Protein AF-A0A3D5EFV9-F1 (afdb_monomer)

Solvent-accessible surface area (backbone atoms only — not comparable to full-atom values): 24378 Å² total; per-residue (Å²): 111,68,68,60,52,52,51,50,54,54,50,52,53,49,51,54,49,51,55,49,52,52,52,32,34,56,52,33,54,60,50,23,57,54,39,30,56,49,26,51,54,36,30,48,72,78,37,49,70,59,33,53,49,61,74,68,59,79,74,62,96,82,67,59,77,42,42,31,85,68,35,43,61,39,42,58,53,94,94,43,100,51,55,78,50,69,54,41,39,59,63,55,30,51,53,49,47,53,54,44,38,61,57,35,47,68,49,67,71,84,75,44,74,54,65,63,87,77,47,90,80,40,84,51,70,69,47,47,51,52,44,52,49,13,47,48,50,48,72,66,51,65,83,77,56,85,71,78,44,47,63,60,63,61,47,62,13,40,39,32,42,37,48,57,48,36,57,46,58,53,54,46,62,75,67,31,47,45,52,29,39,39,40,35,24,61,48,49,67,46,48,57,51,14,38,47,54,42,66,54,44,58,54,52,52,52,32,56,74,71,69,23,46,80,43,82,45,66,50,47,55,74,81,53,43,58,58,55,48,51,53,53,31,70,74,79,34,66,73,64,61,45,49,23,41,51,44,75,67,58,87,44,78,64,54,53,50,43,54,49,51,46,63,75,43,47,66,58,74,74,49,90,74,81,49,71,65,55,41,51,51,27,28,53,19,24,49,41,29,46,71,71,68,55,41,46,71,46,68,72,35,94,83,42,59,74,74,54,71,72,55,47,72,47,73,40,50,76,52,85,70,43,73,80,44,46,65,62,50,63,79,39,55,90,74,41,48,33,33,19,14,48,74,20,43,63,58,36,49,76,73,76,41,84,51,58,25,41,22,48,61,67,39,56,64,65,53,44,54,51,48,68,73,73,45,62,62,79,56,35,47,73,24,30,35,39,35,32,36,38,30,37,59,69,48,54,74,50,32,57,42,41,36,26,23,30,49,58,97,41,62,37,35,53,50,53,28,50,54,43,26,76,75,66,78,42,86,61,61,54,46,66,68,41,58,94,44,38,51,34,31,34,46,33,52,65,75,31,76

Radius of gyration: 31.58 Å; Cα contacts (8 Å, |Δi|>4): 655; chains: 1; bounding box: 66×55×105 Å

pLDDT: mean 89.83, std 8.64, range [56.5, 98.56]

Structure (mmCIF, N/CA/C/O backbone):
data_AF-A0A3D5EFV9-F1
#
_entry.id   AF-A0A3D5EFV9-F1
#
loop_
_atom_site.group_PDB
_atom_site.id
_atom_site.type_symbol
_atom_site.label_atom_id
_atom_site.label_alt_id
_atom_site.label_comp_id
_atom_site.label_asym_id
_atom_site.label_entity_id
_atom_site.label_seq_id
_atom_site.pdbx_PDB_ins_code
_atom_site.Cartn_x
_atom_site.Cartn_y
_atom_site.Cartn_z
_atom_site.occupancy
_atom_site.B_iso_or_equiv
_atom_site.auth_seq_id
_atom_site.auth_comp_id
_atom_site.auth_asym_id
_atom_site.auth_atom_id
_atom_site.pdbx_PDB_model_num
ATOM 1 N N . MET A 1 1 ? 20.934 -11.773 -69.490 1.00 56.50 1 MET A N 1
ATOM 2 C CA . MET A 1 1 ? 22.122 -11.109 -68.908 1.00 56.50 1 MET A CA 1
ATOM 3 C C . MET A 1 1 ? 21.708 -10.204 -67.754 1.00 56.50 1 MET A C 1
ATOM 5 O O . MET A 1 1 ? 22.307 -10.328 -66.696 1.00 56.50 1 MET A O 1
ATOM 9 N N . ASP A 1 2 ? 20.628 -9.431 -67.908 1.00 63.31 2 ASP A N 1
ATOM 10 C CA . ASP A 1 2 ? 20.052 -8.580 -66.848 1.00 63.31 2 ASP A CA 1
ATOM 11 C C . ASP A 1 2 ? 19.659 -9.317 -65.559 1.00 63.31 2 ASP A C 1
ATOM 13 O O . ASP A 1 2 ? 19.926 -8.825 -64.468 1.00 63.31 2 ASP A O 1
ATOM 17 N N . ASP A 1 3 ? 19.101 -10.525 -65.659 1.00 67.50 3 ASP A N 1
ATOM 18 C CA . ASP A 1 3 ? 18.636 -11.285 -64.485 1.00 67.50 3 ASP A CA 1
ATOM 19 C C . ASP A 1 3 ? 19.794 -11.788 -63.595 1.00 67.50 3 ASP A C 1
ATOM 21 O O . ASP A 1 3 ? 19.735 -11.759 -62.366 1.00 67.50 3 ASP A O 1
ATOM 25 N N . ILE A 1 4 ? 20.925 -12.151 -64.211 1.00 74.69 4 ILE A N 1
ATOM 26 C CA . ILE A 1 4 ? 22.138 -12.582 -63.497 1.00 74.69 4 ILE A CA 1
ATOM 27 C C . ILE A 1 4 ? 22.818 -11.383 -62.825 1.00 74.69 4 ILE A C 1
ATOM 29 O O . ILE A 1 4 ? 23.261 -11.495 -61.685 1.00 74.69 4 ILE A O 1
ATOM 33 N N . GLN A 1 5 ? 22.868 -10.225 -63.495 1.00 76.19 5 GLN A N 1
ATOM 34 C CA . GLN A 1 5 ? 23.424 -8.997 -62.915 1.00 76.19 5 GLN A CA 1
ATOM 35 C C . GLN A 1 5 ? 22.573 -8.466 -61.755 1.00 76.19 5 GLN A C 1
ATOM 37 O O . GLN A 1 5 ? 23.125 -8.045 -60.740 1.00 76.19 5 GLN A O 1
ATOM 42 N N . LEU A 1 6 ? 21.243 -8.539 -61.863 1.00 76.81 6 LEU A N 1
ATOM 43 C CA . LEU A 1 6 ? 20.333 -8.196 -60.770 1.00 76.81 6 LEU A CA 1
ATOM 44 C C . LEU A 1 6 ? 20.503 -9.154 -59.581 1.00 76.81 6 LEU A C 1
ATOM 46 O O . LEU A 1 6 ? 20.566 -8.716 -58.434 1.00 76.81 6 LEU A O 1
ATOM 50 N N . THR A 1 7 ? 20.646 -10.453 -59.853 1.00 82.94 7 THR A N 1
ATOM 51 C CA . THR A 1 7 ? 20.886 -11.473 -58.822 1.00 82.94 7 THR A CA 1
ATOM 52 C C . THR A 1 7 ? 22.229 -11.270 -58.111 1.00 82.94 7 THR A C 1
ATOM 54 O O . THR A 1 7 ? 22.279 -11.340 -56.885 1.00 82.94 7 THR A O 1
ATOM 57 N N . LEU A 1 8 ? 23.301 -10.957 -58.849 1.00 81.62 8 LEU A N 1
ATOM 58 C CA . LEU A 1 8 ? 24.624 -10.628 -58.296 1.00 81.62 8 LEU A CA 1
ATOM 59 C C . LEU A 1 8 ? 24.576 -9.387 -57.401 1.00 81.62 8 LEU A C 1
ATOM 61 O O . LEU A 1 8 ? 25.029 -9.448 -56.264 1.00 81.62 8 LEU A O 1
ATOM 65 N N . LYS A 1 9 ? 23.941 -8.305 -57.861 1.00 83.25 9 LYS A N 1
ATOM 66 C CA . LYS A 1 9 ? 23.792 -7.070 -57.077 1.00 83.25 9 LYS A CA 1
ATOM 67 C C . LYS A 1 9 ? 22.986 -7.292 -55.791 1.00 83.25 9 LYS A C 1
ATOM 69 O O . LYS A 1 9 ? 23.319 -6.750 -54.740 1.00 83.25 9 LYS A O 1
ATOM 74 N N . ASN A 1 10 ? 21.947 -8.126 -55.853 1.00 82.69 10 ASN A N 1
ATOM 75 C CA . ASN A 1 10 ? 21.166 -8.515 -54.678 1.00 82.69 10 ASN A CA 1
ATOM 76 C C . ASN A 1 10 ? 21.973 -9.389 -53.701 1.00 82.69 10 ASN A C 1
ATOM 78 O O . ASN A 1 10 ? 21.789 -9.277 -52.491 1.00 82.69 10 ASN A O 1
ATOM 82 N N . LEU A 1 11 ? 22.854 -10.261 -54.202 1.00 85.31 11 LEU A N 1
ATOM 83 C CA . LEU A 1 11 ? 23.755 -11.069 -53.374 1.00 85.31 11 LEU A CA 1
ATOM 84 C C . LEU A 1 11 ? 24.832 -10.209 -52.702 1.00 85.31 11 LEU A C 1
ATOM 86 O O . LEU A 1 11 ? 25.062 -10.373 -51.507 1.00 85.31 11 LEU A O 1
ATOM 90 N N . GLU A 1 12 ? 25.436 -9.268 -53.428 1.00 87.38 12 GLU A N 1
ATOM 91 C CA . GLU A 1 12 ? 26.407 -8.309 -52.886 1.00 87.38 12 GLU A CA 1
ATOM 92 C C . GLU A 1 12 ? 25.789 -7.469 -51.763 1.00 87.38 12 GLU A C 1
ATOM 94 O O . GLU A 1 12 ? 26.324 -7.443 -50.656 1.00 87.38 12 GLU A O 1
ATOM 99 N N . ALA A 1 13 ? 24.601 -6.898 -51.987 1.00 84.38 13 ALA A N 1
ATOM 100 C CA . ALA A 1 13 ? 23.882 -6.137 -50.964 1.00 84.38 13 ALA A CA 1
ATOM 101 C C . ALA A 1 13 ? 23.554 -6.982 -49.714 1.00 84.38 13 ALA A C 1
ATOM 103 O O . ALA A 1 13 ? 23.654 -6.497 -48.585 1.00 84.38 13 ALA A O 1
ATOM 104 N N . LYS A 1 14 ? 23.201 -8.266 -49.890 1.00 85.81 14 LYS A N 1
ATOM 105 C CA . LYS A 1 14 ? 22.973 -9.198 -48.772 1.00 85.81 14 LYS A CA 1
ATOM 106 C C . LYS A 1 14 ? 24.252 -9.490 -47.987 1.00 85.81 14 LYS A C 1
ATOM 108 O O . LYS A 1 14 ? 24.197 -9.556 -46.762 1.00 85.81 14 LYS A O 1
ATOM 113 N N . ILE A 1 15 ? 25.388 -9.658 -48.664 1.00 88.06 15 ILE A N 1
ATOM 114 C CA . ILE A 1 15 ? 26.686 -9.893 -48.016 1.00 88.06 15 ILE A CA 1
ATOM 115 C C . ILE A 1 15 ? 27.130 -8.646 -47.245 1.00 88.06 15 ILE A C 1
ATOM 117 O O . ILE A 1 15 ? 27.533 -8.760 -46.089 1.00 88.06 15 ILE A O 1
ATOM 121 N N . GLU A 1 16 ? 27.014 -7.458 -47.840 1.00 88.19 16 GLU A N 1
ATOM 122 C CA . GLU A 1 16 ? 27.341 -6.193 -47.172 1.00 88.19 16 GLU A CA 1
ATOM 123 C C . GLU A 1 16 ? 26.475 -5.965 -45.927 1.00 88.19 16 GLU A C 1
ATOM 125 O O . GLU A 1 16 ? 26.998 -5.626 -44.862 1.00 88.19 16 GLU A O 1
ATOM 130 N N . SER A 1 17 ? 25.167 -6.217 -46.031 1.00 86.44 17 SER A N 1
ATOM 131 C CA . SER A 1 17 ? 24.236 -6.157 -44.900 1.00 86.44 17 SER A CA 1
ATOM 132 C C . SER A 1 17 ? 24.607 -7.160 -43.799 1.00 86.44 17 SER A C 1
ATOM 134 O O . SER A 1 17 ? 24.704 -6.779 -42.633 1.00 86.44 17 SER A O 1
ATOM 136 N N . ALA A 1 18 ? 24.912 -8.413 -44.152 1.00 86.94 18 ALA A N 1
ATOM 137 C CA . ALA A 1 18 ? 25.321 -9.433 -43.186 1.00 86.94 18 ALA A CA 1
ATOM 138 C C . ALA A 1 18 ? 26.629 -9.066 -42.461 1.00 86.94 18 ALA A C 1
ATOM 140 O O . ALA A 1 18 ? 26.718 -9.202 -41.241 1.00 86.94 18 ALA A O 1
ATOM 141 N N . LEU A 1 19 ? 27.624 -8.544 -43.187 1.00 90.00 19 LEU A N 1
ATOM 142 C CA . LEU A 1 19 ? 28.890 -8.077 -42.611 1.00 90.00 19 LEU A CA 1
ATOM 143 C C . LEU A 1 19 ? 28.689 -6.875 -41.682 1.00 90.00 19 LEU A C 1
ATOM 145 O O . LEU A 1 19 ? 29.327 -6.793 -40.630 1.00 90.00 19 LEU A O 1
ATOM 149 N N . ARG A 1 20 ? 27.808 -5.936 -42.050 1.00 90.88 20 ARG A N 1
ATOM 150 C CA . ARG A 1 20 ? 27.442 -4.803 -41.191 1.00 90.88 20 ARG A CA 1
ATOM 151 C C . ARG A 1 20 ? 26.779 -5.290 -39.903 1.00 90.88 20 ARG A C 1
ATOM 153 O O . ARG A 1 20 ? 27.217 -4.891 -38.826 1.00 90.88 20 ARG A O 1
ATOM 160 N N . ASN A 1 21 ? 25.788 -6.172 -40.006 1.00 89.25 21 ASN A N 1
ATOM 161 C CA . ASN A 1 21 ? 25.067 -6.703 -38.848 1.00 89.25 21 ASN A CA 1
ATOM 162 C C . ASN A 1 21 ? 25.998 -7.491 -37.919 1.00 89.25 21 ASN A C 1
ATOM 164 O O . ASN A 1 21 ? 25.933 -7.325 -36.706 1.00 89.25 21 ASN A O 1
ATOM 168 N N . GLN A 1 22 ? 26.936 -8.268 -38.470 1.00 92.00 22 GLN A N 1
ATOM 169 C CA . GLN A 1 22 ? 27.952 -8.957 -37.675 1.00 92.00 22 GLN A CA 1
ATOM 170 C C . GLN A 1 22 ? 28.845 -7.979 -36.896 1.00 92.00 22 GLN A C 1
ATOM 172 O O . GLN A 1 22 ? 29.134 -8.209 -35.724 1.00 92.00 22 GLN A O 1
ATOM 177 N N . LYS A 1 23 ? 29.276 -6.874 -37.519 1.00 93.62 23 LYS A N 1
ATOM 178 C CA . LYS A 1 23 ? 30.077 -5.842 -36.837 1.00 93.62 23 LYS A CA 1
ATOM 179 C C . LYS A 1 23 ? 29.302 -5.161 -35.710 1.00 93.62 23 LYS A C 1
ATOM 181 O O . LYS A 1 23 ? 29.870 -4.966 -34.640 1.00 93.62 23 LYS A O 1
ATOM 186 N N . LEU A 1 24 ? 28.035 -4.813 -35.948 1.00 93.50 24 LEU A N 1
ATOM 187 C CA . LEU A 1 24 ? 27.163 -4.219 -34.931 1.00 93.50 24 LEU A CA 1
ATOM 188 C C . LEU A 1 24 ? 26.935 -5.183 -33.765 1.00 93.50 24 LEU A C 1
ATOM 190 O O . LEU A 1 24 ? 27.081 -4.782 -32.616 1.00 93.50 24 LEU A O 1
ATOM 194 N N . GLN A 1 25 ? 26.682 -6.460 -34.055 1.00 94.44 25 GLN A N 1
ATOM 195 C CA . GLN A 1 25 ? 26.520 -7.496 -33.038 1.00 94.44 25 GLN A CA 1
ATOM 196 C C . GLN A 1 25 ? 27.774 -7.640 -32.163 1.00 94.44 25 GLN A C 1
ATOM 198 O O . GLN A 1 25 ? 27.663 -7.620 -30.943 1.00 94.44 25 GLN A O 1
ATOM 203 N N . LEU A 1 26 ? 28.967 -7.717 -32.764 1.00 93.88 26 LEU A N 1
ATOM 204 C CA . LEU A 1 26 ? 30.229 -7.816 -32.017 1.00 93.88 26 LEU A CA 1
ATOM 205 C C . LEU A 1 26 ? 30.504 -6.573 -31.157 1.00 93.88 26 LEU A C 1
ATOM 207 O O . LEU A 1 26 ? 31.026 -6.684 -30.047 1.00 93.88 26 LEU A O 1
ATOM 211 N N . ALA A 1 27 ? 30.178 -5.384 -31.672 1.00 94.50 27 ALA A N 1
ATOM 212 C CA . ALA A 1 27 ? 30.302 -4.141 -30.918 1.00 94.50 27 ALA A CA 1
ATOM 213 C C . ALA A 1 27 ? 29.340 -4.119 -29.720 1.00 94.50 27 ALA A C 1
ATOM 215 O O . ALA A 1 27 ? 29.769 -3.829 -28.602 1.00 94.50 27 ALA A O 1
ATOM 216 N N . PHE A 1 28 ? 28.078 -4.494 -29.946 1.00 96.19 28 PHE A N 1
ATOM 217 C CA . PHE A 1 28 ? 27.053 -4.577 -28.911 1.00 96.19 28 PHE A CA 1
ATOM 218 C C . PHE A 1 28 ? 27.419 -5.590 -27.826 1.00 96.19 28 PHE A C 1
ATOM 220 O O . PHE A 1 28 ? 27.368 -5.253 -26.650 1.00 96.19 28 PHE A O 1
ATOM 227 N N . GLU A 1 29 ? 27.841 -6.804 -28.188 1.00 94.75 29 GLU A N 1
ATOM 228 C CA . GLU A 1 29 ? 28.222 -7.846 -27.225 1.00 94.75 29 GLU A CA 1
ATOM 229 C C . GLU A 1 29 ? 29.301 -7.341 -26.260 1.00 94.75 29 GLU A C 1
ATOM 231 O O . GLU 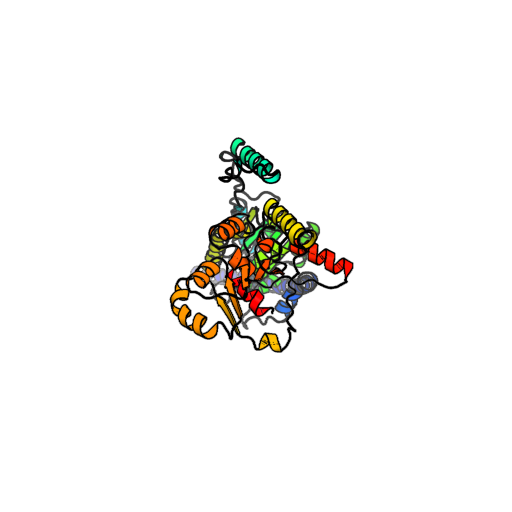A 1 29 ? 29.126 -7.399 -25.043 1.00 94.75 29 GLU A O 1
ATOM 236 N N . LYS A 1 30 ? 30.366 -6.737 -26.796 1.00 94.62 30 LYS A N 1
ATOM 237 C CA . LYS A 1 30 ? 31.458 -6.180 -25.990 1.00 94.62 30 LYS A CA 1
ATOM 238 C C . LYS A 1 30 ? 30.985 -5.090 -25.020 1.00 94.62 30 LYS A C 1
ATOM 240 O O . LYS A 1 30 ? 31.413 -5.052 -23.862 1.00 94.62 30 LYS A O 1
ATOM 245 N N . GLU A 1 31 ? 30.149 -4.171 -25.493 1.00 95.94 31 GLU A N 1
ATOM 246 C CA . GLU A 1 31 ? 29.645 -3.073 -24.666 1.00 95.94 31 GLU A CA 1
ATOM 247 C C . GLU A 1 31 ? 28.636 -3.569 -23.624 1.00 95.94 31 GLU A C 1
ATOM 249 O O . GLU A 1 31 ? 28.728 -3.209 -22.452 1.00 95.94 31 GLU A O 1
ATOM 254 N N . SER A 1 32 ? 27.715 -4.438 -24.034 1.00 96.56 32 SER A N 1
ATOM 255 C CA . SER A 1 32 ? 26.648 -4.994 -23.204 1.00 96.56 32 SER A CA 1
ATOM 256 C C . SER A 1 32 ? 27.185 -5.806 -22.026 1.00 96.56 32 SER A C 1
ATOM 258 O O . SER A 1 32 ? 26.671 -5.664 -20.922 1.00 96.56 32 SER A O 1
ATOM 260 N N . GLU A 1 33 ? 28.266 -6.576 -22.202 1.00 95.62 33 GLU A N 1
ATOM 261 C CA . GLU A 1 33 ? 28.905 -7.317 -21.106 1.00 95.62 33 GLU A CA 1
ATOM 262 C C . GLU A 1 33 ? 29.509 -6.362 -20.064 1.00 95.62 33 GLU A C 1
ATOM 264 O O . GLU A 1 33 ? 29.397 -6.570 -18.853 1.00 95.62 33 GLU A O 1
ATOM 269 N N . THR A 1 34 ? 30.133 -5.281 -20.538 1.00 97.19 34 THR A N 1
ATOM 270 C CA . THR A 1 34 ? 30.689 -4.233 -19.673 1.00 97.19 34 THR A CA 1
ATOM 271 C C . THR A 1 34 ? 29.576 -3.515 -18.910 1.00 97.19 34 THR A C 1
ATOM 273 O O . THR A 1 34 ? 29.664 -3.345 -17.692 1.00 97.19 34 THR A O 1
ATOM 276 N N . ARG A 1 35 ? 28.505 -3.142 -19.618 1.00 97.94 35 ARG A N 1
ATOM 277 C CA . ARG A 1 35 ? 27.318 -2.484 -19.067 1.00 97.94 35 ARG A CA 1
ATOM 278 C C . ARG A 1 35 ? 26.619 -3.358 -18.030 1.00 97.94 35 ARG A C 1
ATOM 280 O O . ARG A 1 35 ? 26.341 -2.879 -16.939 1.00 97.94 35 ARG A O 1
ATOM 287 N N . PHE A 1 36 ? 26.423 -4.641 -18.319 1.00 98.12 36 PHE A N 1
ATOM 288 C CA . PHE A 1 36 ? 25.814 -5.600 -17.401 1.00 98.12 36 PHE A CA 1
ATOM 289 C C . PHE A 1 36 ? 26.582 -5.684 -16.078 1.00 98.12 36 PHE A C 1
ATOM 291 O O . PHE A 1 36 ? 25.990 -5.565 -15.008 1.00 98.12 36 PHE A O 1
ATOM 298 N N . LYS A 1 37 ? 27.917 -5.806 -16.129 1.00 97.94 37 LYS A N 1
ATOM 299 C CA . LYS A 1 37 ? 28.760 -5.837 -14.920 1.00 97.94 37 LYS A CA 1
ATOM 300 C C . LYS A 1 37 ? 28.637 -4.554 -14.098 1.00 97.94 37 LYS A C 1
ATOM 302 O O . LYS A 1 37 ? 28.538 -4.630 -12.876 1.00 97.94 37 LYS A O 1
ATOM 307 N N . ARG A 1 38 ? 28.621 -3.390 -14.752 1.00 98.25 38 ARG A N 1
ATOM 308 C CA . ARG A 1 38 ? 28.435 -2.091 -14.085 1.00 98.25 38 ARG A CA 1
ATOM 309 C C . ARG A 1 38 ? 27.052 -1.979 -13.446 1.00 98.25 38 ARG A C 1
ATOM 311 O O . ARG A 1 38 ? 26.946 -1.623 -12.277 1.00 98.25 38 ARG A O 1
ATOM 318 N N . ASN A 1 39 ? 26.014 -2.382 -14.174 1.00 98.56 39 ASN A N 1
ATOM 319 C CA . ASN A 1 39 ? 24.647 -2.414 -13.672 1.00 98.56 39 ASN A CA 1
ATOM 320 C C . ASN A 1 39 ? 24.528 -3.331 -12.450 1.00 98.56 39 ASN A C 1
ATOM 322 O O . ASN A 1 39 ? 23.948 -2.918 -11.455 1.00 98.56 39 ASN A O 1
ATOM 326 N N . LEU A 1 40 ? 25.136 -4.523 -12.452 1.00 98.19 40 LEU A N 1
ATOM 327 C CA . LEU A 1 40 ? 25.133 -5.407 -11.278 1.00 98.19 40 LEU A CA 1
ATOM 328 C C . LEU A 1 40 ? 25.702 -4.736 -10.021 1.00 98.19 40 LEU A C 1
ATOM 330 O O . LEU A 1 40 ? 25.126 -4.883 -8.943 1.00 98.19 40 LEU A O 1
ATOM 334 N N . VAL A 1 41 ? 26.801 -3.989 -10.157 1.00 98.44 41 VAL A N 1
ATOM 335 C CA . VAL A 1 41 ? 27.395 -3.227 -9.044 1.00 98.44 41 VAL A CA 1
ATOM 336 C C . VAL A 1 41 ? 26.438 -2.133 -8.568 1.00 98.44 41 VAL A C 1
ATOM 338 O O . VAL A 1 41 ? 26.244 -1.958 -7.365 1.00 98.44 41 VAL A O 1
ATOM 341 N N . ALA A 1 42 ? 25.789 -1.430 -9.496 1.00 98.12 42 ALA A N 1
ATOM 342 C CA . ALA A 1 42 ? 24.808 -0.406 -9.165 1.00 98.12 42 ALA A CA 1
ATOM 343 C C . ALA A 1 42 ? 23.589 -1.000 -8.431 1.00 98.12 42 ALA A C 1
ATOM 345 O O . ALA A 1 42 ? 23.217 -0.519 -7.363 1.00 98.12 42 ALA A O 1
ATOM 346 N N . PHE A 1 43 ? 23.017 -2.102 -8.925 1.00 98.44 43 PHE A N 1
ATOM 347 C CA . PHE A 1 43 ? 21.920 -2.802 -8.250 1.00 98.44 43 PHE A CA 1
ATOM 348 C C . PHE A 1 43 ? 22.334 -3.335 -6.875 1.00 98.44 43 PHE A C 1
ATOM 350 O O . PHE A 1 43 ? 21.531 -3.296 -5.951 1.00 98.44 43 PHE A O 1
ATOM 357 N N . GLU A 1 44 ? 23.573 -3.795 -6.692 1.00 98.25 44 GLU A N 1
ATOM 358 C CA . GLU A 1 44 ? 24.065 -4.219 -5.374 1.00 98.25 44 GLU A CA 1
ATOM 359 C C . GLU A 1 44 ? 24.079 -3.069 -4.357 1.00 98.25 44 GLU A C 1
ATOM 361 O O . GLU A 1 44 ? 23.753 -3.282 -3.189 1.00 98.25 44 GLU A O 1
ATOM 366 N N . LYS A 1 45 ? 24.396 -1.847 -4.805 1.00 97.44 45 LYS A N 1
ATOM 367 C CA . LYS A 1 45 ? 24.369 -0.638 -3.973 1.00 97.44 45 LYS A CA 1
ATOM 368 C C . LYS A 1 45 ? 22.942 -0.159 -3.681 1.00 97.44 45 LYS A C 1
ATOM 370 O O . LYS A 1 45 ? 22.622 0.093 -2.523 1.00 97.44 45 LYS A O 1
ATOM 375 N N . TYR A 1 46 ? 22.117 0.011 -4.715 1.00 96.25 46 TYR A N 1
ATOM 376 C CA . TYR A 1 46 ? 20.829 0.714 -4.610 1.00 96.25 46 TYR A CA 1
ATOM 377 C C . TYR A 1 46 ? 19.636 -0.219 -4.339 1.00 96.25 46 TYR A C 1
ATOM 379 O O . TYR A 1 46 ? 18.709 0.161 -3.630 1.00 96.25 46 TYR A O 1
ATOM 387 N N . PHE A 1 47 ? 19.666 -1.457 -4.843 1.00 96.50 47 PHE A N 1
ATOM 388 C CA . PHE A 1 47 ? 18.576 -2.435 -4.725 1.00 96.50 47 PHE A CA 1
ATOM 389 C C . PHE A 1 47 ? 19.114 -3.843 -4.387 1.00 96.50 47 PHE A C 1
ATOM 391 O O . PHE A 1 47 ? 18.980 -4.773 -5.189 1.00 96.50 47 PHE A O 1
ATOM 398 N N . PRO A 1 48 ? 19.715 -4.056 -3.199 1.00 97.56 48 PRO A N 1
ATOM 399 C CA . PRO A 1 48 ? 20.438 -5.292 -2.875 1.00 97.56 48 PRO A CA 1
ATOM 400 C C . PRO A 1 48 ? 19.569 -6.560 -2.921 1.00 97.56 48 PRO A C 1
ATOM 402 O O . PRO A 1 48 ? 20.059 -7.629 -3.287 1.00 97.56 48 PRO A O 1
ATOM 405 N N . ALA A 1 49 ? 18.278 -6.453 -2.582 1.00 96.19 49 ALA A N 1
ATOM 406 C CA . ALA A 1 49 ? 17.333 -7.566 -2.691 1.00 96.19 49 ALA A CA 1
ATOM 407 C C . ALA A 1 49 ? 17.116 -7.982 -4.157 1.00 96.19 49 ALA A C 1
ATOM 409 O O . ALA A 1 49 ? 17.311 -9.147 -4.493 1.00 96.19 49 ALA A O 1
ATOM 410 N N . LEU A 1 50 ? 16.842 -7.017 -5.041 1.00 96.38 50 LEU A N 1
ATOM 411 C CA . LEU A 1 50 ? 16.688 -7.263 -6.476 1.00 96.38 50 LEU A CA 1
ATOM 412 C C . LEU A 1 50 ? 18.003 -7.737 -7.112 1.00 96.38 50 LEU A C 1
ATOM 414 O O . LEU A 1 50 ? 17.994 -8.630 -7.948 1.00 96.38 50 LEU A O 1
ATOM 418 N N . CYS A 1 51 ? 19.159 -7.230 -6.669 1.00 98.12 51 CYS A N 1
ATOM 419 C CA . CYS A 1 51 ? 20.465 -7.729 -7.112 1.00 98.12 51 CYS A CA 1
ATOM 420 C C . CYS A 1 51 ? 20.653 -9.223 -6.805 1.00 98.12 51 CYS A C 1
ATOM 422 O O . CYS A 1 51 ? 21.192 -9.970 -7.623 1.00 98.12 51 CYS A O 1
ATOM 424 N N . LYS A 1 52 ? 20.177 -9.687 -5.644 1.00 97.62 52 LYS A N 1
ATOM 425 C CA . LYS A 1 52 ? 20.191 -11.113 -5.302 1.00 97.62 52 LYS A CA 1
ATOM 426 C C . LYS A 1 52 ? 19.299 -11.925 -6.244 1.00 97.62 52 LYS A C 1
ATOM 428 O O . LYS A 1 52 ? 19.702 -13.012 -6.645 1.00 97.62 52 LYS A O 1
ATOM 433 N N . GLU A 1 53 ? 18.125 -11.414 -6.599 1.00 97.50 53 GLU A N 1
ATOM 434 C CA . GLU A 1 53 ? 17.239 -12.053 -7.581 1.00 97.50 53 GLU A CA 1
ATOM 435 C C . GLU A 1 53 ? 17.894 -12.112 -8.963 1.00 97.50 53 GLU A C 1
ATOM 437 O O . GLU A 1 53 ? 17.965 -13.188 -9.543 1.00 97.50 53 GLU A O 1
ATOM 442 N N . ILE A 1 54 ? 18.495 -11.011 -9.430 1.00 97.94 54 ILE A N 1
ATOM 443 C CA . ILE A 1 54 ? 19.246 -10.956 -10.695 1.00 97.94 54 ILE A CA 1
ATOM 444 C C . ILE A 1 54 ? 20.363 -12.010 -10.719 1.00 97.94 54 ILE A C 1
ATOM 446 O O . ILE A 1 54 ? 20.531 -12.707 -11.716 1.00 97.94 54 ILE A O 1
ATOM 450 N N . LYS A 1 55 ? 21.132 -12.149 -9.629 1.00 97.06 55 LYS A N 1
ATOM 451 C CA . LYS A 1 55 ? 22.232 -13.127 -9.529 1.00 97.06 55 LYS A CA 1
ATOM 452 C C . LYS A 1 55 ? 21.747 -14.585 -9.509 1.00 97.06 55 LYS A C 1
ATOM 454 O O . LYS A 1 55 ? 22.517 -15.464 -9.882 1.00 97.06 55 LYS A O 1
ATOM 459 N N . ASN A 1 56 ? 20.517 -14.835 -9.058 1.00 97.12 56 ASN A N 1
ATOM 460 C CA . ASN A 1 56 ? 19.922 -16.174 -8.971 1.00 97.12 56 ASN A CA 1
ATOM 461 C C . ASN A 1 56 ? 19.024 -16.518 -10.166 1.00 97.12 56 ASN A C 1
ATOM 463 O O . ASN A 1 56 ? 18.535 -17.642 -10.245 1.00 97.12 56 ASN A O 1
ATOM 467 N N . PHE A 1 57 ? 18.752 -15.555 -11.044 1.00 96.94 57 PHE A N 1
ATOM 468 C CA . PHE A 1 57 ? 17.896 -15.759 -12.197 1.00 96.94 57 PHE A CA 1
ATOM 469 C C . PHE A 1 57 ? 18.625 -16.583 -13.258 1.00 96.94 57 PHE A C 1
ATOM 471 O O . PHE A 1 57 ? 19.708 -16.213 -13.716 1.00 96.94 57 PHE A O 1
ATOM 478 N N . GLU A 1 58 ? 18.011 -17.693 -13.651 1.00 95.00 58 GLU A N 1
ATOM 479 C CA . GLU A 1 58 ? 18.466 -18.533 -14.753 1.00 95.00 58 GLU A CA 1
ATOM 480 C C . GLU A 1 58 ? 17.581 -18.233 -15.969 1.00 95.00 58 GLU A C 1
ATOM 482 O O . GLU A 1 58 ? 16.419 -18.650 -15.985 1.00 95.00 58 GLU A O 1
ATOM 487 N N . PRO A 1 59 ? 18.079 -17.472 -16.962 1.00 92.00 59 PRO A N 1
ATOM 488 C CA . PRO A 1 59 ? 17.309 -17.187 -18.162 1.00 92.00 59 PRO A CA 1
ATOM 489 C C . PRO A 1 59 ? 17.115 -18.462 -18.990 1.00 92.00 59 PRO A C 1
ATOM 491 O O . PRO A 1 59 ? 17.862 -19.437 -18.849 1.00 92.00 59 PRO A O 1
ATOM 494 N N . ARG A 1 60 ? 16.133 -18.452 -19.894 1.00 92.94 60 ARG A N 1
ATOM 495 C CA . ARG A 1 60 ? 15.885 -19.587 -20.795 1.00 92.94 60 ARG A CA 1
ATOM 496 C C . ARG A 1 60 ? 17.100 -19.910 -21.676 1.00 92.94 60 ARG A C 1
ATOM 498 O O . ARG A 1 60 ? 17.930 -19.047 -21.958 1.00 92.94 60 ARG A O 1
ATOM 505 N N . GLU A 1 61 ? 17.193 -21.149 -22.163 1.00 90.94 61 GLU A N 1
ATOM 506 C CA . GLU A 1 61 ? 18.356 -21.610 -22.945 1.00 90.94 61 GLU A CA 1
ATOM 507 C C . GLU A 1 61 ? 18.609 -20.783 -24.218 1.00 90.94 61 GLU A C 1
ATOM 509 O O . GLU A 1 61 ? 19.756 -20.605 -24.627 1.00 90.94 61 GLU A O 1
ATOM 514 N N . ASP A 1 62 ? 17.552 -20.263 -24.845 1.00 91.06 62 ASP A N 1
ATOM 515 C CA . ASP A 1 62 ? 17.620 -19.416 -26.037 1.00 91.06 62 ASP A CA 1
ATOM 516 C C . ASP A 1 62 ? 17.633 -17.910 -25.716 1.00 91.06 62 ASP A C 1
ATOM 518 O O . ASP A 1 62 ? 17.496 -17.090 -26.629 1.00 91.06 62 ASP A O 1
ATOM 522 N N . PHE A 1 63 ? 17.811 -17.523 -24.447 1.00 94.56 63 PHE A N 1
ATOM 523 C CA . PHE A 1 63 ? 17.895 -16.121 -24.055 1.00 94.56 63 PHE A CA 1
ATOM 524 C C . PHE A 1 63 ? 19.029 -15.429 -24.805 1.00 94.56 63 PHE A C 1
ATOM 526 O O . PHE A 1 63 ? 20.206 -15.787 -24.700 1.00 94.56 63 PHE A O 1
ATOM 533 N N . ARG A 1 64 ? 18.671 -14.388 -25.556 1.00 92.81 64 ARG A N 1
ATOM 534 C CA . ARG A 1 64 ? 19.641 -13.604 -26.306 1.00 92.81 64 ARG A CA 1
ATOM 535 C C . ARG A 1 64 ? 19.178 -12.171 -26.481 1.00 92.81 64 ARG A C 1
ATOM 537 O O . ARG A 1 64 ? 18.175 -11.907 -27.141 1.00 92.81 64 ARG A O 1
ATOM 544 N N . VAL A 1 65 ? 19.994 -11.247 -25.986 1.00 96.50 65 VAL A N 1
ATOM 545 C CA . VAL A 1 65 ? 19.944 -9.843 -26.397 1.00 96.50 65 VAL A CA 1
ATOM 546 C C . VAL A 1 65 ? 20.855 -9.673 -27.613 1.00 96.50 65 VAL A C 1
ATOM 548 O O . VAL A 1 65 ? 22.001 -10.127 -27.617 1.00 96.50 65 VAL A O 1
ATOM 551 N N . PHE A 1 66 ? 20.344 -9.069 -28.678 1.00 96.06 66 PHE A N 1
ATOM 552 C CA . PHE A 1 66 ? 21.059 -8.912 -29.946 1.00 96.06 66 PHE A CA 1
ATOM 553 C C . PHE A 1 66 ? 20.985 -7.472 -30.445 1.00 96.06 66 PHE A C 1
ATOM 555 O O . PHE A 1 66 ? 20.105 -6.712 -30.052 1.00 96.06 66 PHE A O 1
ATOM 562 N N . ALA A 1 67 ? 21.912 -7.095 -31.319 1.00 97.31 67 ALA A N 1
ATOM 563 C CA . ALA A 1 67 ? 21.924 -5.783 -31.938 1.00 97.31 67 ALA A CA 1
ATOM 564 C C . ALA A 1 67 ? 20.861 -5.700 -33.042 1.00 97.31 67 ALA A C 1
ATOM 566 O O . ALA A 1 67 ? 20.844 -6.512 -33.970 1.00 97.31 67 ALA A O 1
ATOM 567 N N . ALA A 1 68 ? 20.005 -4.685 -32.968 1.00 95.81 68 ALA A N 1
ATOM 568 C CA . ALA A 1 68 ? 19.158 -4.265 -34.073 1.00 95.81 68 ALA A CA 1
ATOM 569 C C . ALA A 1 68 ? 19.999 -3.624 -35.199 1.00 95.81 68 ALA A C 1
ATOM 571 O O . ALA A 1 68 ? 21.209 -3.428 -35.067 1.00 95.81 68 ALA A O 1
ATOM 572 N N . GLU A 1 69 ? 19.370 -3.252 -36.316 1.00 94.06 69 GLU A N 1
ATOM 573 C CA . GLU A 1 69 ? 20.073 -2.629 -37.453 1.00 94.06 69 GLU A CA 1
ATOM 574 C C . GLU A 1 69 ? 20.695 -1.264 -37.107 1.00 94.06 69 GLU A C 1
ATOM 576 O O . GLU A 1 69 ? 21.680 -0.849 -37.735 1.00 94.06 69 GLU A O 1
ATOM 581 N N . SER A 1 70 ? 20.146 -0.580 -36.096 1.00 95.06 70 SER A N 1
ATOM 582 C CA . SER A 1 70 ? 20.730 0.636 -35.521 1.00 95.06 70 SER A CA 1
ATOM 583 C C . SER A 1 70 ? 21.931 0.370 -34.606 1.00 95.06 70 SER A C 1
ATOM 585 O O . SER A 1 70 ? 22.697 1.287 -34.319 1.00 95.06 70 SER A O 1
ATOM 587 N N . GLY A 1 71 ? 22.138 -0.879 -34.178 1.00 94.50 71 GLY A N 1
ATOM 588 C CA . GLY A 1 71 ? 23.158 -1.281 -33.208 1.00 94.50 71 GLY A CA 1
ATOM 589 C C . GLY A 1 71 ? 22.680 -1.290 -31.753 1.00 94.50 71 GLY A C 1
ATOM 590 O O . GLY A 1 71 ? 23.396 -1.805 -30.896 1.00 94.50 71 GLY A O 1
ATOM 591 N N . ALA A 1 72 ? 21.484 -0.766 -31.461 1.00 97.06 72 ALA A N 1
ATOM 592 C CA . ALA A 1 72 ? 20.888 -0.846 -30.129 1.00 97.06 72 ALA A CA 1
ATOM 593 C C . ALA A 1 72 ? 20.460 -2.283 -29.784 1.00 97.06 72 ALA A C 1
ATOM 595 O O . ALA A 1 72 ? 20.172 -3.087 -30.670 1.00 97.06 72 ALA A O 1
ATOM 596 N N . GLY A 1 73 ? 20.410 -2.598 -28.490 1.00 97.50 73 GLY A N 1
ATOM 597 C CA . GLY A 1 73 ? 19.990 -3.907 -28.002 1.00 97.50 73 GLY A CA 1
ATOM 598 C C . GLY A 1 73 ? 18.504 -4.156 -28.240 1.00 97.50 73 GLY A C 1
ATOM 599 O O . GLY A 1 73 ? 17.671 -3.259 -28.126 1.00 97.50 73 GLY A O 1
ATOM 600 N N . ASN A 1 74 ? 18.170 -5.394 -28.573 1.00 97.38 74 ASN A N 1
ATOM 601 C CA . ASN A 1 74 ? 16.808 -5.866 -28.737 1.00 97.38 74 ASN A CA 1
ATOM 602 C C . ASN A 1 74 ? 16.696 -7.306 -28.220 1.00 97.38 74 ASN A C 1
ATOM 604 O O . ASN A 1 74 ? 17.697 -8.004 -28.046 1.00 97.38 74 ASN A O 1
ATOM 608 N N . PHE A 1 75 ? 15.473 -7.737 -27.947 1.00 96.31 75 PHE A N 1
ATOM 609 C CA . PHE A 1 75 ? 15.177 -8.984 -27.257 1.00 96.31 75 PHE A CA 1
ATOM 610 C C . PHE A 1 75 ? 13.884 -9.590 -27.803 1.00 96.31 75 PHE A C 1
ATOM 612 O O . PHE A 1 75 ? 12.987 -8.855 -28.213 1.00 96.31 75 PHE A O 1
ATOM 619 N N . ILE A 1 76 ? 13.788 -10.920 -27.822 1.00 95.12 76 ILE A N 1
ATOM 620 C CA . ILE A 1 76 ? 12.563 -11.645 -28.186 1.00 95.12 76 ILE A CA 1
ATOM 621 C C . ILE A 1 76 ? 11.981 -12.247 -26.899 1.00 95.12 76 ILE A C 1
ATOM 623 O O . ILE A 1 76 ? 12.575 -13.197 -26.379 1.00 95.12 76 ILE A O 1
ATOM 627 N N . PRO A 1 77 ? 10.855 -11.723 -26.378 1.00 91.50 77 PRO A N 1
ATOM 628 C CA . PRO A 1 77 ? 10.162 -12.297 -25.221 1.00 91.50 77 PRO A CA 1
ATOM 629 C C . PRO A 1 77 ? 9.713 -13.744 -25.458 1.00 91.50 77 PRO A C 1
ATOM 631 O O . PRO A 1 77 ? 9.471 -14.127 -26.602 1.00 91.50 77 PRO A O 1
ATOM 634 N N . GLN A 1 78 ? 9.569 -14.529 -24.387 1.00 86.00 78 GLN A N 1
ATOM 635 C CA . GLN A 1 78 ? 9.271 -15.968 -24.453 1.00 86.00 78 GLN A CA 1
ATOM 636 C C . GLN A 1 78 ? 8.023 -16.295 -25.293 1.00 86.00 78 GLN A C 1
ATOM 638 O O . GLN A 1 78 ? 8.050 -17.212 -26.112 1.00 86.00 78 GLN A O 1
ATOM 643 N N . ASP A 1 79 ? 6.953 -15.512 -25.140 1.00 83.50 79 ASP A N 1
ATOM 644 C CA . ASP A 1 79 ? 5.672 -15.735 -25.824 1.00 83.50 79 ASP A CA 1
ATOM 645 C C . ASP A 1 79 ? 5.511 -14.899 -27.108 1.00 83.50 79 ASP A C 1
ATOM 647 O O . ASP A 1 79 ? 4.402 -14.714 -27.615 1.00 83.50 79 ASP A O 1
ATOM 651 N N . SER A 1 80 ? 6.617 -14.382 -27.655 1.00 86.94 80 SER A N 1
ATOM 652 C CA . SER A 1 80 ? 6.613 -13.560 -28.865 1.00 86.94 80 SER A CA 1
ATOM 653 C C . SER A 1 80 ? 7.431 -14.199 -29.991 1.00 86.94 80 SER A C 1
ATOM 655 O O . SER A 1 80 ? 8.598 -14.533 -29.801 1.00 86.94 80 SER A O 1
ATOM 657 N N . PRO A 1 81 ? 6.886 -14.302 -31.218 1.00 89.19 81 PRO A N 1
ATOM 658 C CA . PRO A 1 81 ? 7.658 -14.729 -32.384 1.00 89.19 81 PRO A CA 1
ATOM 659 C C . PRO A 1 81 ? 8.529 -13.604 -32.967 1.00 89.19 81 PRO A C 1
ATOM 661 O O . PRO A 1 81 ? 9.266 -13.833 -33.927 1.00 89.19 81 PRO A O 1
ATOM 664 N N . VAL A 1 82 ? 8.403 -12.379 -32.450 1.00 93.00 82 VAL A N 1
ATOM 665 C CA . VAL A 1 82 ? 9.072 -11.180 -32.965 1.00 93.00 82 VAL A CA 1
ATOM 666 C C . VAL A 1 82 ? 9.817 -10.432 -31.857 1.00 93.00 82 VAL A C 1
ATOM 668 O O . VAL A 1 82 ? 9.452 -10.551 -30.683 1.00 93.00 82 VAL A O 1
ATOM 671 N N . PRO A 1 83 ? 10.847 -9.644 -32.210 1.00 94.06 83 PRO A N 1
ATOM 672 C CA . PRO A 1 83 ? 11.531 -8.790 -31.248 1.00 94.06 83 PRO A CA 1
ATOM 673 C C . PRO A 1 83 ? 10.599 -7.757 -30.612 1.00 94.06 83 PRO A C 1
ATOM 675 O O . PRO A 1 83 ? 9.603 -7.356 -31.216 1.00 94.06 83 PRO A O 1
ATOM 678 N N . LEU A 1 84 ? 10.961 -7.291 -29.416 1.00 93.38 84 LEU A N 1
ATOM 679 C CA . LEU A 1 84 ? 10.209 -6.282 -28.670 1.00 93.38 84 LEU A CA 1
ATOM 680 C C . LEU A 1 84 ? 10.123 -4.945 -29.426 1.00 93.38 84 LEU A C 1
ATOM 682 O O . LEU A 1 84 ? 9.104 -4.257 -29.368 1.00 93.38 84 LEU A O 1
ATOM 686 N N . TYR A 1 85 ? 11.179 -4.600 -30.169 1.00 95.69 85 TYR A N 1
ATOM 687 C CA . TYR A 1 85 ? 11.261 -3.381 -30.977 1.00 95.69 85 TYR A CA 1
ATOM 688 C C . TYR A 1 85 ? 11.593 -3.664 -32.445 1.00 95.69 85 TYR A C 1
ATOM 690 O O . TYR A 1 85 ? 12.011 -4.764 -32.803 1.00 95.69 85 TYR A O 1
ATOM 698 N N . GLY A 1 86 ? 11.443 -2.652 -33.300 1.00 95.12 86 GLY A N 1
ATOM 699 C CA . GLY A 1 86 ? 11.831 -2.695 -34.706 1.00 95.12 86 GLY A CA 1
ATOM 700 C C . GLY A 1 86 ? 13.346 -2.611 -34.941 1.00 95.12 86 GLY A C 1
ATOM 701 O O . GLY A 1 86 ? 14.167 -2.998 -34.109 1.00 95.12 86 GLY A O 1
ATOM 702 N N . SER A 1 87 ? 13.722 -2.097 -36.113 1.00 94.94 87 SER A N 1
ATOM 703 C CA . SER A 1 87 ? 15.121 -1.980 -36.551 1.00 94.94 87 SER A CA 1
ATOM 704 C C . SER A 1 87 ? 15.922 -0.912 -35.798 1.00 94.94 87 SER A C 1
ATOM 706 O O . SER A 1 87 ? 17.148 -1.022 -35.735 1.00 94.94 87 SER A O 1
ATOM 708 N N . ASP A 1 88 ? 15.243 0.077 -35.208 1.00 97.25 88 ASP A N 1
ATOM 709 C CA . ASP A 1 88 ? 15.846 1.100 -34.353 1.00 97.25 88 ASP A CA 1
ATOM 710 C C . ASP A 1 88 ? 15.091 1.260 -33.016 1.00 97.25 88 ASP A C 1
ATOM 712 O O . ASP A 1 88 ? 14.198 2.104 -32.898 1.00 97.25 88 ASP A O 1
ATOM 716 N N . PRO A 1 89 ? 15.426 0.434 -32.004 1.00 97.31 89 PRO A N 1
ATOM 717 C CA . PRO A 1 89 ? 14.784 0.452 -30.692 1.00 97.31 89 PRO A CA 1
ATOM 718 C C . PRO A 1 89 ? 14.752 1.822 -30.010 1.00 97.31 89 PRO A C 1
ATOM 720 O O . PRO A 1 89 ? 13.718 2.207 -29.465 1.00 97.31 89 PRO A O 1
ATOM 723 N N . ILE A 1 90 ? 15.865 2.564 -30.045 1.00 97.75 90 ILE A N 1
ATOM 724 C CA . ILE A 1 90 ? 15.991 3.847 -29.340 1.00 97.75 90 ILE A CA 1
ATOM 725 C C . ILE A 1 90 ? 15.114 4.895 -30.020 1.00 97.75 90 ILE A C 1
ATOM 727 O O . ILE A 1 90 ? 14.288 5.510 -29.352 1.00 97.75 90 ILE A O 1
ATOM 731 N N . ALA A 1 91 ? 15.219 5.038 -31.346 1.00 98.00 91 ALA A N 1
ATOM 732 C CA . ALA A 1 91 ? 14.407 6.002 -32.087 1.00 98.00 91 ALA A CA 1
ATOM 733 C C . ALA A 1 91 ? 12.901 5.714 -31.953 1.00 98.00 91 ALA A C 1
ATOM 735 O O . ALA A 1 91 ? 12.111 6.636 -31.753 1.00 98.00 91 ALA A O 1
ATOM 736 N N . GLN A 1 92 ? 12.504 4.435 -31.995 1.00 97.25 92 GLN A N 1
ATOM 737 C CA . GLN A 1 92 ? 11.116 4.024 -31.771 1.00 97.25 92 GLN A CA 1
ATOM 738 C C . GLN A 1 92 ? 10.621 4.415 -30.366 1.00 97.25 92 GLN A C 1
ATOM 740 O O . GLN A 1 92 ? 9.496 4.898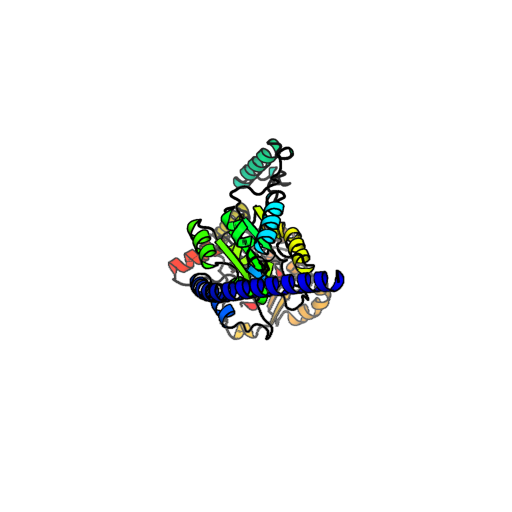 -30.218 1.00 97.25 92 GLN A O 1
ATOM 745 N N . CYS A 1 93 ? 11.439 4.200 -29.330 1.00 97.38 93 CYS A N 1
ATOM 746 C CA . CYS A 1 93 ? 11.087 4.565 -27.957 1.00 97.38 93 CYS A CA 1
ATOM 747 C C . CYS A 1 93 ? 11.031 6.086 -27.771 1.00 97.38 93 CYS A C 1
ATOM 749 O O . CYS A 1 93 ? 10.100 6.577 -27.136 1.00 97.38 93 CYS A O 1
ATOM 751 N N . ASP A 1 94 ? 11.959 6.836 -28.364 1.00 97.69 94 ASP A N 1
ATOM 752 C CA . ASP A 1 94 ? 11.969 8.300 -28.317 1.00 97.69 94 ASP A CA 1
ATOM 753 C C . ASP A 1 94 ? 10.719 8.903 -28.970 1.00 97.69 94 ASP A C 1
ATOM 755 O O . ASP A 1 94 ? 10.116 9.819 -28.411 1.00 97.69 94 ASP A O 1
ATOM 759 N N . GLU A 1 95 ? 10.281 8.363 -30.113 1.00 97.44 95 GLU A N 1
ATOM 760 C CA . GLU A 1 95 ? 9.028 8.765 -30.764 1.00 97.44 95 GLU A CA 1
ATOM 761 C C . GLU A 1 95 ? 7.807 8.451 -29.882 1.00 97.44 95 GLU A C 1
ATOM 763 O O . GLU A 1 95 ? 6.868 9.247 -29.781 1.00 97.44 95 GLU A O 1
ATOM 768 N N . GLN A 1 96 ? 7.808 7.296 -29.205 1.00 96.44 96 GLN A N 1
ATOM 769 C CA . GLN A 1 96 ? 6.749 6.955 -28.258 1.00 96.44 96 GLN A CA 1
ATOM 770 C C . GLN A 1 96 ? 6.725 7.919 -27.069 1.00 96.44 96 GLN A C 1
ATOM 772 O O . GLN A 1 96 ? 5.644 8.389 -26.717 1.00 96.44 96 GLN A O 1
ATOM 777 N N . VAL A 1 97 ? 7.879 8.218 -26.464 1.00 97.31 97 VAL A N 1
ATOM 778 C CA . VAL A 1 97 ? 7.986 9.182 -25.361 1.00 97.31 97 VAL A CA 1
ATOM 779 C C . VAL A 1 97 ? 7.459 10.540 -25.801 1.00 97.31 97 VAL A C 1
ATOM 781 O O . VAL A 1 97 ? 6.574 11.061 -25.135 1.00 97.31 97 VAL A O 1
ATOM 784 N N . GLU A 1 98 ? 7.901 11.059 -26.947 1.00 97.00 98 GLU A N 1
ATOM 785 C CA . GLU A 1 98 ? 7.461 12.362 -27.459 1.00 97.00 98 GLU A CA 1
ATOM 786 C C . GLU A 1 98 ? 5.937 12.439 -27.614 1.00 97.00 98 GLU A C 1
ATOM 788 O O . GLU A 1 98 ? 5.285 13.367 -27.138 1.00 97.00 98 GLU A O 1
ATOM 793 N N . ARG A 1 99 ? 5.334 11.417 -28.225 1.00 95.81 99 ARG A N 1
ATOM 794 C CA . ARG A 1 99 ? 3.879 11.349 -28.395 1.00 95.81 99 ARG A CA 1
ATOM 795 C C . ARG A 1 99 ? 3.138 11.321 -27.055 1.00 95.81 99 ARG A C 1
ATOM 797 O O . ARG A 1 99 ? 2.112 11.984 -26.916 1.00 95.81 99 ARG A O 1
ATOM 804 N N . TYR A 1 100 ? 3.634 10.558 -26.083 1.00 94.69 100 TYR A N 1
ATOM 805 C CA . TYR A 1 100 ? 2.997 10.436 -24.768 1.00 94.69 100 TYR A CA 1
ATOM 806 C C . TYR A 1 100 ? 3.204 11.672 -23.897 1.00 94.69 100 TYR A C 1
ATOM 808 O O . TYR A 1 100 ? 2.351 11.963 -23.070 1.00 94.69 100 TYR A O 1
ATOM 816 N N . THR A 1 101 ? 4.297 12.415 -24.056 1.00 95.81 101 THR A N 1
ATOM 817 C CA . THR A 1 101 ? 4.527 13.642 -23.286 1.00 95.81 101 THR A CA 1
ATOM 818 C C . THR A 1 101 ? 3.836 14.849 -23.908 1.00 95.81 101 THR A C 1
ATOM 820 O O . THR A 1 101 ? 3.424 15.737 -23.170 1.00 95.81 101 THR A O 1
ATOM 823 N N . GLN A 1 102 ? 3.611 14.875 -25.225 1.00 95.06 102 GLN A N 1
ATOM 824 C CA . GLN A 1 102 ? 2.787 15.899 -25.885 1.00 95.06 102 GLN A CA 1
ATOM 825 C C . GLN A 1 102 ? 1.279 15.699 -25.671 1.00 95.06 102 GLN A C 1
ATOM 827 O O . GLN A 1 102 ? 0.518 16.662 -25.727 1.00 95.06 102 GLN A O 1
ATOM 832 N N . SER A 1 103 ? 0.837 14.456 -25.464 1.00 92.31 103 SER A N 1
ATOM 833 C CA . SER A 1 103 ? -0.554 14.085 -25.163 1.00 92.31 103 SER A CA 1
ATOM 834 C C . SER A 1 103 ? -0.603 13.257 -23.880 1.00 92.31 103 SER A C 1
ATOM 836 O O . SER A 1 103 ? -0.927 12.069 -23.887 1.00 92.31 103 SER A O 1
ATOM 838 N N . ALA A 1 104 ? -0.218 13.900 -22.781 1.00 91.62 104 ALA A N 1
ATOM 839 C CA . ALA A 1 104 ? -0.003 13.265 -21.493 1.00 91.62 104 ALA A CA 1
ATOM 840 C C . ALA A 1 104 ? -1.308 12.818 -20.830 1.00 91.62 104 ALA A C 1
ATOM 842 O O . ALA A 1 104 ? -2.296 13.550 -20.764 1.00 91.62 104 ALA A O 1
ATOM 843 N N . ILE A 1 105 ? -1.280 11.600 -20.287 1.00 90.06 105 ILE A N 1
ATOM 844 C CA . ILE A 1 105 ? -2.354 11.050 -19.465 1.00 90.06 105 ILE A CA 1
ATOM 845 C C . ILE A 1 105 ? -1.971 11.251 -18.005 1.00 90.06 105 ILE A C 1
ATOM 847 O O . ILE A 1 105 ? -0.895 10.832 -17.574 1.00 90.06 105 ILE A O 1
ATOM 851 N N . PHE A 1 106 ? -2.867 11.867 -17.239 1.00 89.12 106 PHE A N 1
ATOM 852 C CA . PHE A 1 106 ? -2.649 12.124 -15.822 1.00 89.12 106 PHE A CA 1
ATOM 853 C C . PHE A 1 106 ? -3.669 11.388 -14.953 1.00 89.12 106 PHE A C 1
ATOM 855 O O . PHE A 1 106 ? -4.876 11.514 -15.160 1.00 89.12 106 PHE A O 1
ATOM 862 N N . GLY A 1 107 ? -3.185 10.683 -13.932 1.00 84.00 107 GLY A N 1
ATOM 863 C CA . GLY A 1 107 ? -3.975 10.324 -12.759 1.00 84.00 107 GLY A CA 1
ATOM 864 C C . GLY A 1 107 ? -4.076 11.532 -11.838 1.00 84.00 107 GLY A C 1
ATOM 865 O O . GLY A 1 107 ? -3.057 12.038 -11.369 1.00 84.00 107 GLY A O 1
ATOM 866 N N . ARG A 1 108 ? -5.295 12.031 -11.617 1.00 78.88 108 ARG A N 1
ATOM 867 C CA . ARG A 1 108 ? -5.556 13.169 -10.729 1.00 78.88 108 ARG A CA 1
ATOM 868 C C . ARG A 1 108 ? -6.768 12.901 -9.867 1.00 78.88 108 ARG A C 1
ATOM 870 O O . ARG A 1 108 ? -7.808 12.479 -10.366 1.00 78.88 108 ARG A O 1
ATOM 877 N N . SER A 1 109 ? -6.634 13.209 -8.585 1.00 71.81 109 SER A N 1
ATOM 878 C CA . SER A 1 109 ? -7.784 13.315 -7.695 1.00 71.81 109 SER A CA 1
ATOM 879 C C . SER A 1 109 ? -8.286 14.748 -7.684 1.00 71.81 109 SER A C 1
ATOM 881 O O . SER A 1 109 ? -7.559 15.679 -7.345 1.00 71.81 109 SER A O 1
ATOM 883 N N . GLU A 1 110 ? -9.544 14.923 -8.067 1.00 68.75 110 GLU A N 1
ATOM 884 C CA . GLU A 1 110 ? -10.204 16.222 -8.062 1.00 68.75 110 GLU A CA 1
ATOM 885 C C . GLU A 1 110 ? -10.704 16.529 -6.646 1.00 68.75 110 GLU A C 1
ATOM 887 O O . GLU A 1 110 ? -11.857 16.283 -6.295 1.00 68.75 110 GLU A O 1
ATOM 892 N N . LEU A 1 111 ? -9.803 17.023 -5.798 1.00 69.31 111 LEU A N 1
ATOM 893 C CA . LEU A 1 111 ? -10.145 17.426 -4.439 1.00 69.31 111 LEU A CA 1
ATOM 894 C C . LEU A 1 111 ? -10.880 18.778 -4.448 1.00 69.31 111 LEU A C 1
ATOM 896 O O . LEU A 1 111 ? -10.537 19.675 -5.213 1.00 69.31 111 LEU A O 1
ATOM 900 N N . TYR A 1 112 ? -11.874 18.924 -3.566 1.00 69.88 112 TYR A N 1
ATOM 901 C CA . TYR A 1 112 ? -12.560 20.194 -3.269 1.00 69.88 112 TYR A CA 1
ATOM 902 C C . TYR A 1 112 ? -13.293 20.876 -4.441 1.00 69.88 112 TYR A C 1
ATOM 904 O O . TYR A 1 112 ? -13.517 22.083 -4.402 1.00 69.88 112 TYR A O 1
ATOM 912 N N . LYS A 1 113 ? -13.736 20.110 -5.449 1.00 71.94 113 LYS A N 1
ATOM 913 C CA . LYS A 1 113 ? -14.624 20.610 -6.521 1.00 71.94 113 LYS A CA 1
ATOM 914 C C . LYS A 1 113 ? -15.969 21.134 -6.030 1.00 71.94 113 LYS A C 1
ATOM 916 O O . LYS A 1 113 ? -16.611 21.929 -6.705 1.00 71.94 113 LYS A O 1
ATOM 921 N N . GLU A 1 114 ? -16.409 20.645 -4.883 1.00 76.62 114 GLU A N 1
ATOM 922 C CA . GLU A 1 114 ? -17.602 21.108 -4.200 1.00 76.62 114 GLU A CA 1
ATOM 923 C C . GLU A 1 114 ? -17.343 21.132 -2.696 1.00 76.62 114 GLU A C 1
ATOM 925 O O . GLU A 1 114 ? -16.480 20.415 -2.178 1.00 76.62 114 GLU A O 1
ATOM 930 N N . VAL A 1 115 ? -18.113 21.952 -1.983 1.00 80.12 115 VAL A N 1
ATOM 931 C CA . VAL A 1 115 ? -18.145 21.915 -0.522 1.00 80.12 115 VAL A CA 1
ATOM 932 C C . VAL A 1 115 ? -18.862 20.624 -0.103 1.00 80.12 115 VAL A C 1
ATOM 934 O O . VAL A 1 115 ? -20.041 20.459 -0.438 1.00 80.12 115 VAL A O 1
ATOM 937 N N . PRO A 1 116 ? -18.210 19.699 0.632 1.00 77.75 116 PRO A N 1
ATOM 938 C CA . PRO A 1 116 ? -18.830 18.425 0.975 1.00 77.75 116 PRO A CA 1
ATOM 939 C C . PRO A 1 116 ? -20.114 18.620 1.788 1.00 77.75 116 PRO A C 1
ATOM 941 O O . PRO A 1 116 ? -20.161 19.407 2.740 1.00 77.75 116 PRO A O 1
ATOM 944 N N . LYS A 1 117 ? -21.175 17.888 1.437 1.00 77.00 117 LYS A N 1
ATOM 945 C CA . LYS A 1 117 ? -22.489 18.027 2.085 1.00 77.00 117 LYS A CA 1
ATOM 946 C C . LYS A 1 117 ? -22.394 17.811 3.599 1.00 77.00 117 LYS A C 1
ATOM 948 O O . LYS A 1 117 ? -21.802 16.843 4.061 1.00 77.00 117 LYS A O 1
ATOM 953 N N . GLY A 1 118 ? -23.016 18.706 4.367 1.00 72.75 118 GLY A N 1
ATOM 954 C CA . GLY A 1 118 ? -23.052 18.631 5.832 1.00 72.75 118 GLY A CA 1
ATOM 955 C C . GLY A 1 118 ? -21.834 19.224 6.548 1.00 72.75 118 GLY A C 1
ATOM 956 O O . GLY A 1 118 ? -21.869 19.343 7.765 1.00 72.75 118 GLY A O 1
ATOM 957 N N . THR A 1 119 ? -20.794 19.664 5.835 1.00 77.44 119 THR A N 1
ATOM 958 C CA . THR A 1 119 ? -19.642 20.341 6.467 1.00 77.44 119 THR A CA 1
ATOM 959 C C . THR A 1 119 ? -19.946 21.781 6.879 1.00 77.44 119 THR A C 1
ATOM 961 O O . THR A 1 119 ? -19.381 22.273 7.848 1.00 77.44 119 THR A O 1
ATOM 964 N N . GLY A 1 120 ? -20.899 22.443 6.214 1.00 73.19 120 GLY A N 1
ATOM 965 C CA . GLY A 1 120 ? -21.285 23.826 6.523 1.00 73.19 120 GLY A CA 1
ATOM 966 C C . GLY A 1 120 ? -21.999 24.032 7.867 1.00 73.19 120 GLY A C 1
ATOM 967 O O . GLY A 1 120 ? -22.205 25.174 8.258 1.00 73.19 120 GLY A O 1
ATOM 968 N N . ILE A 1 121 ? -22.385 22.956 8.564 1.00 79.94 121 ILE A N 1
ATOM 969 C CA . ILE A 1 121 ? -22.990 23.005 9.911 1.00 79.94 121 ILE A CA 1
ATOM 970 C C . ILE A 1 121 ? -21.999 22.624 11.021 1.00 79.94 121 ILE A C 1
ATOM 972 O O . ILE A 1 121 ? -22.380 22.534 12.185 1.00 79.94 121 ILE A O 1
ATOM 976 N N . ASP A 1 122 ? -20.745 22.344 10.668 1.00 79.62 122 ASP A N 1
ATOM 977 C CA . ASP A 1 122 ? -19.714 21.924 11.606 1.00 79.62 122 ASP A CA 1
ATOM 978 C C . ASP A 1 122 ? -18.806 23.104 11.970 1.00 79.62 122 ASP A C 1
ATOM 980 O O . ASP A 1 122 ? -17.927 23.510 11.209 1.00 79.62 122 ASP A O 1
ATOM 984 N N . ASP A 1 123 ? -19.006 23.647 13.170 1.00 82.38 123 ASP A N 1
ATOM 985 C CA . ASP A 1 123 ? -18.302 24.842 13.650 1.00 82.38 123 ASP A CA 1
ATOM 986 C C . ASP A 1 123 ? -16.845 24.586 14.074 1.00 82.38 123 ASP A C 1
ATOM 988 O O . ASP A 1 123 ? -16.134 25.506 14.503 1.00 82.38 123 ASP A O 1
ATOM 992 N N . ARG A 1 124 ? -16.364 23.341 13.989 1.00 81.94 124 ARG A N 1
ATOM 993 C CA . ARG A 1 124 ? -15.007 22.995 14.417 1.00 81.94 124 ARG A CA 1
ATOM 994 C C . ARG A 1 124 ? -13.977 23.636 13.476 1.00 81.94 124 ARG A C 1
ATOM 996 O O . ARG A 1 124 ? -14.132 23.635 12.257 1.00 81.94 124 ARG A O 1
ATOM 1003 N N . LEU A 1 125 ? -12.878 24.139 14.052 1.00 83.31 125 LEU A N 1
ATOM 1004 C CA . LEU A 1 125 ? -11.910 25.013 13.370 1.00 83.31 125 LEU A CA 1
ATOM 1005 C C . LEU A 1 125 ? -11.407 24.469 12.025 1.00 83.31 125 LEU A C 1
ATOM 1007 O O . LEU A 1 125 ? -11.417 25.197 11.038 1.00 83.31 125 LEU A O 1
ATOM 1011 N N . HIS A 1 126 ? -10.985 23.202 11.972 1.00 84.00 126 HIS A N 1
ATOM 1012 C CA . HIS A 1 126 ? -10.459 22.638 10.730 1.00 84.00 126 HIS A CA 1
ATOM 1013 C C . HIS A 1 126 ? -11.545 22.535 9.644 1.00 84.00 126 HIS A C 1
ATOM 1015 O O . HIS A 1 126 ? -11.262 22.860 8.499 1.00 84.00 126 HIS A O 1
ATOM 1021 N N . VAL A 1 127 ? -12.789 22.160 9.988 1.00 84.88 127 VAL A N 1
ATOM 1022 C CA . VAL A 1 127 ? -13.871 22.033 8.997 1.00 84.88 127 VAL A CA 1
ATOM 1023 C C . VAL A 1 127 ? -14.197 23.391 8.407 1.00 84.88 127 VAL A C 1
ATOM 1025 O O . VAL A 1 127 ? -14.320 23.504 7.193 1.00 84.88 127 VAL A O 1
ATOM 1028 N N . ARG A 1 128 ? -14.235 24.437 9.239 1.00 87.69 128 ARG A N 1
ATOM 1029 C CA . ARG A 1 128 ? -14.447 25.812 8.775 1.00 87.69 128 ARG A CA 1
ATOM 1030 C C . ARG A 1 128 ? -13.428 26.226 7.713 1.00 87.69 128 ARG A C 1
ATOM 1032 O O . ARG A 1 128 ? -13.830 26.722 6.666 1.00 87.69 128 ARG A O 1
ATOM 1039 N N . TYR A 1 129 ? -12.140 25.967 7.944 1.00 88.56 129 TYR A N 1
ATOM 1040 C CA . TYR A 1 129 ? -11.101 26.277 6.957 1.00 88.56 129 TYR A CA 1
ATOM 1041 C C . TYR A 1 129 ? -11.147 25.363 5.729 1.00 88.56 129 TYR A C 1
ATOM 1043 O O . TYR A 1 129 ? -10.897 25.833 4.626 1.00 88.56 129 TYR A O 1
ATOM 1051 N N . MET A 1 130 ? -11.509 24.084 5.878 1.00 86.31 130 MET A N 1
ATOM 1052 C CA . MET A 1 130 ? -11.698 23.192 4.727 1.00 86.31 130 MET A CA 1
ATOM 1053 C C . MET A 1 130 ? -12.878 23.627 3.848 1.00 86.31 130 MET A C 1
ATOM 1055 O O . MET A 1 130 ? -12.792 23.546 2.625 1.00 86.31 130 MET A O 1
ATOM 1059 N N . VAL A 1 131 ? -13.963 24.113 4.458 1.00 88.00 131 VAL A N 1
ATOM 1060 C CA . VAL A 1 131 ? -15.115 24.689 3.753 1.00 88.00 131 VAL A CA 1
ATOM 1061 C C . VAL A 1 131 ? -14.722 25.981 3.048 1.00 88.00 131 VAL A C 1
ATOM 1063 O O . VAL A 1 131 ? -15.046 26.144 1.877 1.00 88.00 131 VAL A O 1
ATOM 1066 N N . GLU A 1 132 ? -14.000 26.880 3.720 1.00 88.94 132 GLU A N 1
ATOM 1067 C CA . GLU A 1 132 ? -13.505 28.126 3.121 1.00 88.94 132 GLU A CA 1
ATOM 1068 C C . GLU A 1 132 ? -12.564 27.854 1.940 1.00 88.94 132 GLU A C 1
ATOM 1070 O O . GLU A 1 132 ? -12.699 28.473 0.883 1.00 88.94 132 GLU A O 1
ATOM 1075 N N . LEU A 1 133 ? -11.667 26.875 2.085 1.00 87.62 133 LEU A N 1
ATOM 1076 C CA . LEU A 1 133 ? -10.792 26.410 1.016 1.00 87.62 133 LEU A CA 1
ATOM 1077 C C . LEU A 1 133 ? -11.619 25.910 -0.170 1.00 87.62 133 LEU A C 1
ATOM 1079 O O . LEU A 1 133 ? -11.483 26.439 -1.269 1.00 87.62 133 LEU A O 1
ATOM 1083 N N . ALA A 1 134 ? -12.520 24.950 0.051 1.00 87.12 134 ALA A N 1
ATOM 1084 C CA . ALA A 1 134 ? -13.367 24.401 -1.006 1.00 87.12 134 ALA A CA 1
ATOM 1085 C C . ALA A 1 134 ? -14.228 25.478 -1.681 1.00 87.12 134 ALA A C 1
ATOM 1087 O O . ALA A 1 134 ? -14.330 25.509 -2.903 1.00 87.12 134 ALA A O 1
ATOM 1088 N N . GLN A 1 135 ? -14.786 26.417 -0.914 1.00 87.62 135 GLN A N 1
ATOM 1089 C CA . GLN A 1 135 ? -15.548 27.534 -1.466 1.00 87.62 135 GLN A CA 1
ATOM 1090 C C . GLN A 1 135 ? -14.670 28.461 -2.312 1.00 87.62 135 GLN A C 1
ATOM 1092 O O . GLN A 1 135 ? -15.128 28.964 -3.333 1.00 87.62 135 GLN A O 1
ATOM 1097 N N . THR A 1 136 ? -13.412 28.670 -1.921 1.00 87.88 136 THR A N 1
ATOM 1098 C CA . THR A 1 136 ? -12.444 29.439 -2.714 1.00 87.88 136 THR A CA 1
ATOM 1099 C C . THR A 1 136 ? -12.161 28.748 -4.047 1.00 87.88 136 THR A C 1
ATOM 1101 O O . THR A 1 136 ? -12.201 29.412 -5.077 1.00 87.88 136 THR A O 1
ATOM 1104 N N . PHE A 1 137 ? -11.965 27.424 -4.049 1.00 83.56 137 PHE A N 1
ATOM 1105 C CA . PHE A 1 137 ? -11.809 26.628 -5.274 1.00 83.56 137 PHE A CA 1
ATOM 1106 C C . PHE A 1 137 ? -13.046 26.708 -6.182 1.00 83.56 137 PHE A C 1
ATOM 1108 O O . PHE A 1 137 ? -12.909 26.931 -7.382 1.00 83.56 137 PHE A O 1
ATOM 1115 N N . VAL A 1 138 ? -14.250 26.587 -5.612 1.00 83.12 138 VAL A N 1
ATOM 1116 C CA . VAL A 1 138 ? -15.520 26.720 -6.350 1.00 83.12 138 VAL A CA 1
ATOM 1117 C C . VAL A 1 138 ? -15.672 28.121 -6.950 1.00 83.12 138 VAL A C 1
ATOM 1119 O O . VAL A 1 138 ? -16.033 28.258 -8.113 1.00 83.12 138 VAL A O 1
ATOM 1122 N N . ASN A 1 139 ? -15.385 29.168 -6.172 1.00 84.50 139 ASN A N 1
ATOM 1123 C CA . ASN A 1 139 ? -15.532 30.561 -6.605 1.00 84.50 139 ASN A CA 1
ATOM 1124 C C . ASN A 1 139 ? -14.489 30.986 -7.642 1.00 84.50 139 ASN A C 1
ATOM 1126 O O . ASN A 1 139 ? -14.740 31.924 -8.395 1.00 84.50 139 ASN A O 1
ATOM 1130 N N . ALA A 1 140 ? -13.320 30.345 -7.646 1.00 80.00 140 ALA A N 1
ATOM 1131 C CA . ALA A 1 140 ? -12.259 30.620 -8.606 1.00 80.00 140 ALA A CA 1
ATOM 1132 C C . ALA A 1 140 ? -12.603 30.151 -10.034 1.00 80.00 140 ALA A C 1
ATOM 1134 O O . ALA A 1 140 ? -11.857 30.475 -10.949 1.00 80.00 140 ALA A O 1
ATOM 1135 N N . ASP A 1 141 ? -13.711 29.420 -10.216 1.00 68.56 141 ASP A N 1
ATOM 1136 C CA . ASP A 1 141 ? -14.188 28.888 -11.500 1.00 68.56 141 ASP A CA 1
ATOM 1137 C C . ASP A 1 141 ? -13.095 28.164 -12.302 1.00 68.56 141 ASP A C 1
ATOM 1139 O O . ASP A 1 141 ? -12.907 28.352 -13.501 1.00 68.56 141 ASP A O 1
ATOM 1143 N N . LEU A 1 142 ? -12.363 27.278 -11.617 1.00 66.75 142 LEU A N 1
ATOM 1144 C CA . LEU A 1 142 ? -11.301 26.457 -12.216 1.00 66.75 142 LEU A CA 1
ATOM 1145 C C . LEU A 1 142 ? -11.818 25.467 -13.280 1.00 66.75 142 LEU A C 1
ATOM 1147 O O . LEU A 1 142 ? -11.044 24.681 -13.824 1.00 66.75 142 LEU A O 1
ATOM 1151 N N . GLY A 1 143 ? -13.128 25.446 -13.549 1.00 62.03 143 GLY A N 1
ATOM 1152 C CA . GLY A 1 143 ? -13.719 24.664 -14.631 1.00 62.03 143 GLY A CA 1
ATOM 1153 C C . GLY A 1 143 ? -13.284 25.142 -16.018 1.00 62.03 143 GLY A C 1
ATOM 1154 O O . GLY A 1 143 ? -13.203 24.311 -16.923 1.00 62.03 143 GLY A O 1
ATOM 1155 N N . ASP A 1 144 ? -12.954 26.432 -16.144 1.00 60.00 144 ASP A N 1
ATOM 1156 C CA . ASP A 1 144 ? -12.562 27.089 -17.396 1.00 60.00 144 ASP A CA 1
ATOM 1157 C C . ASP A 1 144 ? -11.034 27.152 -17.616 1.00 60.00 144 ASP A C 1
ATOM 1159 O O . ASP A 1 144 ? -10.581 27.670 -18.637 1.00 60.00 144 ASP A O 1
ATOM 1163 N N . GLU A 1 145 ? -10.214 26.619 -16.699 1.00 68.88 145 GLU A N 1
ATOM 1164 C CA . GLU A 1 145 ? -8.763 26.546 -16.912 1.00 68.88 145 GLU A CA 1
ATOM 1165 C C . GLU A 1 145 ? -8.383 25.466 -17.937 1.00 68.88 145 GLU A C 1
ATOM 1167 O O . GLU A 1 145 ? -8.872 24.329 -17.908 1.00 68.88 145 GLU A O 1
ATOM 1172 N N . ASP A 1 146 ? -7.431 25.805 -18.810 1.00 72.88 146 ASP A N 1
ATOM 1173 C CA . ASP A 1 146 ? -6.835 24.850 -19.737 1.00 72.88 146 ASP A CA 1
ATOM 1174 C C . ASP A 1 146 ? -6.163 23.717 -18.954 1.00 72.88 146 ASP A C 1
ATOM 1176 O O . ASP A 1 146 ? -5.153 23.887 -18.264 1.00 72.88 146 ASP A O 1
ATOM 1180 N N . LYS A 1 147 ? -6.719 22.511 -19.077 1.00 77.75 147 LYS A N 1
ATOM 1181 C CA . LYS A 1 147 ? -6.106 21.319 -18.495 1.00 77.75 147 LYS A CA 1
ATOM 1182 C C . LYS A 1 147 ? -4.759 21.074 -19.165 1.00 77.75 147 LYS A C 1
ATOM 1184 O O . LYS A 1 147 ? -4.660 21.079 -20.389 1.00 77.75 147 LYS A O 1
ATOM 1189 N N . LEU A 1 148 ? -3.747 20.770 -18.351 1.00 84.94 148 LEU A N 1
ATOM 1190 C CA . LEU A 1 148 ? -2.457 20.281 -18.839 1.00 84.94 148 LEU A CA 1
ATOM 1191 C C . LEU A 1 148 ? -2.679 19.117 -19.814 1.00 84.94 148 LEU A C 1
ATOM 1193 O O . LEU A 1 148 ? -3.179 18.062 -19.424 1.00 84.94 148 LEU A O 1
ATOM 1197 N N . SER A 1 149 ? -2.304 19.341 -21.068 1.00 84.94 149 SER A N 1
ATOM 1198 C CA . SER A 1 149 ? -2.362 18.366 -22.159 1.00 84.94 149 SER A CA 1
ATOM 1199 C C . SER A 1 149 ? -0.992 17.761 -22.459 1.00 84.94 149 SER A C 1
ATOM 1201 O O . SER A 1 149 ? -0.917 16.638 -22.947 1.00 84.94 149 SER A O 1
ATOM 1203 N N . SER A 1 150 ? 0.082 18.467 -22.101 1.00 93.75 150 SER A N 1
ATOM 1204 C CA . SER A 1 150 ? 1.462 18.006 -22.204 1.00 93.75 150 SER A CA 1
ATOM 1205 C C . SER A 1 150 ? 2.139 17.931 -20.836 1.00 93.75 150 SER A C 1
ATOM 1207 O O . SER A 1 150 ? 1.768 18.633 -19.891 1.00 93.75 150 SER A O 1
ATOM 1209 N N . LEU A 1 151 ? 3.161 17.089 -20.741 1.00 95.69 151 LEU A N 1
ATOM 1210 C CA . LEU A 1 151 ? 4.006 16.950 -19.565 1.00 95.69 151 LEU A CA 1
ATOM 1211 C C . LEU A 1 151 ? 4.911 18.193 -19.419 1.00 95.69 151 LEU A C 1
ATOM 1213 O O . LEU A 1 151 ? 5.679 18.487 -20.337 1.00 95.69 151 LEU A O 1
ATOM 1217 N N . PRO A 1 152 ? 4.833 18.947 -18.308 1.00 94.81 152 PRO A N 1
ATOM 1218 C CA . PRO A 1 152 ? 5.797 20.009 -18.011 1.00 94.81 152 PRO A CA 1
ATOM 1219 C C . PRO A 1 152 ? 7.185 19.439 -17.678 1.00 94.81 152 PRO A C 1
ATOM 1221 O O . PRO A 1 152 ? 7.298 18.279 -17.302 1.00 94.81 152 PRO A O 1
ATOM 1224 N N . ASN A 1 153 ? 8.229 20.278 -17.734 1.00 94.69 153 ASN A N 1
ATOM 1225 C CA . ASN A 1 153 ? 9.619 19.883 -17.431 1.00 94.69 153 ASN A CA 1
ATOM 1226 C C . ASN A 1 153 ? 9.786 19.175 -16.078 1.00 94.69 153 ASN A C 1
ATOM 1228 O O . ASN A 1 153 ? 10.662 18.331 -15.939 1.00 94.69 153 ASN A O 1
ATOM 1232 N N . HIS A 1 154 ? 8.968 19.542 -15.094 1.00 94.44 154 HIS A N 1
ATOM 1233 C CA . HIS A 1 154 ? 8.912 18.882 -13.800 1.00 94.44 154 HIS A CA 1
ATOM 1234 C C . HIS A 1 154 ? 7.468 18.510 -13.474 1.00 94.44 154 HIS A C 1
ATOM 1236 O O . HIS A 1 154 ? 6.567 19.346 -13.612 1.00 94.44 154 HIS A O 1
ATOM 1242 N N . TYR A 1 155 ? 7.252 17.280 -13.013 1.00 94.06 155 TYR A N 1
ATOM 1243 C 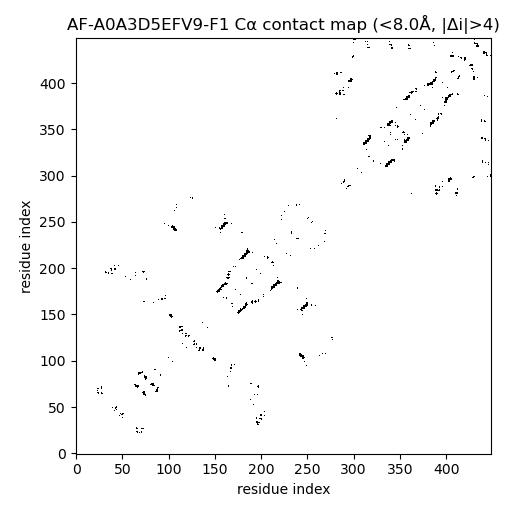CA . TYR A 1 155 ? 5.952 16.810 -12.544 1.00 94.06 155 TYR A CA 1
ATOM 1244 C C . TYR A 1 155 ? 6.126 15.927 -11.301 1.00 94.06 155 TYR A C 1
ATOM 1246 O O . TYR A 1 155 ? 7.107 15.196 -11.239 1.00 94.06 155 TYR A O 1
ATOM 1254 N N . PRO A 1 156 ? 5.197 15.918 -10.325 1.00 92.44 156 PRO A N 1
ATOM 1255 C CA . PRO A 1 156 ? 5.453 15.251 -9.045 1.00 92.44 156 PRO A CA 1
ATOM 1256 C C . PRO A 1 156 ? 5.742 13.755 -9.172 1.00 92.44 156 PRO A C 1
ATOM 1258 O O . PRO A 1 156 ? 6.563 13.196 -8.447 1.00 92.44 156 PRO A O 1
ATOM 1261 N N . THR A 1 157 ? 5.043 13.064 -10.076 1.00 93.62 157 THR A N 1
ATOM 1262 C CA . THR A 1 157 ? 5.133 11.605 -10.144 1.00 93.62 157 THR A CA 1
ATOM 1263 C C . THR A 1 157 ? 5.012 11.060 -11.550 1.00 93.62 157 THR A C 1
ATOM 1265 O O . THR A 1 157 ? 4.117 11.457 -12.294 1.00 93.62 157 THR A O 1
ATOM 1268 N N . CYS A 1 158 ? 5.866 10.095 -11.880 1.00 94.94 158 CYS A N 1
ATOM 1269 C CA . CYS A 1 158 ? 5.757 9.248 -13.059 1.00 94.94 158 CYS A CA 1
ATOM 1270 C C . CYS A 1 158 ? 5.362 7.830 -12.634 1.00 94.94 158 CYS A C 1
ATOM 1272 O O . CYS A 1 158 ? 6.009 7.237 -11.773 1.00 94.94 158 CYS A O 1
ATOM 1274 N N . VAL A 1 159 ? 4.317 7.273 -13.242 1.00 93.00 159 VAL A N 1
ATOM 1275 C CA . VAL A 1 159 ? 3.957 5.855 -13.131 1.00 93.00 159 VAL A CA 1
ATOM 1276 C C . VAL A 1 159 ? 4.109 5.229 -14.512 1.00 93.00 159 VAL A C 1
ATOM 1278 O O . VAL A 1 159 ? 3.337 5.520 -15.426 1.00 93.00 159 VAL A O 1
ATOM 1281 N N . MET A 1 160 ? 5.123 4.385 -14.660 1.00 93.62 160 MET A N 1
ATOM 1282 C CA . MET A 1 160 ? 5.467 3.680 -15.887 1.00 93.62 160 MET A CA 1
ATOM 1283 C C . MET A 1 160 ? 4.971 2.233 -15.829 1.00 93.62 160 MET A C 1
ATOM 1285 O O . MET A 1 160 ? 5.398 1.434 -14.994 1.00 93.62 160 MET A O 1
ATOM 1289 N N . PHE A 1 161 ? 4.081 1.900 -16.759 1.00 91.69 161 PHE A N 1
ATOM 1290 C CA . PHE A 1 161 ? 3.549 0.563 -16.978 1.00 91.69 161 PHE A CA 1
ATOM 1291 C C . PHE A 1 161 ? 4.301 -0.110 -18.129 1.00 91.69 161 PHE A C 1
ATOM 1293 O O . PHE A 1 161 ? 4.121 0.249 -19.297 1.00 91.69 161 PHE A O 1
ATOM 1300 N N . GLY A 1 162 ? 5.130 -1.091 -17.784 1.00 91.31 162 GLY A N 1
ATOM 1301 C CA . GLY A 1 162 ? 6.084 -1.723 -18.685 1.00 91.31 162 GLY A CA 1
ATOM 1302 C C . GLY A 1 162 ? 7.383 -0.927 -18.754 1.00 91.31 162 GLY A C 1
ATOM 1303 O O . GLY A 1 162 ? 7.383 0.255 -19.093 1.00 91.31 162 GLY A O 1
ATOM 1304 N N . LEU A 1 163 ? 8.497 -1.590 -18.463 1.00 94.38 163 LEU A N 1
ATOM 1305 C CA . LEU A 1 163 ? 9.842 -1.048 -18.638 1.00 94.38 163 LEU A CA 1
ATOM 1306 C C . LEU A 1 163 ? 10.374 -1.378 -20.037 1.00 94.38 163 LEU A C 1
ATOM 1308 O O . LEU A 1 163 ? 11.060 -0.559 -20.656 1.00 94.38 163 LEU A O 1
ATOM 1312 N N . GLY A 1 164 ? 10.090 -2.591 -20.525 1.00 94.62 164 GLY A N 1
ATOM 1313 C CA . GLY A 1 164 ? 10.764 -3.138 -21.699 1.00 94.62 164 GLY A CA 1
ATOM 1314 C C . GLY A 1 164 ? 12.274 -3.238 -21.465 1.00 94.62 164 GLY A C 1
ATOM 1315 O O . GLY A 1 164 ? 12.725 -3.622 -20.389 1.00 94.62 164 GLY A O 1
ATOM 1316 N N . LEU A 1 165 ? 13.081 -2.827 -22.447 1.00 97.25 165 LEU A N 1
ATOM 1317 C CA . LEU A 1 165 ? 14.543 -2.758 -22.290 1.00 97.25 165 LEU A CA 1
ATOM 1318 C C . LEU A 1 165 ? 15.025 -1.448 -21.645 1.00 97.25 165 LEU A C 1
ATOM 1320 O O . LEU A 1 165 ? 16.227 -1.193 -21.609 1.00 97.25 165 LEU A O 1
ATOM 1324 N N . GLY A 1 166 ? 14.104 -0.621 -21.137 1.00 97.62 166 GLY A N 1
ATOM 1325 C CA . GLY A 1 166 ? 14.397 0.571 -20.341 1.00 97.62 166 GLY A CA 1
ATOM 1326 C C . GLY A 1 166 ? 14.744 1.837 -21.126 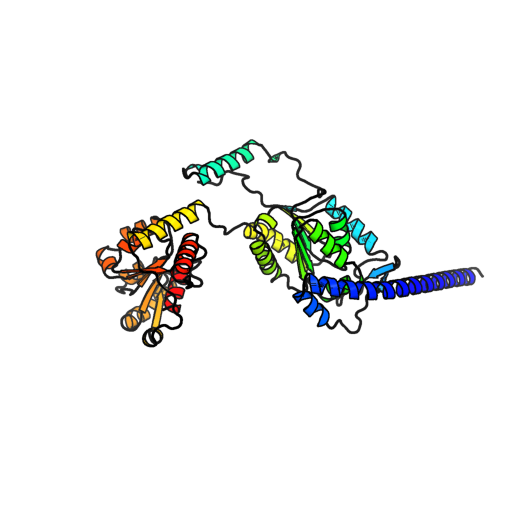1.00 97.62 166 GLY A C 1
ATOM 1327 O O . GLY A 1 166 ? 14.956 2.886 -20.518 1.00 97.62 166 GLY A O 1
ATOM 1328 N N . TYR A 1 167 ? 14.747 1.788 -22.461 1.00 98.19 167 TYR A N 1
ATOM 1329 C CA . TYR A 1 167 ? 14.981 2.972 -23.297 1.00 98.19 167 TYR A CA 1
ATOM 1330 C C . TYR A 1 167 ? 14.027 4.140 -22.994 1.00 98.19 167 TYR A C 1
ATOM 1332 O O . TYR A 1 167 ? 14.522 5.250 -22.808 1.00 98.19 167 TYR A O 1
ATOM 1340 N N . PRO A 1 168 ? 12.699 3.938 -22.850 1.00 97.88 168 PRO A N 1
ATOM 1341 C CA . PRO A 1 168 ? 11.805 5.048 -22.532 1.00 97.88 168 PRO A CA 1
ATOM 1342 C C . PRO A 1 168 ? 12.057 5.651 -21.153 1.00 97.88 168 PRO A C 1
ATOM 1344 O O . PRO A 1 168 ? 11.952 6.864 -21.006 1.00 97.88 168 PRO A O 1
ATOM 1347 N N . LEU A 1 169 ? 12.390 4.826 -20.150 1.00 97.81 169 LEU A N 1
ATOM 1348 C CA . LEU A 1 169 ? 12.704 5.306 -18.801 1.00 97.81 169 LEU A CA 1
ATOM 1349 C C . LEU A 1 169 ? 13.897 6.258 -18.852 1.00 97.81 169 LEU A C 1
ATOM 1351 O O . LEU A 1 169 ? 13.806 7.372 -18.342 1.00 97.81 169 LEU A O 1
ATOM 1355 N N . LYS A 1 170 ? 14.966 5.843 -19.544 1.00 97.00 170 LYS A N 1
ATOM 1356 C CA . LYS A 1 170 ? 16.145 6.681 -19.769 1.00 97.00 170 LYS A CA 1
ATOM 1357 C C . LYS A 1 170 ? 15.761 8.011 -20.423 1.00 97.00 170 LYS A C 1
ATOM 1359 O O . LYS A 1 170 ? 16.096 9.066 -19.897 1.00 97.00 170 LYS A O 1
ATOM 1364 N N . THR A 1 171 ? 15.021 7.977 -21.531 1.00 96.81 171 THR A N 1
ATOM 1365 C CA . THR A 1 171 ? 14.622 9.197 -22.249 1.00 96.81 171 THR A CA 1
ATOM 1366 C C . THR A 1 171 ? 13.746 10.115 -21.393 1.00 96.81 171 THR A C 1
ATOM 1368 O O . THR A 1 171 ? 13.925 11.331 -21.421 1.00 96.81 171 THR A O 1
ATOM 1371 N N . ILE A 1 172 ? 12.801 9.559 -20.630 1.00 96.50 172 ILE A N 1
ATOM 1372 C CA . ILE A 1 172 ? 11.914 10.334 -19.755 1.00 96.50 172 ILE A CA 1
ATOM 1373 C C . ILE A 1 172 ? 12.720 11.030 -18.656 1.00 96.50 172 ILE A C 1
ATOM 1375 O O . ILE A 1 172 ? 12.561 12.235 -18.493 1.00 96.50 172 ILE A O 1
ATOM 1379 N N . MET A 1 173 ? 13.605 10.309 -17.963 1.00 94.25 173 MET A N 1
ATOM 1380 C CA . MET A 1 173 ? 14.409 10.866 -16.867 1.00 94.25 173 MET A CA 1
ATOM 1381 C C . MET A 1 173 ? 15.438 11.901 -17.340 1.00 94.25 173 MET A C 1
ATOM 1383 O O . MET A 1 173 ? 15.740 12.838 -16.618 1.00 94.25 173 MET A O 1
ATOM 1387 N N . GLN A 1 174 ? 15.924 11.796 -18.580 1.00 93.31 174 GLN A N 1
ATOM 1388 C CA . GLN A 1 174 ? 16.829 12.798 -19.156 1.00 93.31 174 GLN A CA 1
ATOM 1389 C C . GLN A 1 174 ? 16.125 14.092 -19.591 1.00 93.31 174 GLN A C 1
ATOM 1391 O O . GLN A 1 174 ? 16.766 15.138 -19.704 1.00 93.31 174 GLN A O 1
ATOM 1396 N N . ARG A 1 175 ? 14.828 14.027 -19.918 1.00 94.25 175 ARG A N 1
ATOM 1397 C CA . ARG A 1 175 ? 14.062 15.169 -20.452 1.00 94.25 175 ARG A CA 1
ATOM 1398 C C . ARG A 1 175 ? 13.184 15.852 -19.405 1.00 94.25 175 ARG A C 1
ATOM 1400 O O . ARG A 1 175 ? 12.867 17.028 -19.573 1.00 94.25 175 ARG A O 1
ATOM 1407 N N . PHE A 1 176 ? 12.777 15.123 -18.372 1.00 95.31 176 PHE A N 1
ATOM 1408 C CA . PHE A 1 176 ? 11.825 15.566 -17.360 1.00 95.31 176 PHE A CA 1
ATOM 1409 C C . PHE A 1 176 ? 12.280 15.110 -15.976 1.00 95.31 176 PHE A C 1
ATOM 1411 O O . PHE A 1 176 ? 12.810 14.011 -15.836 1.00 95.31 176 PHE A O 1
ATOM 1418 N N . SER A 1 177 ? 12.000 15.914 -14.952 1.00 94.81 177 SER A N 1
ATOM 1419 C CA . SER A 1 177 ? 12.286 15.559 -13.561 1.00 94.81 177 SER A CA 1
ATOM 1420 C C . SER A 1 177 ? 11.017 15.206 -12.787 1.00 94.81 177 SER A C 1
ATOM 1422 O O . SER A 1 177 ? 9.935 15.750 -13.038 1.00 94.81 177 SER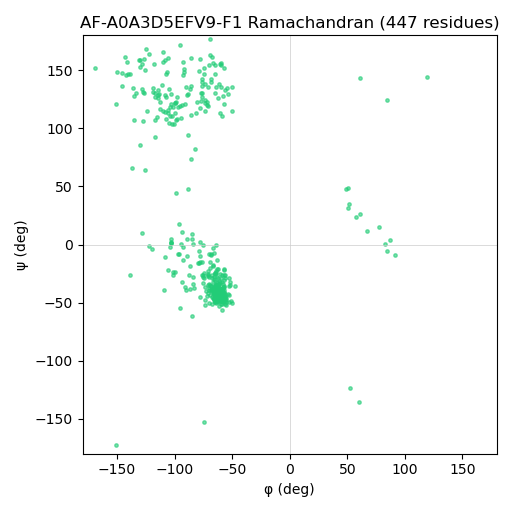 A O 1
ATOM 1424 N N . PHE A 1 178 ? 11.161 14.298 -11.821 1.00 94.44 178 PHE A N 1
ATOM 1425 C CA . PHE A 1 178 ? 10.069 13.827 -10.971 1.00 94.44 178 PHE A CA 1
ATOM 1426 C C . PHE A 1 178 ? 10.536 13.609 -9.534 1.00 94.44 178 PHE A C 1
ATOM 1428 O O . PHE A 1 178 ? 11.649 13.138 -9.313 1.00 94.44 178 PHE A O 1
ATOM 1435 N N . ASP A 1 179 ? 9.654 13.861 -8.564 1.00 92.81 179 ASP A N 1
ATOM 1436 C CA . ASP A 1 179 ? 9.930 13.538 -7.157 1.00 92.81 179 ASP A CA 1
ATOM 1437 C C . ASP A 1 179 ? 9.838 12.022 -6.916 1.00 92.81 179 ASP A C 1
ATOM 1439 O O . ASP A 1 179 ? 10.610 11.446 -6.147 1.00 92.81 179 ASP A O 1
ATOM 1443 N N . TYR A 1 180 ? 8.899 11.359 -7.600 1.00 93.06 180 TYR A N 1
ATOM 1444 C CA . TYR A 1 180 ? 8.649 9.923 -7.481 1.00 93.06 180 TYR A CA 1
ATOM 1445 C C . TYR A 1 180 ? 8.510 9.266 -8.859 1.00 93.06 180 TYR A C 1
ATOM 1447 O O . TYR A 1 180 ? 7.727 9.707 -9.701 1.00 93.06 180 TYR A O 1
ATOM 1455 N N . VAL A 1 181 ? 9.223 8.165 -9.087 1.00 94.56 181 VAL A N 1
ATOM 1456 C CA . VAL A 1 181 ? 9.123 7.359 -10.309 1.00 94.56 181 VAL A CA 1
ATOM 1457 C C . VAL A 1 181 ? 8.796 5.923 -9.925 1.00 94.56 181 VAL A C 1
ATOM 1459 O O . VAL A 1 181 ? 9.598 5.236 -9.299 1.00 94.56 181 VAL A O 1
ATOM 1462 N N . PHE A 1 182 ? 7.615 5.453 -10.309 1.00 91.81 182 PHE A N 1
ATOM 1463 C CA . PHE A 1 182 ? 7.173 4.077 -10.113 1.00 91.81 182 PHE A CA 1
ATOM 1464 C C . PHE A 1 182 ? 7.255 3.333 -11.439 1.00 91.81 182 PHE A C 1
ATOM 1466 O O . PHE A 1 182 ? 6.561 3.688 -12.387 1.00 91.81 182 PHE A O 1
ATOM 1473 N N . VAL A 1 183 ? 8.072 2.286 -11.505 1.00 93.12 183 VAL A N 1
ATOM 1474 C CA . VAL A 1 183 ? 8.221 1.448 -12.697 1.00 93.12 183 VAL A CA 1
ATOM 1475 C C . VAL A 1 183 ? 7.711 0.050 -12.394 1.00 93.12 183 VAL A C 1
ATOM 1477 O O . VAL A 1 183 ? 8.162 -0.590 -11.443 1.00 93.12 183 VAL A O 1
ATOM 1480 N N . CYS A 1 184 ? 6.792 -0.433 -13.224 1.00 89.88 184 CYS A N 1
ATOM 1481 C CA . CYS A 1 184 ? 6.288 -1.796 -13.168 1.00 89.88 184 CYS A CA 1
ATOM 1482 C C . CYS A 1 184 ? 6.719 -2.570 -14.410 1.00 89.88 184 CYS A C 1
ATOM 1484 O O . CYS A 1 184 ? 6.373 -2.180 -15.524 1.00 89.88 184 CYS A O 1
ATOM 1486 N N . GLU A 1 185 ? 7.423 -3.680 -14.209 1.00 91.81 185 GLU A N 1
ATOM 1487 C CA . GLU A 1 185 ? 7.735 -4.645 -15.261 1.00 91.81 185 GLU A CA 1
ATOM 1488 C C . GLU A 1 185 ? 7.311 -6.045 -14.795 1.00 91.81 185 GLU A C 1
ATOM 1490 O O . GLU A 1 185 ? 7.952 -6.602 -13.901 1.00 91.81 185 GLU A O 1
ATOM 1495 N N . PRO A 1 186 ? 6.213 -6.602 -15.332 1.00 88.50 186 PRO A N 1
ATOM 1496 C CA . PRO A 1 186 ? 5.738 -7.939 -14.965 1.00 88.50 186 PRO A CA 1
ATOM 1497 C C . PRO A 1 186 ? 6.726 -9.053 -15.334 1.00 88.50 186 PRO A C 1
ATOM 1499 O O . PRO A 1 186 ? 6.776 -10.067 -14.643 1.00 88.50 186 PRO A O 1
ATOM 1502 N N . ASP A 1 187 ? 7.492 -8.891 -16.416 1.00 90.75 187 ASP A N 1
ATOM 1503 C CA . ASP A 1 187 ? 8.348 -9.936 -16.961 1.00 90.75 187 ASP A CA 1
ATOM 1504 C C . ASP A 1 187 ? 9.790 -9.721 -16.488 1.00 90.75 187 ASP A C 1
ATOM 1506 O O . ASP A 1 187 ? 10.508 -8.813 -16.923 1.00 90.75 187 ASP A O 1
ATOM 1510 N N . PHE A 1 188 ? 10.225 -10.583 -15.568 1.00 94.44 188 PHE A N 1
ATOM 1511 C CA . PHE A 1 188 ? 11.578 -10.519 -15.028 1.00 94.44 188 PHE A CA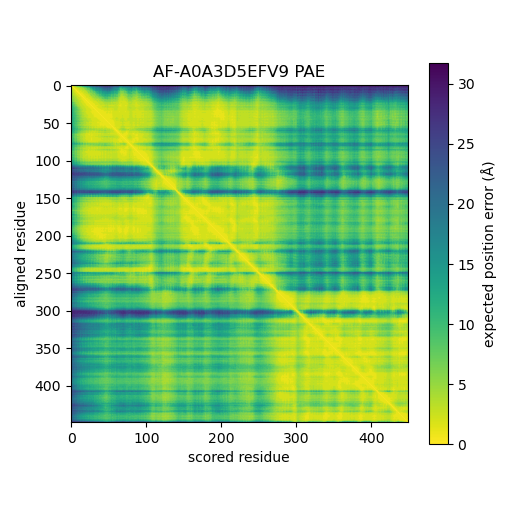 1
ATOM 1512 C C . PHE A 1 188 ? 12.646 -10.736 -16.113 1.00 94.44 188 PHE A C 1
ATOM 1514 O O . PHE A 1 188 ? 13.702 -10.115 -16.035 1.00 94.44 188 PHE A O 1
ATOM 1521 N N . GLU A 1 189 ? 12.396 -11.564 -17.134 1.00 95.38 189 GLU A N 1
ATOM 1522 C CA . GLU A 1 189 ? 13.352 -11.824 -18.217 1.00 95.38 189 GLU A CA 1
ATOM 1523 C C . GLU A 1 189 ? 13.517 -10.592 -19.122 1.00 95.38 189 GLU A C 1
ATOM 1525 O O . GLU A 1 189 ? 14.637 -10.254 -19.517 1.00 95.38 189 GLU A O 1
ATOM 1530 N N . VAL A 1 190 ? 12.428 -9.857 -19.377 1.00 95.06 190 VAL A N 1
ATOM 1531 C CA . VAL A 1 190 ? 12.468 -8.559 -20.077 1.00 95.06 190 VAL A CA 1
ATOM 1532 C C . VAL A 1 190 ? 13.247 -7.521 -19.267 1.00 95.06 190 VAL A C 1
ATOM 1534 O O . VAL A 1 190 ? 14.146 -6.868 -19.807 1.00 95.06 190 VAL A O 1
ATOM 1537 N N . PHE A 1 191 ? 12.979 -7.404 -17.961 1.00 97.00 191 PHE A N 1
ATOM 1538 C CA . PHE A 1 191 ? 13.788 -6.558 -17.078 1.00 97.00 191 PHE A CA 1
ATOM 1539 C C . PHE A 1 191 ? 15.263 -6.979 -17.091 1.00 97.00 191 PHE A C 1
ATOM 1541 O O . PHE A 1 191 ? 16.149 -6.130 -17.201 1.00 97.00 191 PHE A O 1
ATOM 1548 N N . TYR A 1 192 ? 15.547 -8.277 -17.022 1.00 98.12 192 TYR A N 1
ATOM 1549 C CA . TYR A 1 192 ? 16.905 -8.805 -17.042 1.00 98.12 192 TYR A CA 1
ATOM 1550 C C . TYR A 1 192 ? 17.625 -8.439 -18.348 1.00 98.12 192 TYR A C 1
ATOM 1552 O O . TYR A 1 192 ? 18.781 -8.013 -18.323 1.00 98.12 192 TYR A O 1
ATOM 1560 N N . ALA A 1 193 ? 16.932 -8.487 -19.490 1.00 97.81 193 ALA A N 1
ATOM 1561 C CA . ALA A 1 193 ? 17.456 -8.017 -20.770 1.00 97.81 193 ALA A CA 1
ATOM 1562 C C . ALA A 1 193 ? 17.790 -6.508 -20.768 1.00 97.81 193 ALA A C 1
ATOM 1564 O O . ALA A 1 193 ? 18.765 -6.095 -21.407 1.00 97.81 193 ALA A O 1
ATOM 1565 N N . SER A 1 194 ? 17.065 -5.678 -20.005 1.00 98.19 194 SER A N 1
ATOM 1566 C CA . SER A 1 194 ? 17.375 -4.243 -19.860 1.00 98.19 194 SER A CA 1
ATOM 1567 C C . SER A 1 194 ? 18.773 -3.985 -19.276 1.00 98.19 194 SER A C 1
ATOM 1569 O O . SER A 1 194 ? 19.418 -2.998 -19.638 1.00 98.19 194 SER A O 1
ATOM 1571 N N . LEU A 1 195 ? 19.296 -4.903 -18.445 1.00 98.44 195 LEU A N 1
ATOM 1572 C CA . LEU A 1 195 ? 20.632 -4.806 -17.838 1.00 98.44 195 LEU A CA 1
ATOM 1573 C C . LEU A 1 195 ? 21.755 -4.797 -18.886 1.00 98.44 195 LEU A C 1
ATOM 1575 O O . LEU A 1 195 ? 22.855 -4.319 -18.608 1.00 98.44 195 LEU A O 1
ATOM 1579 N N . PHE A 1 196 ? 21.476 -5.297 -20.090 1.00 98.31 196 PHE A N 1
ATOM 1580 C CA . PHE A 1 196 ? 22.387 -5.282 -21.233 1.00 98.31 196 PHE A CA 1
ATOM 1581 C C . PHE A 1 196 ? 22.191 -4.056 -22.129 1.00 98.31 196 PHE A C 1
ATOM 1583 O O . PHE A 1 196 ? 23.039 -3.789 -22.979 1.00 98.31 196 PHE A O 1
ATOM 1590 N N . CYS A 1 197 ? 21.104 -3.302 -21.963 1.00 98.06 197 CYS A N 1
ATOM 1591 C CA . CYS A 1 197 ? 20.627 -2.318 -22.937 1.00 98.06 197 CYS A CA 1
ATOM 1592 C C . CYS A 1 197 ? 20.814 -0.866 -22.491 1.00 98.06 197 CYS A C 1
ATOM 1594 O O . CYS A 1 197 ? 21.190 -0.033 -23.316 1.00 98.06 197 CYS A O 1
ATOM 1596 N N . ILE A 1 198 ? 20.598 -0.574 -21.207 1.00 97.75 198 ILE A N 1
ATOM 1597 C CA . ILE A 1 198 ? 20.673 0.782 -20.644 1.00 97.75 198 ILE A CA 1
ATOM 1598 C C . ILE A 1 198 ? 21.616 0.865 -19.443 1.00 97.75 198 ILE A C 1
ATOM 1600 O O . ILE A 1 198 ? 21.967 -0.144 -18.829 1.00 97.75 198 ILE A O 1
ATOM 1604 N N . ASP A 1 199 ? 22.063 2.079 -19.138 1.00 97.81 199 ASP A N 1
ATOM 1605 C CA . ASP A 1 199 ? 22.951 2.357 -18.015 1.00 97.81 199 ASP A CA 1
ATOM 1606 C C . ASP A 1 199 ? 22.137 2.625 -16.745 1.00 97.81 199 ASP A C 1
ATOM 1608 O O . ASP A 1 199 ? 21.670 3.737 -16.512 1.00 97.81 199 ASP A O 1
ATOM 1612 N N . TRP A 1 200 ? 21.925 1.590 -15.937 1.00 98.19 200 TRP A N 1
ATOM 1613 C CA . TRP A 1 200 ? 21.179 1.721 -14.686 1.00 98.19 200 TRP A CA 1
ATOM 1614 C C . TRP A 1 200 ? 21.957 2.499 -13.627 1.00 98.19 200 TRP A C 1
ATOM 1616 O O . TRP A 1 200 ? 21.348 3.141 -12.778 1.00 98.19 200 TRP A O 1
ATOM 1626 N N . GLU A 1 201 ? 23.292 2.476 -13.684 1.00 96.94 201 GLU A N 1
ATOM 1627 C CA . GLU A 1 201 ? 24.117 3.298 -12.798 1.00 96.94 201 GLU A CA 1
ATOM 1628 C C . GLU A 1 201 ? 23.847 4.792 -13.018 1.00 96.94 201 GLU A C 1
ATOM 1630 O O . GLU A 1 201 ? 23.623 5.508 -12.045 1.00 96.94 201 GLU A O 1
ATOM 1635 N N . GLU A 1 202 ? 23.813 5.230 -14.281 1.00 95.88 202 GLU A N 1
ATOM 1636 C CA . GLU A 1 202 ? 23.479 6.608 -14.676 1.00 95.88 202 GLU A CA 1
ATOM 1637 C C . GLU A 1 202 ? 22.099 7.002 -14.127 1.00 95.88 202 GLU A C 1
ATOM 1639 O O . GLU A 1 202 ? 21.986 7.980 -13.394 1.00 95.88 202 GLU A O 1
ATOM 1644 N N . ILE A 1 203 ? 21.081 6.166 -14.361 1.00 96.38 203 ILE A N 1
ATOM 1645 C CA . ILE A 1 203 ? 19.705 6.390 -13.885 1.00 96.38 203 ILE A CA 1
ATOM 1646 C C . ILE A 1 203 ? 19.637 6.558 -12.359 1.00 96.38 203 ILE A C 1
ATOM 1648 O O . ILE A 1 203 ? 18.948 7.447 -11.855 1.00 96.38 203 ILE A O 1
ATOM 1652 N N . PHE A 1 204 ? 20.335 5.710 -11.597 1.00 96.12 204 PHE A N 1
ATOM 1653 C CA . PHE A 1 204 ? 20.314 5.793 -10.135 1.00 96.12 204 PHE A CA 1
ATOM 1654 C C . PHE A 1 204 ? 21.053 7.024 -9.612 1.00 96.12 204 PHE A C 1
ATOM 1656 O O . PHE A 1 204 ? 20.587 7.650 -8.661 1.00 96.12 204 PHE A O 1
ATOM 1663 N N . GLN A 1 205 ? 22.183 7.380 -10.225 1.00 93.75 205 GLN A N 1
ATOM 1664 C CA . GLN A 1 205 ? 22.953 8.563 -9.844 1.00 93.75 205 GLN A CA 1
ATOM 1665 C C . GLN A 1 205 ? 22.188 9.856 -10.139 1.00 93.75 205 GLN A C 1
ATOM 1667 O O . GLN A 1 205 ? 22.185 10.756 -9.302 1.00 93.75 205 GLN A O 1
ATOM 1672 N N . GLU A 1 206 ? 21.515 9.938 -11.289 1.00 90.06 206 GLU A N 1
ATOM 1673 C CA . GLU A 1 206 ? 20.663 11.074 -11.650 1.00 90.06 206 GLU A CA 1
ATOM 1674 C C . GLU A 1 206 ? 19.487 11.213 -10.675 1.00 90.06 206 GLU A C 1
ATOM 1676 O O . GLU A 1 206 ? 19.301 12.280 -10.092 1.00 90.06 206 GLU A O 1
ATOM 1681 N N . SER A 1 207 ? 18.765 10.118 -10.398 1.00 89.62 207 SER A N 1
ATOM 1682 C CA . SER A 1 207 ? 17.665 10.125 -9.420 1.00 89.62 207 SER A CA 1
ATOM 1683 C C . SER A 1 207 ? 18.130 10.577 -8.032 1.00 89.62 207 SER A C 1
ATOM 1685 O O . SER A 1 207 ? 17.454 11.369 -7.382 1.00 89.62 207 SER A O 1
ATOM 1687 N N . GLU A 1 208 ? 19.286 10.096 -7.564 1.00 88.31 208 GLU A N 1
ATOM 1688 C CA . GLU A 1 208 ? 19.856 10.484 -6.267 1.00 88.31 208 GLU A CA 1
ATOM 1689 C C . GLU A 1 208 ? 20.257 11.969 -6.243 1.00 88.31 208 GLU A C 1
ATOM 1691 O O . GLU A 1 208 ? 19.974 12.667 -5.268 1.00 88.31 208 GLU A O 1
ATOM 1696 N N . ALA A 1 209 ? 20.870 12.473 -7.319 1.00 86.06 209 ALA A N 1
ATOM 1697 C CA . ALA A 1 209 ? 21.283 13.871 -7.436 1.00 86.06 209 ALA A CA 1
ATOM 1698 C C . ALA A 1 209 ? 20.092 14.845 -7.419 1.00 86.06 209 ALA A C 1
ATOM 1700 O O . ALA A 1 209 ? 20.195 15.934 -6.849 1.00 86.06 209 ALA A O 1
ATOM 1701 N N . GLU A 1 210 ? 18.957 14.443 -7.992 1.00 84.62 210 GLU A N 1
ATOM 1702 C CA . GLU A 1 210 ? 17.714 15.222 -7.997 1.00 84.62 210 GLU A CA 1
ATOM 1703 C C . GLU A 1 210 ? 16.868 15.037 -6.727 1.00 84.62 210 GLU A C 1
ATOM 1705 O O . GLU A 1 210 ? 15.817 15.656 -6.593 1.00 84.62 210 GLU A O 1
ATOM 1710 N N . SER A 1 211 ? 17.324 14.225 -5.762 1.00 82.44 211 SER A N 1
ATOM 1711 C CA . SER A 1 211 ? 16.526 13.803 -4.596 1.00 82.44 211 SER A CA 1
ATOM 1712 C C . SER A 1 211 ? 15.214 13.091 -4.969 1.00 82.44 211 SER A C 1
ATOM 1714 O O . SER A 1 211 ? 14.279 13.050 -4.169 1.00 82.44 211 SER A O 1
ATOM 1716 N N . GLY A 1 212 ? 15.154 12.513 -6.170 1.00 85.06 212 GLY A N 1
ATOM 1717 C CA . GLY A 1 212 ? 14.034 11.721 -6.658 1.00 85.06 212 GLY A CA 1
ATOM 1718 C C . GLY A 1 212 ? 14.043 10.303 -6.084 1.00 85.06 212 GLY A C 1
ATOM 1719 O O . GLY A 1 212 ? 15.093 9.716 -5.808 1.00 85.06 212 GLY A O 1
ATOM 1720 N N . CYS A 1 213 ? 12.855 9.728 -5.920 1.00 90.56 213 CYS A N 1
ATOM 1721 C CA . CYS A 1 213 ? 12.660 8.367 -5.431 1.00 90.56 213 CYS A CA 1
ATOM 1722 C C . CYS A 1 213 ? 12.256 7.432 -6.576 1.00 90.56 213 CYS A C 1
ATOM 1724 O O . CYS A 1 213 ? 11.158 7.553 -7.120 1.00 90.56 213 CYS A O 1
ATOM 1726 N N . LEU A 1 214 ? 13.105 6.453 -6.894 1.00 93.62 214 LEU A N 1
ATOM 1727 C CA . LEU A 1 214 ? 12.814 5.423 -7.891 1.00 93.62 214 LEU A CA 1
ATOM 1728 C C . LEU A 1 214 ? 12.343 4.123 -7.224 1.00 93.62 214 LEU A C 1
ATOM 1730 O O . LEU A 1 214 ? 13.061 3.513 -6.432 1.00 93.62 214 LEU A O 1
ATOM 1734 N N . PHE A 1 215 ? 11.151 3.662 -7.594 1.00 92.75 215 PHE A N 1
ATOM 1735 C CA . PHE A 1 215 ? 10.565 2.404 -7.143 1.00 92.75 215 PHE A CA 1
ATOM 1736 C C . PHE A 1 215 ? 10.475 1.425 -8.308 1.00 92.75 215 PHE A C 1
ATOM 1738 O O . PHE A 1 215 ? 9.732 1.647 -9.262 1.00 92.75 215 PHE A O 1
ATOM 1745 N N . LEU A 1 216 ? 11.200 0.311 -8.204 1.00 93.56 216 LEU A N 1
ATOM 1746 C CA . LEU A 1 216 ? 11.181 -0.761 -9.194 1.00 93.56 216 LEU A CA 1
ATOM 1747 C C . LEU A 1 216 ? 10.337 -1.928 -8.684 1.00 93.56 216 LEU A C 1
ATOM 1749 O O . LEU A 1 216 ? 10.627 -2.503 -7.635 1.00 93.56 216 LEU A O 1
ATOM 1753 N N . LYS A 1 217 ? 9.290 -2.270 -9.433 1.00 91.50 217 LYS A N 1
ATOM 1754 C CA . LYS A 1 217 ? 8.394 -3.396 -9.165 1.00 91.50 217 LYS A CA 1
ATOM 1755 C C . LYS A 1 217 ? 8.508 -4.392 -10.316 1.00 91.50 217 LYS A C 1
ATOM 1757 O O . LYS A 1 217 ? 7.849 -4.238 -11.343 1.00 91.50 217 LYS A O 1
ATOM 1762 N N . ILE A 1 218 ? 9.404 -5.360 -10.144 1.00 92.94 218 ILE A N 1
ATOM 1763 C CA . ILE A 1 218 ? 9.865 -6.281 -11.188 1.00 92.94 218 ILE A CA 1
ATOM 1764 C C . ILE A 1 218 ? 9.365 -7.695 -10.905 1.00 92.94 218 ILE A C 1
ATOM 1766 O O . ILE A 1 218 ? 9.439 -8.142 -9.764 1.00 92.94 218 ILE A O 1
ATOM 1770 N N . GLY A 1 219 ? 8.887 -8.408 -11.927 1.00 88.12 219 GLY A N 1
ATOM 1771 C CA . GLY A 1 219 ? 8.507 -9.820 -11.806 1.00 88.12 219 GLY A CA 1
ATOM 1772 C C . GLY A 1 219 ? 7.284 -10.062 -10.918 1.00 88.12 219 GLY A C 1
ATOM 1773 O O . GLY A 1 219 ? 7.013 -11.199 -10.533 1.00 88.12 219 GLY A O 1
ATOM 1774 N N . ILE A 1 220 ? 6.564 -9.001 -10.544 1.00 82.38 220 ILE A N 1
ATOM 1775 C CA . ILE A 1 220 ? 5.389 -9.105 -9.685 1.00 82.38 220 ILE A CA 1
ATOM 1776 C C . ILE A 1 220 ? 4.124 -9.241 -10.520 1.00 82.38 220 ILE A C 1
ATOM 1778 O O . ILE A 1 220 ? 3.974 -8.628 -11.578 1.00 82.38 220 ILE A O 1
ATOM 1782 N N . SER A 1 221 ? 3.171 -10.011 -9.998 1.00 74.31 221 SER A N 1
ATOM 1783 C CA . SER A 1 221 ? 1.846 -10.083 -10.598 1.00 74.31 221 SER A CA 1
ATOM 1784 C C . SER A 1 221 ? 1.137 -8.730 -10.512 1.00 74.31 221 SER A C 1
ATOM 1786 O O . SER A 1 221 ? 1.345 -7.931 -9.589 1.00 74.31 221 SER A O 1
ATOM 1788 N N . TYR A 1 222 ? 0.213 -8.507 -11.436 1.00 67.50 222 TYR A N 1
ATOM 1789 C CA . TYR A 1 222 ? -0.626 -7.316 -11.426 1.00 67.50 222 TYR A CA 1
ATOM 1790 C C . TYR A 1 222 ? -1.566 -7.234 -10.218 1.00 67.50 222 TYR A C 1
ATOM 1792 O O . TYR A 1 222 ? -1.940 -6.133 -9.819 1.00 67.50 222 TYR A O 1
ATOM 1800 N N . ASP A 1 223 ? -1.921 -8.368 -9.605 1.00 68.06 223 ASP A N 1
ATOM 1801 C CA . ASP A 1 223 ? -2.715 -8.389 -8.373 1.00 68.06 223 ASP A CA 1
ATOM 1802 C C . ASP A 1 223 ? -1.935 -7.831 -7.183 1.00 68.06 223 ASP A C 1
ATOM 1804 O O . ASP A 1 223 ? -2.477 -7.059 -6.397 1.00 68.06 223 ASP A O 1
ATOM 1808 N N . THR A 1 224 ? -0.643 -8.146 -7.107 1.00 80.94 224 THR A N 1
ATOM 1809 C CA . THR A 1 224 ? 0.259 -7.669 -6.049 1.00 80.94 224 THR A CA 1
ATOM 1810 C C . THR A 1 224 ? 0.746 -6.235 -6.263 1.00 80.94 224 THR A C 1
ATOM 1812 O O . THR A 1 224 ? 1.231 -5.606 -5.326 1.00 80.94 224 THR A O 1
ATOM 1815 N N . PHE A 1 225 ? 0.603 -5.681 -7.473 1.00 78.62 225 PHE A N 1
ATOM 1816 C CA . PHE A 1 225 ? 1.079 -4.331 -7.792 1.00 78.62 225 PHE A CA 1
ATOM 1817 C C . PHE A 1 225 ? 0.462 -3.252 -6.896 1.00 78.62 225 PHE A C 1
ATOM 1819 O O . PHE A 1 225 ? 1.177 -2.365 -6.440 1.00 78.62 225 PHE A O 1
ATOM 1826 N N . PHE A 1 226 ? -0.843 -3.324 -6.615 1.00 77.25 226 PHE A N 1
ATOM 1827 C CA . PHE A 1 226 ? -1.503 -2.326 -5.768 1.00 77.25 226 PHE A CA 1
ATOM 1828 C C . PHE A 1 226 ? -1.001 -2.351 -4.336 1.00 77.25 226 PHE A C 1
ATOM 1830 O O . PHE A 1 226 ? -0.811 -1.291 -3.747 1.00 77.25 226 PHE A O 1
ATOM 1837 N N . ASP A 1 227 ? -0.765 -3.536 -3.786 1.00 80.81 227 ASP A N 1
ATOM 1838 C CA . ASP A 1 227 ? -0.251 -3.681 -2.427 1.00 80.81 227 ASP A CA 1
ATOM 1839 C C . ASP A 1 227 ? 1.174 -3.126 -2.332 1.00 80.81 227 ASP A C 1
ATOM 1841 O O . ASP A 1 227 ? 1.503 -2.383 -1.408 1.00 80.81 227 ASP A O 1
ATOM 1845 N N . GLU A 1 228 ? 1.996 -3.404 -3.343 1.00 83.06 228 GLU A N 1
ATOM 1846 C CA . GLU A 1 228 ? 3.363 -2.900 -3.457 1.00 83.06 228 GLU A CA 1
ATOM 1847 C C . GLU A 1 228 ? 3.429 -1.382 -3.665 1.00 83.06 228 GLU A C 1
ATOM 1849 O O . GLU A 1 228 ? 4.290 -0.705 -3.091 1.00 83.06 228 GLU A O 1
ATOM 1854 N N . LEU A 1 229 ? 2.513 -0.838 -4.467 1.00 81.69 229 LEU A N 1
ATOM 1855 C CA . LEU A 1 229 ? 2.350 0.596 -4.663 1.00 81.69 229 LEU A CA 1
ATOM 1856 C C . LEU A 1 229 ? 1.895 1.260 -3.357 1.00 81.69 229 LEU A C 1
ATOM 1858 O O . LEU A 1 229 ? 2.535 2.203 -2.905 1.00 81.69 229 LEU A O 1
ATOM 1862 N N . ASN A 1 230 ? 0.861 0.727 -2.702 1.00 80.38 230 ASN A N 1
ATOM 1863 C CA . ASN A 1 230 ? 0.383 1.197 -1.400 1.00 80.38 230 ASN A CA 1
ATOM 1864 C C . ASN A 1 230 ? 1.486 1.160 -0.340 1.00 80.38 230 ASN A C 1
ATOM 1866 O O . ASN A 1 230 ? 1.608 2.083 0.460 1.00 80.38 230 ASN A O 1
ATOM 1870 N N . SER A 1 231 ? 2.307 0.110 -0.319 1.00 83.12 231 SER A N 1
ATOM 1871 C CA . SER A 1 231 ? 3.435 0.001 0.607 1.00 83.12 231 SER A CA 1
ATOM 1872 C C . SER A 1 231 ? 4.458 1.119 0.388 1.00 83.12 231 SER A C 1
ATOM 1874 O O . SER A 1 231 ? 4.868 1.777 1.346 1.00 83.12 231 SER A O 1
ATOM 1876 N N . ALA A 1 232 ? 4.823 1.382 -0.870 1.00 82.56 232 ALA A N 1
ATOM 1877 C CA . ALA A 1 232 ? 5.739 2.465 -1.215 1.00 82.56 232 ALA A CA 1
ATOM 1878 C C . ALA A 1 232 ? 5.149 3.842 -0.872 1.00 82.56 232 ALA A C 1
ATOM 1880 O O . ALA A 1 232 ? 5.816 4.673 -0.269 1.00 82.56 232 ALA A O 1
ATOM 1881 N N . VAL A 1 233 ? 3.872 4.057 -1.168 1.00 83.19 233 VAL A N 1
ATOM 1882 C CA . VAL A 1 233 ? 3.158 5.302 -0.862 1.00 83.19 233 VAL A CA 1
ATOM 1883 C C . VAL A 1 233 ? 3.063 5.539 0.643 1.00 83.19 233 VAL A C 1
ATOM 1885 O O . VAL A 1 233 ? 3.306 6.650 1.103 1.00 83.19 233 VAL A O 1
ATOM 1888 N N . ASN A 1 234 ? 2.801 4.498 1.435 1.00 80.12 234 ASN A N 1
ATOM 1889 C CA . ASN A 1 234 ? 2.773 4.593 2.894 1.00 80.12 234 ASN A CA 1
ATOM 1890 C C . ASN A 1 234 ? 4.145 4.928 3.502 1.00 80.12 234 ASN A C 1
ATOM 1892 O O . ASN A 1 234 ? 4.194 5.459 4.612 1.00 80.12 234 ASN A O 1
ATOM 1896 N N . SER A 1 235 ? 5.252 4.619 2.816 1.00 81.19 235 SER A N 1
ATOM 1897 C CA . SER A 1 235 ? 6.599 4.904 3.324 1.00 81.19 235 SER A CA 1
ATOM 1898 C C . SER A 1 235 ? 7.058 6.335 3.037 1.00 81.19 235 SER A C 1
ATOM 1900 O O . SER A 1 235 ? 7.740 6.920 3.878 1.00 81.19 235 SER A O 1
ATOM 1902 N N . VAL A 1 236 ? 6.660 6.919 1.900 1.00 82.69 236 VAL A N 1
ATOM 1903 C CA . VAL A 1 236 ? 7.032 8.299 1.524 1.00 82.69 236 VAL A CA 1
ATOM 1904 C C . VAL A 1 236 ? 5.946 9.340 1.794 1.00 82.69 236 VAL A C 1
ATOM 1906 O O . VAL A 1 236 ? 6.253 10.516 1.968 1.00 82.69 236 VAL A O 1
ATOM 1909 N N . GLY A 1 237 ? 4.685 8.920 1.859 1.00 81.00 237 GLY A N 1
ATOM 1910 C CA . GLY A 1 237 ? 3.517 9.767 2.074 1.00 81.00 237 GLY A CA 1
ATOM 1911 C C . GLY A 1 237 ? 2.517 9.712 0.917 1.00 81.00 237 GLY A C 1
ATOM 1912 O O . GLY A 1 237 ? 2.876 9.677 -0.260 1.00 81.00 237 GLY A O 1
ATOM 1913 N N . ASN A 1 238 ? 1.230 9.779 1.258 1.00 75.00 238 ASN A N 1
ATOM 1914 C CA . ASN A 1 238 ? 0.115 9.585 0.317 1.00 75.00 238 ASN A CA 1
ATOM 1915 C C . ASN A 1 238 ? -0.014 10.674 -0.754 1.00 75.00 238 ASN A C 1
ATOM 1917 O O . ASN A 1 238 ? -0.623 10.465 -1.806 1.00 75.00 238 ASN A O 1
ATOM 1921 N N . SER A 1 239 ? 0.613 11.827 -0.519 1.00 78.25 239 SER A N 1
ATOM 1922 C CA . SER A 1 239 ? 0.718 12.899 -1.505 1.00 78.25 239 SER A CA 1
ATOM 1923 C C . SER A 1 239 ? 1.512 12.503 -2.752 1.00 78.25 239 SER A C 1
ATOM 1925 O O . SER A 1 239 ? 1.298 13.105 -3.801 1.00 78.25 239 SER A O 1
ATOM 1927 N N . SER A 1 240 ? 2.353 11.465 -2.667 1.00 84.56 240 SER A N 1
ATOM 1928 C CA . SER A 1 240 ? 3.192 10.958 -3.766 1.00 84.56 240 SER A CA 1
ATOM 1929 C C . SER A 1 240 ? 2.427 10.361 -4.952 1.00 84.56 240 SER A C 1
ATOM 1931 O O . SER A 1 240 ? 3.042 10.034 -5.953 1.00 84.56 240 SER A O 1
ATOM 1933 N N . LEU A 1 241 ? 1.102 10.199 -4.877 1.00 84.06 241 LEU A N 1
ATOM 1934 C CA . LEU A 1 241 ? 0.283 9.729 -6.004 1.00 84.06 241 LEU A CA 1
ATOM 1935 C C . LEU A 1 241 ? -0.915 10.629 -6.311 1.00 84.06 241 LEU A C 1
ATOM 1937 O O . LEU A 1 241 ? -1.774 10.246 -7.093 1.00 84.06 241 LEU A O 1
ATOM 1941 N N . ILE A 1 242 ? -1.029 11.819 -5.712 1.00 80.94 242 ILE A N 1
ATOM 1942 C CA . ILE A 1 242 ? -2.200 12.688 -5.956 1.00 80.94 242 ILE A CA 1
ATOM 1943 C C . ILE A 1 242 ? -2.250 13.158 -7.417 1.00 80.94 242 ILE A C 1
ATOM 1945 O O . ILE A 1 242 ? -3.333 13.332 -7.984 1.00 80.94 242 ILE A O 1
ATOM 1949 N N . SER A 1 243 ? -1.077 13.388 -8.009 1.00 87.12 243 SER A N 1
ATOM 1950 C CA . SER A 1 243 ? -0.897 13.847 -9.385 1.00 87.12 243 SER A CA 1
ATOM 1951 C C . SER A 1 243 ? 0.207 13.040 -10.051 1.00 87.12 243 SER A C 1
ATOM 1953 O O . SER A 1 243 ? 1.384 13.234 -9.757 1.00 87.12 243 SER A O 1
ATOM 1955 N N . SER A 1 244 ? -0.174 12.143 -10.955 1.00 90.50 244 SER A N 1
ATOM 1956 C CA . SER A 1 244 ? 0.755 11.217 -11.605 1.00 90.50 244 SER A CA 1
ATOM 1957 C C . SER A 1 244 ? 0.645 11.299 -13.119 1.00 90.50 244 SER A C 1
ATOM 1959 O O . SER A 1 244 ? -0.450 11.232 -13.665 1.00 90.50 244 SER A O 1
ATOM 1961 N N . PHE A 1 245 ? 1.776 11.431 -13.805 1.00 94.25 245 PHE A N 1
ATOM 1962 C CA . PHE A 1 245 ? 1.891 11.171 -15.233 1.00 94.25 245 PHE A CA 1
ATOM 1963 C C . PHE A 1 245 ? 1.934 9.658 -15.441 1.00 94.25 245 PHE A C 1
ATOM 1965 O O . PHE A 1 245 ? 2.768 8.975 -14.851 1.00 94.25 245 PHE A O 1
ATOM 1972 N N . CYS A 1 246 ? 1.021 9.131 -16.250 1.00 92.75 246 CYS A N 1
ATOM 1973 C CA . CYS A 1 246 ? 0.906 7.702 -16.507 1.00 92.75 246 CYS A CA 1
ATOM 1974 C C . CYS A 1 246 ? 1.448 7.385 -17.901 1.00 92.75 246 CYS A C 1
ATOM 1976 O O . CYS A 1 246 ? 0.852 7.764 -18.911 1.00 92.75 246 CYS A O 1
ATOM 1978 N N . TYR A 1 247 ? 2.560 6.658 -17.951 1.00 94.56 247 TYR A N 1
ATOM 1979 C CA . TYR A 1 247 ? 3.196 6.228 -19.189 1.00 94.56 247 TYR A CA 1
ATOM 1980 C C . TYR A 1 247 ? 2.982 4.733 -19.400 1.00 94.56 247 TYR A C 1
ATOM 1982 O O . TYR A 1 247 ? 3.300 3.929 -18.529 1.00 94.56 247 TYR A O 1
ATOM 1990 N N . GLN A 1 248 ? 2.472 4.347 -20.566 1.00 93.12 248 GLN A N 1
ATOM 1991 C CA . GLN A 1 248 ? 2.351 2.944 -20.952 1.00 93.12 248 GLN A CA 1
ATOM 1992 C C . GLN A 1 248 ? 3.366 2.639 -22.048 1.00 93.12 248 GLN A C 1
ATOM 1994 O O . GLN A 1 248 ? 3.229 3.138 -23.166 1.00 93.12 248 GLN A O 1
ATOM 1999 N N . HIS A 1 249 ? 4.352 1.797 -21.745 1.00 92.00 249 HIS A N 1
ATOM 2000 C CA . HIS A 1 249 ? 5.350 1.404 -22.729 1.00 92.00 249 HIS A CA 1
ATOM 2001 C C . HIS A 1 249 ? 4.871 0.237 -23.590 1.00 92.00 249 HIS A C 1
ATOM 2003 O O . HIS A 1 249 ? 4.744 0.364 -24.810 1.00 92.00 249 HIS A O 1
ATOM 2009 N N . THR A 1 250 ? 4.598 -0.902 -22.954 1.00 79.62 250 THR A N 1
ATOM 2010 C CA . THR A 1 250 ? 4.238 -2.143 -23.633 1.00 79.62 250 THR A CA 1
ATOM 2011 C C . THR A 1 250 ? 2.713 -2.296 -23.641 1.00 79.62 250 THR A C 1
ATOM 2013 O O . THR A 1 250 ? 2.066 -2.328 -22.591 1.00 79.62 250 THR A O 1
ATOM 2016 N N . PRO A 1 251 ? 2.069 -2.332 -24.820 1.00 74.25 251 PRO A N 1
ATOM 2017 C CA . PRO A 1 251 ? 0.648 -2.627 -24.903 1.00 74.25 251 PRO A CA 1
ATOM 2018 C C . PRO A 1 251 ? 0.416 -4.128 -24.710 1.00 74.25 251 PRO A C 1
ATOM 2020 O O . PRO A 1 251 ? 1.104 -4.957 -25.297 1.00 74.25 251 PRO A O 1
ATOM 2023 N N . GLY A 1 252 ? -0.592 -4.484 -23.920 1.00 77.06 252 GLY A N 1
ATOM 2024 C CA . GLY A 1 252 ? -0.974 -5.874 -23.682 1.00 77.06 252 GLY A CA 1
ATOM 2025 C C . GLY A 1 252 ? -2.310 -5.941 -22.958 1.00 77.06 252 GLY A C 1
ATOM 2026 O O . GLY A 1 252 ? -2.665 -5.011 -22.235 1.00 77.06 252 GLY A O 1
ATOM 2027 N N . SER A 1 253 ? -3.078 -7.015 -23.151 1.00 76.94 253 SER A N 1
ATOM 2028 C CA . SER A 1 253 ? -4.377 -7.184 -22.478 1.00 76.94 253 SER A CA 1
ATOM 2029 C C . SER A 1 253 ? -4.250 -7.127 -20.956 1.00 76.94 253 SER A C 1
ATOM 2031 O O . SER A 1 253 ? -5.116 -6.567 -20.282 1.00 76.94 253 SER A O 1
ATOM 2033 N N . GLU A 1 254 ? -3.155 -7.660 -20.423 1.00 74.56 254 GLU A N 1
ATOM 2034 C CA . GLU A 1 254 ? -2.881 -7.683 -18.989 1.00 74.56 254 GLU A CA 1
ATOM 2035 C C . GLU A 1 254 ? -2.478 -6.301 -18.461 1.00 74.56 254 GLU A C 1
ATOM 2037 O O . GLU A 1 254 ? -3.107 -5.807 -17.526 1.00 74.56 254 GLU A O 1
ATOM 2042 N N . ILE A 1 255 ? -1.545 -5.610 -19.132 1.00 80.00 255 ILE A N 1
ATOM 2043 C CA . ILE A 1 255 ? -1.160 -4.222 -18.809 1.00 80.00 255 ILE A CA 1
ATOM 2044 C C . ILE A 1 255 ? -2.365 -3.283 -18.897 1.00 80.00 255 ILE A C 1
ATOM 2046 O O . ILE A 1 255 ? -2.588 -2.476 -18.001 1.00 80.00 255 ILE A O 1
ATOM 2050 N N . ASN A 1 256 ? -3.196 -3.412 -19.932 1.00 85.31 256 ASN A N 1
ATOM 2051 C CA . ASN A 1 256 ? -4.409 -2.605 -20.075 1.00 85.31 256 ASN A CA 1
ATOM 2052 C C . ASN A 1 256 ? -5.394 -2.859 -18.925 1.00 85.31 256 ASN A C 1
ATOM 2054 O O . ASN A 1 256 ? -6.022 -1.926 -18.426 1.00 85.31 256 ASN A O 1
ATOM 2058 N N . SER A 1 257 ? -5.521 -4.116 -18.489 1.00 82.38 257 SER A N 1
ATOM 2059 C CA . SER A 1 257 ? -6.366 -4.485 -17.350 1.00 82.38 257 SER A CA 1
ATOM 2060 C C . SER A 1 257 ? -5.819 -3.925 -16.036 1.00 82.38 257 SER A C 1
ATOM 2062 O O . SER A 1 257 ? -6.602 -3.438 -15.218 1.00 82.38 257 SER A O 1
ATOM 2064 N N . LEU A 1 258 ? -4.495 -3.930 -15.850 1.00 78.62 258 LEU A N 1
ATOM 2065 C CA . LEU A 1 258 ? -3.836 -3.277 -14.720 1.00 78.62 258 LEU A CA 1
ATOM 2066 C C . LEU A 1 258 ? -4.100 -1.770 -14.728 1.00 78.62 258 LEU A C 1
ATOM 2068 O O . LEU A 1 258 ? -4.564 -1.239 -13.725 1.00 78.62 258 LEU A O 1
ATOM 2072 N N . ILE A 1 259 ? -3.833 -1.090 -15.846 1.00 84.00 259 ILE A N 1
ATOM 2073 C CA . ILE A 1 259 ? -4.035 0.357 -15.989 1.00 84.00 259 ILE A CA 1
ATOM 2074 C C . ILE A 1 259 ? -5.489 0.712 -15.680 1.00 84.00 259 ILE A C 1
ATOM 2076 O O . ILE A 1 259 ? -5.757 1.641 -14.920 1.00 84.00 259 ILE A O 1
ATOM 2080 N N . LYS A 1 260 ? -6.443 -0.066 -16.205 1.00 86.00 260 LYS A N 1
ATOM 2081 C CA . LYS A 1 260 ? -7.860 0.128 -15.904 1.00 86.00 260 LYS A CA 1
ATOM 2082 C C . LYS A 1 260 ? -8.136 -0.006 -14.405 1.00 86.00 260 LYS A C 1
ATOM 2084 O O . LYS A 1 260 ? -8.708 0.904 -13.819 1.00 86.00 260 LYS A O 1
ATOM 2089 N N . ARG A 1 261 ? -7.684 -1.094 -13.768 1.00 80.69 261 ARG A N 1
ATOM 2090 C CA . ARG A 1 261 ? -7.816 -1.272 -12.311 1.00 80.69 261 ARG A CA 1
ATOM 2091 C C . ARG A 1 261 ? -7.150 -0.140 -11.539 1.00 80.69 261 ARG A C 1
ATOM 2093 O O . ARG A 1 261 ? -7.647 0.227 -10.481 1.00 80.69 261 ARG A O 1
ATOM 2100 N N . PHE A 1 262 ? -6.048 0.403 -12.047 1.00 81.25 262 PHE A N 1
ATOM 2101 C CA . PHE A 1 262 ? -5.329 1.492 -11.402 1.00 81.25 262 PHE A CA 1
ATOM 2102 C C . PHE A 1 262 ? -6.182 2.740 -11.355 1.00 81.25 262 PHE A C 1
ATOM 2104 O O . PHE A 1 262 ? -6.381 3.281 -10.274 1.00 81.25 262 PHE A O 1
ATOM 2111 N N . PHE A 1 263 ? -6.777 3.124 -12.482 1.00 83.00 263 PHE A N 1
ATOM 2112 C CA . PHE A 1 263 ? -7.704 4.247 -12.521 1.00 83.00 263 PHE A CA 1
ATOM 2113 C C . PHE A 1 263 ? -9.010 3.972 -11.758 1.00 83.00 263 PHE A C 1
ATOM 2115 O O . PHE A 1 263 ? -9.472 4.857 -11.042 1.00 83.00 263 PHE A O 1
ATOM 2122 N N . ASP A 1 264 ? -9.558 2.750 -11.822 1.00 83.62 264 ASP A N 1
ATOM 2123 C CA . ASP A 1 264 ? -10.775 2.359 -11.089 1.00 83.62 264 ASP A CA 1
ATOM 2124 C C . ASP A 1 264 ? -10.584 2.459 -9.559 1.00 83.62 264 ASP A C 1
ATOM 2126 O O . ASP A 1 264 ? -11.511 2.823 -8.836 1.00 83.62 264 ASP A O 1
ATOM 2130 N N . ASN A 1 265 ? -9.377 2.165 -9.057 1.00 77.69 265 ASN A N 1
ATOM 2131 C CA . ASN A 1 265 ? -9.046 2.196 -7.627 1.00 77.69 265 ASN A CA 1
ATOM 2132 C C . ASN A 1 265 ? -8.242 3.439 -7.208 1.00 77.69 265 ASN A C 1
ATOM 2134 O O . ASN A 1 265 ? -7.901 3.570 -6.034 1.00 77.69 265 ASN A O 1
ATOM 2138 N N . PHE A 1 266 ? -7.949 4.368 -8.122 1.00 77.75 266 PHE A N 1
ATOM 2139 C CA . PHE A 1 266 ? -7.080 5.518 -7.843 1.00 77.75 266 PHE A CA 1
ATOM 2140 C C . PHE A 1 266 ? -7.614 6.379 -6.691 1.00 77.75 266 PHE A C 1
ATOM 2142 O O . PHE A 1 266 ? -6.859 6.814 -5.826 1.00 77.75 266 PHE A O 1
ATOM 2149 N N . ALA A 1 267 ? -8.937 6.556 -6.626 1.00 73.94 267 ALA A N 1
ATOM 2150 C CA . ALA A 1 267 ? -9.595 7.274 -5.537 1.00 73.94 267 ALA A CA 1
ATOM 2151 C C . ALA A 1 267 ? -9.468 6.556 -4.179 1.00 73.94 267 ALA A C 1
ATOM 2153 O O . ALA A 1 267 ? -9.434 7.215 -3.140 1.00 73.94 267 ALA A O 1
ATOM 2154 N N . LEU A 1 268 ? -9.367 5.220 -4.164 1.00 72.75 268 LEU A N 1
ATOM 2155 C CA . LEU A 1 268 ? -9.208 4.453 -2.925 1.00 72.75 268 LEU A CA 1
ATOM 2156 C C . LEU A 1 268 ? -7.826 4.655 -2.302 1.00 72.75 268 LEU A C 1
ATOM 2158 O O . LEU A 1 268 ? -7.750 4.737 -1.077 1.00 72.75 268 LEU A O 1
ATOM 2162 N N . LEU A 1 269 ? -6.778 4.830 -3.121 1.00 69.31 269 LEU A N 1
ATOM 2163 C CA . LEU A 1 269 ? -5.427 5.204 -2.660 1.00 69.31 269 LEU A CA 1
ATOM 2164 C C . LEU A 1 269 ? -5.438 6.522 -1.863 1.00 69.31 269 LEU A C 1
ATOM 2166 O O . LEU A 1 269 ? -4.541 6.796 -1.072 1.00 69.31 269 LEU A O 1
ATOM 2170 N N . GLN A 1 270 ? -6.467 7.345 -2.067 1.00 67.75 270 GLN A N 1
ATOM 2171 C CA . GLN A 1 270 ? -6.645 8.645 -1.426 1.00 67.75 270 GLN A CA 1
ATOM 2172 C C . GLN A 1 270 ? -7.685 8.620 -0.288 1.00 67.75 270 GLN A C 1
ATOM 2174 O O . GLN A 1 270 ? -8.005 9.660 0.288 1.00 67.75 270 GLN A O 1
ATOM 2179 N N . SER A 1 271 ? -8.223 7.445 0.051 1.00 66.12 271 SER A N 1
ATOM 2180 C CA . SER A 1 271 ? -9.281 7.264 1.049 1.00 66.12 271 SER A CA 1
ATOM 2181 C C . SER A 1 271 ? -8.773 6.563 2.315 1.00 66.12 271 SER A C 1
ATOM 2183 O O . SER A 1 271 ? -7.690 5.988 2.334 1.00 66.12 271 SER A O 1
ATOM 2185 N N . GLY A 1 272 ? -9.560 6.598 3.396 1.00 65.94 272 GLY A N 1
ATOM 2186 C CA . GLY A 1 272 ? -9.241 5.873 4.635 1.00 65.94 272 GLY A CA 1
ATOM 2187 C C . GLY A 1 272 ? -8.343 6.623 5.623 1.00 65.94 272 GLY A C 1
ATOM 2188 O O . GLY A 1 272 ? -8.013 6.080 6.676 1.00 65.94 272 GLY A O 1
ATOM 2189 N N . TYR A 1 273 ? -7.990 7.878 5.338 1.00 68.69 273 TYR A N 1
ATOM 2190 C CA . TYR A 1 273 ? -7.278 8.726 6.291 1.00 68.69 273 TYR A CA 1
ATOM 2191 C C . TYR A 1 273 ? -8.228 9.248 7.368 1.00 68.69 273 TYR A C 1
ATOM 2193 O O . TYR A 1 273 ? -9.303 9.772 7.074 1.00 68.69 273 TYR A O 1
ATOM 2201 N N . GLY A 1 274 ? -7.822 9.107 8.630 1.00 68.50 274 GLY A N 1
ATOM 2202 C CA . GLY A 1 274 ? -8.548 9.691 9.751 1.00 68.50 274 GLY A CA 1
ATOM 2203 C C . GLY A 1 274 ? -8.589 11.215 9.635 1.00 68.50 274 GLY A C 1
ATOM 2204 O O . GLY A 1 274 ? -7.592 11.855 9.298 1.00 68.50 274 GLY A O 1
ATOM 2205 N N . PHE A 1 275 ? -9.740 11.816 9.926 1.00 77.19 275 PHE A N 1
ATOM 2206 C CA . PHE A 1 275 ? -9.863 13.271 9.953 1.00 77.19 275 PHE A CA 1
ATOM 2207 C C . PHE A 1 275 ? -9.202 13.842 11.206 1.00 77.19 275 PHE A C 1
ATOM 2209 O O . PHE A 1 275 ? -9.288 13.252 12.283 1.00 77.19 275 PHE A O 1
ATOM 2216 N N . TYR A 1 276 ? -8.621 15.040 11.098 1.00 82.50 276 TYR A N 1
ATOM 2217 C CA . TYR A 1 276 ? -7.998 15.728 12.234 1.00 82.50 276 TYR A CA 1
ATOM 2218 C C . TYR A 1 276 ? -8.924 15.781 13.457 1.00 82.50 276 TYR A C 1
ATOM 2220 O O . TYR A 1 276 ? -8.541 15.366 14.547 1.00 82.50 276 TYR A O 1
ATOM 2228 N N . ASN A 1 277 ? -10.172 16.224 13.279 1.00 82.44 277 ASN A N 1
ATOM 2229 C CA . ASN A 1 277 ? -11.114 16.270 14.397 1.00 82.44 277 ASN A CA 1
ATOM 2230 C C . ASN A 1 277 ? -11.450 14.902 14.960 1.00 82.44 277 ASN A C 1
ATOM 2232 O O . ASN A 1 277 ? -11.689 14.799 16.156 1.00 82.44 277 ASN A O 1
ATOM 2236 N N . ASP A 1 278 ? -11.521 13.888 14.106 1.00 84.19 278 ASP A N 1
ATOM 2237 C CA . ASP A 1 278 ? -11.807 12.539 14.556 1.00 84.19 278 ASP A CA 1
ATOM 2238 C C . ASP A 1 278 ? -10.677 12.071 15.488 1.00 84.19 278 ASP A C 1
ATOM 2240 O O . ASP A 1 278 ? -10.936 11.691 16.630 1.00 84.19 278 ASP A O 1
ATOM 2244 N N . ALA A 1 279 ? -9.419 12.280 15.085 1.00 88.19 279 ALA A N 1
ATOM 2245 C CA . ALA A 1 279 ? -8.249 12.021 15.921 1.00 88.19 279 ALA A CA 1
ATOM 2246 C C . ALA A 1 279 ? -8.253 12.826 17.238 1.00 88.19 279 ALA A C 1
ATOM 2248 O O . ALA A 1 279 ? -7.969 12.262 18.295 1.00 88.19 279 ALA A O 1
ATOM 2249 N N . ILE A 1 280 ? -8.616 14.116 17.209 1.00 89.69 280 ILE A N 1
ATOM 2250 C CA . ILE A 1 280 ? -8.718 14.952 18.420 1.00 89.69 280 ILE A CA 1
ATOM 2251 C C . ILE A 1 280 ? -9.839 14.470 19.348 1.00 89.69 280 ILE A C 1
ATOM 2253 O O . ILE A 1 280 ? -9.636 14.395 20.559 1.00 89.69 280 ILE A O 1
ATOM 2257 N N . THR A 1 281 ? -11.007 14.110 18.813 1.00 91.12 281 THR A N 1
ATOM 2258 C CA . THR A 1 281 ? -12.114 13.560 19.607 1.00 91.12 281 THR A CA 1
ATOM 2259 C C . THR A 1 281 ? -11.723 12.223 20.234 1.00 91.12 281 THR A C 1
ATOM 2261 O O . THR A 1 281 ? -11.917 12.042 21.433 1.00 91.12 281 THR A O 1
ATOM 2264 N N . GLY A 1 282 ? -11.119 11.311 19.464 1.00 93.44 282 GLY A N 1
ATOM 2265 C CA . GLY A 1 282 ? -10.614 10.039 19.985 1.00 93.44 282 GLY A CA 1
ATOM 2266 C C . GLY A 1 282 ? -9.569 10.227 21.087 1.00 93.44 282 GLY A C 1
ATOM 2267 O O . GLY A 1 282 ? -9.625 9.544 22.109 1.00 93.44 282 GLY A O 1
ATOM 2268 N N . LEU A 1 283 ? -8.669 11.201 20.923 1.00 94.56 283 LEU A N 1
ATOM 2269 C CA . LEU A 1 283 ? -7.684 11.570 21.936 1.00 94.56 283 LEU A CA 1
ATOM 2270 C C . LEU A 1 283 ? -8.332 12.106 23.217 1.00 94.56 283 LEU A C 1
ATOM 2272 O O . LEU A 1 283 ? -7.991 11.641 24.303 1.00 94.56 283 LEU A O 1
ATOM 2276 N N . ALA A 1 284 ? -9.269 13.050 23.103 1.00 95.19 284 ALA A N 1
ATOM 2277 C CA . ALA A 1 284 ? -9.980 13.608 24.251 1.00 95.19 284 ALA A CA 1
ATOM 2278 C C . ALA A 1 284 ? -10.729 12.519 25.031 1.00 95.19 284 ALA A C 1
ATOM 2280 O O . ALA A 1 284 ? -10.609 12.442 26.252 1.00 95.19 284 ALA A O 1
ATOM 2281 N N . HIS A 1 285 ? -11.424 11.627 24.318 1.00 97.12 285 HIS A N 1
ATOM 2282 C CA . HIS A 1 285 ? -12.115 10.498 24.929 1.00 97.12 285 HIS A CA 1
ATOM 2283 C C . HIS A 1 285 ? -11.159 9.576 25.691 1.00 97.12 285 HIS A C 1
ATOM 2285 O O . HIS A 1 285 ? -11.423 9.231 26.839 1.00 97.12 285 HIS A O 1
ATOM 2291 N N . ALA A 1 286 ? -10.034 9.201 25.077 1.00 96.31 286 ALA A N 1
ATOM 2292 C CA . ALA A 1 286 ? -9.053 8.325 25.708 1.00 96.31 286 ALA A CA 1
ATOM 2293 C C . ALA A 1 286 ? -8.437 8.954 26.965 1.00 96.31 286 ALA A C 1
ATOM 2295 O O . ALA A 1 286 ? -8.290 8.272 27.979 1.00 96.31 286 ALA A O 1
ATOM 2296 N N . LEU A 1 287 ? -8.124 10.255 26.916 1.00 95.88 287 LEU A N 1
ATOM 2297 C CA . LEU A 1 287 ? -7.632 11.002 28.074 1.00 95.88 287 LEU A CA 1
ATOM 2298 C C . LEU A 1 287 ? -8.638 10.966 29.225 1.00 95.88 287 LEU A C 1
ATOM 2300 O O . LEU A 1 287 ? -8.252 10.651 30.345 1.00 95.88 287 LEU A O 1
ATOM 2304 N N . GLU A 1 288 ? -9.917 11.227 28.962 1.00 97.56 288 GLU A N 1
ATOM 2305 C CA . GLU A 1 288 ? -10.957 11.184 29.993 1.00 97.56 288 GLU A CA 1
ATOM 2306 C C . GLU A 1 288 ? -11.157 9.760 30.539 1.00 97.56 288 GLU A C 1
ATOM 2308 O O . GLU A 1 288 ? -11.114 9.539 31.750 1.00 97.56 288 GLU A O 1
ATOM 2313 N N . ASN A 1 289 ? -11.258 8.766 29.655 1.00 97.69 289 ASN A N 1
ATOM 2314 C CA . ASN A 1 289 ? -11.423 7.360 30.019 1.00 97.69 289 ASN A CA 1
ATOM 2315 C C . ASN A 1 289 ? -10.299 6.839 30.928 1.00 97.69 289 ASN A C 1
ATOM 2317 O O . ASN A 1 289 ? -10.555 6.205 31.955 1.00 97.69 289 ASN A O 1
ATOM 2321 N N . PHE A 1 290 ? -9.039 7.089 30.574 1.00 95.38 290 PHE A N 1
ATOM 2322 C CA . PHE A 1 290 ? -7.906 6.560 31.333 1.00 95.38 290 PHE A CA 1
ATOM 2323 C C . PHE A 1 290 ? -7.490 7.458 32.497 1.00 95.38 290 PHE A C 1
ATOM 2325 O O . PHE A 1 290 ? -7.138 6.950 33.566 1.00 95.38 290 PHE A O 1
ATOM 2332 N N . ASN A 1 291 ? -7.519 8.781 32.329 1.00 94.31 291 ASN A N 1
ATOM 2333 C CA . ASN A 1 291 ? -6.992 9.695 33.339 1.00 94.31 291 ASN A CA 1
ATOM 2334 C C . ASN A 1 291 ? -8.056 10.125 34.346 1.00 94.31 291 ASN A C 1
ATOM 2336 O O . ASN A 1 291 ? -7.713 10.227 35.521 1.00 94.31 291 ASN A O 1
ATOM 2340 N N . GLU A 1 292 ? -9.309 10.324 33.942 1.00 95.44 292 GLU A N 1
ATOM 2341 C CA . GLU A 1 292 ? -10.376 10.745 34.859 1.00 95.44 292 GLU A CA 1
ATOM 2342 C C . GLU A 1 292 ? -11.164 9.538 35.371 1.00 95.44 292 GLU A C 1
ATOM 2344 O O . GLU A 1 292 ? -11.217 9.292 36.577 1.00 95.44 292 GLU A O 1
ATOM 2349 N N . HIS A 1 293 ? -11.689 8.707 34.467 1.00 95.81 293 HIS A N 1
ATOM 2350 C CA . HIS A 1 293 ? -12.490 7.530 34.831 1.00 95.81 293 HIS A CA 1
ATOM 2351 C C . HIS A 1 293 ? -11.656 6.336 35.307 1.00 95.81 293 HIS A C 1
ATOM 2353 O O . HIS A 1 293 ? -12.211 5.371 35.835 1.00 95.81 293 HIS A O 1
ATOM 2359 N N . LYS A 1 294 ? -10.326 6.396 35.150 1.00 96.00 294 LYS A N 1
ATOM 2360 C CA . LYS A 1 294 ? -9.382 5.338 35.551 1.00 96.00 294 LYS A CA 1
ATOM 2361 C C . LYS A 1 294 ? -9.766 3.961 35.001 1.00 96.00 294 LYS A C 1
ATOM 2363 O O . LYS A 1 294 ? -9.566 2.950 35.676 1.00 96.00 294 LYS A O 1
ATOM 2368 N N . CYS A 1 295 ? -10.324 3.910 33.789 1.00 96.38 295 CYS A N 1
ATOM 2369 C CA . CYS A 1 295 ? -10.679 2.649 33.153 1.00 96.38 295 CYS A CA 1
ATOM 2370 C C . CYS A 1 295 ? -9.430 1.755 33.020 1.00 96.38 295 CYS A C 1
ATOM 2372 O O . CYS A 1 295 ? -8.408 2.210 32.500 1.00 96.38 295 CYS A O 1
ATOM 2374 N N . PRO A 1 296 ? -9.479 0.492 33.477 1.00 94.31 296 PRO A N 1
ATOM 2375 C CA . PRO A 1 296 ? -8.401 -0.463 33.267 1.00 94.31 296 PRO A CA 1
ATOM 2376 C C . PRO A 1 296 ? -8.027 -0.612 31.792 1.00 94.31 296 PRO A C 1
ATOM 2378 O O . PRO A 1 296 ? -8.893 -0.792 30.933 1.00 94.31 296 PRO A O 1
ATOM 2381 N N . VAL A 1 297 ? -6.722 -0.600 31.518 1.00 91.38 297 VAL A N 1
ATOM 2382 C CA . VAL A 1 297 ? -6.185 -0.906 30.191 1.00 91.38 297 VAL A CA 1
ATOM 2383 C C . VAL A 1 297 ? -6.146 -2.421 30.014 1.00 91.38 297 VAL A C 1
ATOM 2385 O O . VAL A 1 297 ? -5.499 -3.127 30.791 1.00 91.38 297 VAL A O 1
ATOM 2388 N N . PHE A 1 298 ? -6.816 -2.924 28.983 1.00 89.38 298 PHE A N 1
ATOM 2389 C CA . PHE A 1 298 ? -6.691 -4.309 28.558 1.00 89.38 298 PHE A CA 1
ATOM 2390 C C . PHE A 1 298 ? -5.342 -4.505 27.864 1.00 89.38 298 PHE A C 1
ATOM 2392 O O . PHE A 1 298 ? -5.039 -3.845 26.869 1.00 89.38 298 PHE A O 1
ATOM 2399 N N . LEU A 1 299 ? -4.538 -5.424 28.394 1.00 84.75 299 LEU A N 1
ATOM 2400 C CA . LEU A 1 299 ? -3.252 -5.810 27.830 1.00 84.75 299 LEU A CA 1
ATOM 2401 C C . LEU A 1 299 ? -3.418 -7.162 27.132 1.00 84.75 299 LEU A C 1
ATOM 2403 O O . LEU A 1 299 ? -3.590 -8.159 27.835 1.00 84.75 299 LEU A O 1
ATOM 2407 N N . PRO A 1 300 ? -3.343 -7.225 25.790 1.00 75.81 300 PRO A N 1
ATOM 2408 C CA . PRO A 1 300 ? -3.358 -8.496 25.077 1.00 75.81 300 PRO A CA 1
ATOM 2409 C C . PRO A 1 300 ? -2.175 -9.345 25.553 1.00 75.81 300 PRO A C 1
ATOM 2411 O O . PRO A 1 300 ? -1.019 -9.000 25.295 1.00 75.81 300 PRO A O 1
ATOM 2414 N N . ASN A 1 301 ? -2.436 -10.435 26.274 1.00 70.81 301 ASN A N 1
ATOM 2415 C CA . ASN A 1 301 ? -1.383 -11.304 26.786 1.00 70.81 301 ASN A CA 1
ATOM 2416 C C . ASN A 1 301 ? -1.511 -12.691 26.165 1.00 70.81 301 ASN A C 1
ATOM 2418 O O . ASN A 1 301 ? -2.360 -13.485 26.548 1.00 70.81 301 ASN A O 1
ATOM 2422 N N . ARG A 1 302 ? -0.594 -13.023 25.251 1.00 59.84 302 ARG A N 1
ATOM 2423 C CA . ARG A 1 302 ? -0.534 -14.366 24.653 1.00 59.84 302 ARG A CA 1
ATOM 2424 C C . ARG A 1 302 ? -0.157 -15.453 25.661 1.00 59.84 302 ARG A C 1
ATOM 2426 O O . ARG A 1 302 ? -0.415 -16.619 25.393 1.00 59.84 302 ARG A O 1
ATOM 2433 N N . ASN A 1 303 ? 0.422 -15.097 26.808 1.00 62.56 303 ASN A N 1
ATOM 2434 C CA . ASN A 1 303 ? 0.709 -16.001 27.924 1.00 62.56 303 ASN A CA 1
ATOM 2435 C C . ASN A 1 303 ? -0.375 -15.880 29.007 1.00 62.56 303 ASN A C 1
ATOM 2437 O O . ASN A 1 303 ? -0.053 -15.749 30.190 1.00 62.56 303 ASN A O 1
ATOM 2441 N N . SER A 1 304 ? -1.646 -15.844 28.597 1.00 62.25 304 SER A N 1
ATOM 2442 C CA . SER A 1 304 ? -2.780 -15.913 29.513 1.00 62.25 304 SER A CA 1
ATOM 2443 C C . SER A 1 304 ? -2.733 -17.186 30.363 1.00 62.25 304 SER A C 1
ATOM 2445 O O . SER A 1 304 ? -2.140 -18.195 29.968 1.00 62.25 304 SER A O 1
ATOM 2447 N N . ASP A 1 305 ? -3.308 -17.100 31.566 1.00 68.88 305 ASP A N 1
ATOM 2448 C CA . ASP A 1 305 ? -3.416 -18.216 32.510 1.00 68.88 305 ASP A CA 1
ATOM 2449 C C . ASP A 1 305 ? -3.999 -19.441 31.785 1.00 68.88 305 ASP A C 1
ATOM 2451 O O . ASP A 1 305 ? -4.966 -19.324 31.030 1.00 68.88 305 ASP A O 1
ATOM 2455 N N . GLU A 1 306 ? -3.421 -20.622 32.005 1.00 74.25 306 GLU A N 1
ATOM 2456 C CA . GLU A 1 306 ? -3.857 -21.878 31.385 1.00 74.25 306 GLU A CA 1
ATOM 2457 C C . GLU A 1 306 ? -5.360 -22.128 31.604 1.00 74.25 306 GLU A C 1
ATOM 2459 O O . GLU A 1 306 ? -6.036 -22.689 30.743 1.00 74.25 306 GLU A O 1
ATOM 2464 N N . LYS A 1 307 ? -5.912 -21.616 32.713 1.00 75.12 307 LYS A N 1
ATOM 2465 C CA . LYS A 1 307 ? -7.347 -21.658 33.023 1.00 75.12 307 LYS A CA 1
ATOM 2466 C C . LYS A 1 307 ? -8.225 -20.854 32.068 1.00 75.12 307 LYS A C 1
ATOM 2468 O O . LYS A 1 307 ? -9.373 -21.229 31.877 1.00 75.12 307 LYS A O 1
ATOM 2473 N N . LEU A 1 308 ? -7.732 -19.751 31.506 1.00 78.12 308 LEU A N 1
ATOM 2474 C CA . LEU A 1 308 ? -8.498 -18.938 30.554 1.00 78.12 308 LEU A CA 1
ATOM 2475 C C . LEU A 1 308 ? -8.556 -19.620 29.184 1.00 78.12 308 LEU A C 1
ATOM 2477 O O . LEU A 1 308 ? -9.586 -19.577 28.520 1.00 78.12 308 LEU A O 1
ATOM 2481 N N . ARG A 1 309 ? -7.496 -20.346 28.811 1.00 76.31 309 ARG A N 1
ATOM 2482 C CA . ARG A 1 309 ? -7.400 -21.066 27.530 1.00 76.31 309 ARG A CA 1
ATOM 2483 C C . ARG A 1 309 ? -8.339 -22.265 27.406 1.00 76.31 309 ARG A C 1
ATOM 2485 O O . ARG A 1 309 ? -8.581 -22.726 26.295 1.00 76.31 309 ARG A O 1
ATOM 2492 N N . THR A 1 310 ? -8.834 -22.798 28.521 1.00 83.25 310 THR A N 1
ATOM 2493 C CA . THR A 1 310 ? -9.796 -23.912 28.522 1.00 83.25 310 THR A CA 1
ATOM 2494 C C . THR A 1 310 ? -11.247 -23.440 28.478 1.00 83.25 310 THR A C 1
ATOM 2496 O O . THR A 1 310 ? -12.143 -24.262 28.276 1.00 83.25 310 THR A O 1
ATOM 2499 N N . LEU A 1 311 ? -11.498 -22.136 28.639 1.00 88.12 311 LEU A N 1
ATOM 2500 C CA . LEU A 1 311 ? -12.835 -21.572 28.516 1.00 88.12 311 LEU A CA 1
ATOM 2501 C C . LEU A 1 311 ? -13.234 -21.476 27.046 1.00 88.12 311 LEU A C 1
ATOM 2503 O O . LEU A 1 311 ? -12.453 -21.091 26.179 1.00 88.12 311 LEU A O 1
ATOM 2507 N N . THR A 1 312 ? -14.494 -21.798 26.771 1.00 93.31 312 THR A N 1
ATOM 2508 C CA . THR A 1 312 ? -15.082 -21.591 25.448 1.00 93.31 312 THR A CA 1
ATOM 2509 C C . THR A 1 312 ? -15.687 -20.193 25.386 1.00 93.31 312 THR A C 1
ATOM 2511 O O . THR A 1 312 ? -16.469 -19.825 26.260 1.00 93.31 312 THR A O 1
ATOM 2514 N N . ALA A 1 313 ? -15.344 -19.419 24.356 1.00 94.88 313 ALA A N 1
ATOM 2515 C CA . ALA A 1 313 ? -15.898 -18.088 24.123 1.00 94.88 313 ALA A CA 1
ATOM 2516 C C . ALA A 1 313 ? -16.956 -18.119 23.012 1.00 94.88 313 ALA A C 1
ATOM 2518 O O . ALA A 1 313 ? -16.699 -18.618 21.916 1.00 94.88 313 ALA A O 1
ATOM 2519 N N . TYR A 1 314 ? -18.133 -17.552 23.274 1.00 97.25 314 TYR A N 1
ATOM 2520 C CA . TYR A 1 314 ? -19.169 -17.310 22.271 1.00 97.25 314 TYR A CA 1
ATOM 2521 C C . TYR A 1 314 ? -19.150 -15.837 21.877 1.00 97.25 314 TYR A C 1
ATOM 2523 O O . TYR A 1 314 ? -19.516 -14.966 22.664 1.00 97.25 314 TYR A O 1
ATOM 2531 N N . VAL A 1 315 ? -18.730 -15.560 20.643 1.00 97.44 315 VAL A N 1
ATOM 2532 C CA . VAL A 1 315 ? -18.760 -14.215 20.059 1.00 97.44 315 VAL A CA 1
ATOM 2533 C C . VAL A 1 315 ? -20.054 -14.066 19.272 1.00 97.44 315 VAL A C 1
ATOM 2535 O O . VAL A 1 315 ? -20.228 -14.687 18.226 1.00 97.44 315 VAL A O 1
ATOM 2538 N N . VAL A 1 316 ? -20.974 -13.257 19.790 1.00 97.75 316 VAL A N 1
ATOM 2539 C CA . VAL A 1 316 ? -22.336 -13.147 19.263 1.00 97.75 316 VAL A CA 1
ATOM 2540 C C . VAL A 1 316 ? -22.533 -11.789 18.600 1.00 97.75 316 VAL A C 1
ATOM 2542 O O . VAL A 1 316 ? -22.522 -10.757 19.267 1.00 97.75 316 VAL A O 1
ATOM 2545 N N . ALA A 1 317 ? -22.751 -11.790 17.286 1.00 96.12 317 ALA A N 1
ATOM 2546 C CA . ALA A 1 317 ? -23.133 -10.612 16.510 1.00 96.12 317 ALA A CA 1
ATOM 2547 C C . ALA A 1 317 ? -24.619 -10.669 16.115 1.00 96.12 317 ALA A C 1
ATOM 2549 O O . ALA A 1 317 ? -25.230 -11.734 16.101 1.00 96.12 317 ALA A O 1
ATOM 2550 N N . ASN A 1 318 ? -25.204 -9.521 15.764 1.00 93.25 318 ASN A N 1
ATOM 2551 C CA . ASN A 1 318 ? -26.639 -9.403 15.479 1.00 93.25 318 ASN A CA 1
ATOM 2552 C C . ASN A 1 318 ? -26.993 -9.681 14.002 1.00 93.25 318 ASN A C 1
ATOM 2554 O O . ASN A 1 318 ? -27.671 -8.880 13.359 1.00 93.25 318 ASN A O 1
ATOM 2558 N N . GLY A 1 319 ? -26.469 -10.776 13.447 1.00 92.88 319 GLY A N 1
ATOM 2559 C CA . GLY A 1 319 ? -26.811 -11.242 12.099 1.00 92.88 319 GLY A CA 1
ATOM 2560 C C . GLY A 1 319 ? -28.074 -12.119 12.091 1.00 92.88 319 GLY A C 1
ATOM 2561 O O . GLY A 1 319 ? -28.411 -12.679 13.132 1.00 92.88 319 GLY A O 1
ATOM 2562 N N . PRO A 1 320 ? -28.752 -12.304 10.938 1.00 90.38 320 PRO A N 1
ATOM 2563 C CA . PRO A 1 320 ? -29.965 -13.130 10.844 1.00 90.38 320 PRO A CA 1
ATOM 2564 C C . PRO A 1 320 ? -29.783 -14.579 11.317 1.00 90.38 320 PRO A C 1
ATOM 2566 O O . PRO A 1 320 ? -30.703 -15.172 11.863 1.00 90.38 320 PRO A O 1
ATOM 2569 N N . SER A 1 321 ? -28.579 -15.137 11.166 1.00 92.88 321 SER A N 1
ATOM 2570 C CA . SER A 1 321 ? -28.244 -16.494 11.616 1.00 92.88 321 SER A CA 1
ATOM 2571 C C . SER A 1 321 ? -28.224 -16.655 13.139 1.00 92.88 321 SER A C 1
ATOM 2573 O O . SER A 1 321 ? -28.069 -17.770 13.629 1.00 92.88 321 SER A O 1
ATOM 2575 N N . LEU A 1 322 ? -28.343 -15.564 13.908 1.00 93.19 322 LEU A N 1
ATOM 2576 C CA . LEU A 1 322 ? -28.425 -15.642 15.363 1.00 93.19 322 LEU A CA 1
ATOM 2577 C C . LEU A 1 322 ? -29.618 -16.495 15.796 1.00 93.19 322 LEU A C 1
ATOM 2579 O O . LEU A 1 322 ? -29.460 -17.282 16.724 1.00 93.19 322 LEU A O 1
ATOM 2583 N N . ASP A 1 323 ? -30.755 -16.396 15.100 1.00 90.69 323 ASP A N 1
ATOM 2584 C CA . ASP A 1 323 ? -31.986 -17.118 15.442 1.00 90.69 323 ASP A CA 1
ATOM 2585 C C . ASP A 1 323 ? -31.780 -18.640 15.503 1.00 90.69 323 ASP A C 1
ATOM 2587 O O . ASP A 1 323 ? -32.297 -19.307 16.399 1.00 90.69 323 ASP A O 1
ATOM 2591 N N . GLU A 1 324 ? -30.945 -19.174 14.611 1.00 93.31 324 GLU A N 1
ATOM 2592 C CA . GLU A 1 324 ? -30.600 -20.599 14.539 1.00 93.31 324 GLU A CA 1
ATOM 2593 C C . GLU A 1 324 ? -29.705 -21.052 15.706 1.00 93.31 324 GLU A C 1
ATOM 2595 O O . GLU A 1 324 ? -29.706 -22.224 16.079 1.00 93.31 324 GLU A O 1
ATOM 2600 N N . ALA A 1 325 ? -28.949 -20.130 16.308 1.00 93.31 325 ALA A N 1
ATOM 2601 C CA . ALA A 1 325 ? -27.997 -20.418 17.378 1.00 93.31 325 ALA A CA 1
ATOM 2602 C C . ALA A 1 325 ? -28.566 -20.187 18.790 1.00 93.31 325 ALA A C 1
ATOM 2604 O O . ALA A 1 325 ? -27.915 -20.547 19.772 1.00 93.31 325 ALA A O 1
ATOM 2605 N N . ILE A 1 326 ? -29.764 -19.600 18.923 1.00 92.88 326 ILE A N 1
ATOM 2606 C CA . ILE A 1 326 ? -30.326 -19.175 20.218 1.00 92.88 326 ILE A CA 1
ATOM 2607 C C . ILE A 1 326 ? -30.405 -20.329 21.223 1.00 92.88 326 ILE A C 1
ATOM 2609 O O . ILE A 1 326 ? -30.046 -20.142 22.387 1.00 92.88 326 ILE A O 1
ATOM 2613 N N . GLU A 1 327 ? -30.898 -21.500 20.807 1.00 93.38 327 GLU A N 1
ATOM 2614 C CA . GLU A 1 327 ? -31.052 -22.655 21.704 1.00 93.38 327 GLU A CA 1
ATOM 2615 C C . GLU A 1 327 ? -29.696 -23.111 22.245 1.00 93.38 327 GLU A C 1
ATOM 2617 O O . GLU A 1 327 ? -29.521 -23.219 23.456 1.00 93.38 327 GLU A O 1
ATOM 2622 N N . VAL A 1 328 ? -28.697 -23.225 21.366 1.00 94.75 328 VAL A N 1
ATOM 2623 C CA . VAL A 1 328 ? -27.326 -23.588 21.746 1.00 94.75 328 VAL A CA 1
ATOM 2624 C C . VAL A 1 328 ? -26.735 -22.571 22.720 1.00 94.75 328 VAL A C 1
ATOM 2626 O O . VAL A 1 328 ? -26.138 -22.962 23.723 1.00 94.75 328 VAL A O 1
ATOM 2629 N N . ILE A 1 329 ? -26.910 -21.269 22.474 1.00 95.75 329 ILE A N 1
ATOM 2630 C CA . ILE A 1 329 ? -26.402 -20.232 23.384 1.00 95.75 329 ILE A CA 1
ATOM 2631 C C . ILE A 1 329 ? -27.081 -20.354 24.752 1.00 95.75 329 ILE A C 1
ATOM 2633 O O . ILE A 1 329 ? -26.400 -20.323 25.775 1.00 95.75 329 ILE A O 1
ATOM 2637 N N . ARG A 1 330 ? -28.407 -20.532 24.787 1.00 94.44 330 ARG A N 1
ATOM 2638 C CA . ARG A 1 330 ? -29.174 -20.631 26.034 1.00 94.44 330 ARG A CA 1
ATOM 2639 C C . ARG A 1 330 ? -28.773 -21.847 26.867 1.00 94.44 330 ARG A C 1
ATOM 2641 O O . ARG A 1 330 ? -28.600 -21.703 28.077 1.00 94.44 330 ARG A O 1
ATOM 2648 N N . ASP A 1 331 ? -28.607 -23.001 26.231 1.00 94.38 331 ASP A N 1
ATOM 2649 C CA . ASP A 1 331 ? -28.288 -24.263 26.907 1.00 94.38 331 ASP A CA 1
ATOM 2650 C C . ASP A 1 331 ? -26.863 -24.271 27.477 1.00 94.38 331 ASP A C 1
ATOM 2652 O O . ASP A 1 331 ? -26.589 -24.913 28.493 1.00 94.38 331 ASP A O 1
ATOM 2656 N N . ASN A 1 332 ? -25.954 -23.516 26.855 1.00 94.38 332 ASN A N 1
ATOM 2657 C CA . ASN A 1 332 ? -24.540 -23.488 27.222 1.00 94.38 332 ASN A CA 1
ATOM 2658 C C . ASN A 1 332 ? -24.120 -22.239 28.011 1.00 94.38 332 ASN A C 1
ATOM 2660 O O . ASN A 1 332 ? -22.973 -22.172 28.444 1.00 94.38 332 ASN A O 1
ATOM 2664 N N . GLN A 1 333 ? -25.018 -21.276 28.260 1.00 91.88 333 GLN A N 1
ATOM 2665 C CA . GLN A 1 333 ? -24.674 -19.954 28.814 1.00 91.88 333 GLN A CA 1
ATOM 2666 C C . GLN A 1 333 ? -23.938 -19.968 30.166 1.00 91.88 333 GLN A C 1
ATOM 2668 O O . GLN A 1 333 ? -23.290 -18.994 30.521 1.00 91.88 333 GLN A O 1
ATOM 2673 N N . HIS A 1 334 ? -24.036 -21.054 30.937 1.00 92.06 334 HIS A N 1
ATOM 2674 C CA . HIS A 1 334 ? -23.349 -21.201 32.227 1.00 92.06 334 HIS A CA 1
ATOM 2675 C C . HIS A 1 334 ? -21.975 -21.887 32.126 1.00 92.06 334 HIS A C 1
ATOM 2677 O O . HIS A 1 334 ? -21.303 -22.056 33.141 1.00 92.06 334 HIS A O 1
ATOM 2683 N N . GLN A 1 335 ? -21.573 -22.316 30.926 1.00 92.38 335 GLN A N 1
ATOM 2684 C CA . GLN A 1 335 ? -20.336 -23.063 30.654 1.00 92.38 335 GLN A CA 1
ATOM 2685 C C . GLN A 1 335 ? -19.396 -22.333 29.681 1.00 92.38 335 GLN A C 1
ATOM 2687 O O . GLN A 1 335 ? -18.299 -22.816 29.403 1.00 92.38 335 GLN A O 1
ATOM 2692 N N . VAL A 1 336 ? -19.818 -21.184 29.154 1.00 95.00 336 VAL A N 1
ATOM 2693 C CA . VAL A 1 336 ? -19.093 -20.407 28.144 1.00 95.00 336 VAL A CA 1
ATOM 2694 C C . VAL A 1 336 ? -19.002 -18.948 28.573 1.00 95.00 336 VAL A C 1
ATOM 2696 O O . VAL A 1 336 ? -19.809 -18.493 29.377 1.00 95.00 336 VAL A O 1
ATOM 2699 N N . VAL A 1 337 ? -18.041 -18.217 28.012 1.00 95.38 337 VAL A N 1
ATOM 2700 C CA . VAL A 1 337 ? -17.943 -16.761 28.157 1.00 95.38 337 VAL A CA 1
ATOM 2701 C C . VAL A 1 337 ? -18.606 -16.105 26.952 1.00 95.38 337 VAL A C 1
ATOM 2703 O O . VAL A 1 337 ? -18.178 -16.318 25.816 1.00 95.38 337 VAL A O 1
ATOM 2706 N N . ILE A 1 338 ? -19.645 -15.308 27.175 1.00 97.69 338 ILE A N 1
ATOM 2707 C CA . ILE A 1 338 ? -20.433 -14.694 26.103 1.00 97.69 338 ILE A CA 1
ATOM 2708 C C . ILE A 1 338 ? -20.000 -13.241 25.878 1.00 97.69 338 ILE A C 1
ATOM 2710 O O . ILE A 1 338 ? -20.128 -12.389 26.760 1.00 97.69 338 ILE A O 1
ATOM 2714 N N . PHE A 1 339 ? -19.570 -12.949 24.650 1.00 98.19 339 PHE A N 1
ATOM 2715 C CA . PHE A 1 339 ? -19.256 -11.612 24.151 1.00 98.19 339 PHE A CA 1
ATOM 2716 C C . PHE A 1 339 ? -20.375 -11.151 23.216 1.00 98.19 339 PHE A C 1
ATOM 2718 O O . PHE A 1 339 ? -20.464 -11.588 22.068 1.00 98.19 339 PHE A O 1
ATOM 2725 N N . ALA A 1 340 ? -21.229 -10.251 23.694 1.00 98.19 340 ALA A N 1
ATOM 2726 C CA . ALA A 1 340 ? -22.250 -9.612 22.876 1.00 98.19 340 ALA A CA 1
ATOM 2727 C C . ALA A 1 340 ? -21.629 -8.452 22.087 1.00 98.19 340 ALA A C 1
ATOM 2729 O O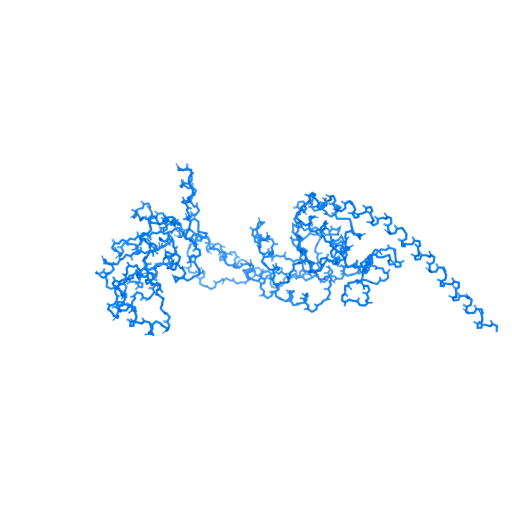 . ALA A 1 340 ? -21.225 -7.451 22.673 1.00 98.19 340 ALA A O 1
ATOM 2730 N N . ALA A 1 341 ? -21.551 -8.566 20.763 1.00 97.81 341 ALA A N 1
ATOM 2731 C CA . ALA A 1 341 ? -20.987 -7.535 19.901 1.00 97.81 341 ALA A CA 1
ATOM 2732 C C . ALA A 1 341 ? -22.054 -6.490 19.526 1.00 97.81 341 ALA A C 1
ATOM 2734 O O . ALA A 1 341 ? -22.994 -6.775 18.776 1.00 97.81 341 ALA A O 1
ATOM 2735 N N . GLY A 1 342 ? -21.907 -5.268 20.045 1.00 96.19 342 GLY A N 1
ATOM 2736 C CA . GLY A 1 342 ? -22.796 -4.140 19.776 1.00 96.19 342 GLY A CA 1
ATOM 2737 C C . GLY A 1 342 ? -24.273 -4.455 20.025 1.00 96.19 342 GLY A C 1
ATOM 2738 O O . GLY A 1 342 ? -24.680 -4.883 21.103 1.00 96.19 342 GLY A O 1
ATOM 2739 N N . THR A 1 343 ? -25.108 -4.269 19.002 1.00 95.25 343 THR A N 1
ATOM 2740 C CA . THR A 1 343 ? -26.571 -4.405 19.119 1.00 95.25 343 THR A CA 1
ATOM 2741 C C . THR A 1 343 ? -27.054 -5.814 19.482 1.00 95.25 343 THR A C 1
ATOM 2743 O O . THR A 1 343 ? -28.200 -5.955 19.913 1.00 95.25 343 THR A O 1
ATOM 2746 N N . ALA A 1 344 ? -26.192 -6.838 19.406 1.00 96.56 344 ALA A N 1
ATOM 2747 C CA . ALA A 1 344 ? -26.510 -8.197 19.849 1.00 96.56 344 ALA A CA 1
ATOM 2748 C C . ALA A 1 344 ? -26.902 -8.264 21.336 1.00 96.56 344 ALA A C 1
ATOM 2750 O O . ALA A 1 344 ? -27.681 -9.137 21.720 1.00 96.56 344 ALA A O 1
ATOM 2751 N N . LEU A 1 345 ? -26.428 -7.317 22.160 1.00 97.12 345 LEU A N 1
ATOM 2752 C CA . LEU A 1 345 ? -26.804 -7.219 23.571 1.00 97.12 345 LEU A CA 1
ATOM 2753 C C . LEU A 1 345 ? -28.329 -7.193 23.751 1.00 97.12 345 LEU A C 1
ATOM 2755 O O . LEU A 1 345 ? -28.874 -7.965 24.535 1.00 97.12 345 LEU A O 1
ATOM 2759 N N . ASN A 1 346 ? -29.028 -6.338 22.999 1.00 94.69 346 ASN A N 1
ATOM 2760 C CA . ASN A 1 346 ? -30.480 -6.187 23.112 1.00 94.69 346 ASN A CA 1
ATOM 2761 C C . ASN A 1 346 ? -31.224 -7.478 22.753 1.00 94.69 346 ASN A C 1
ATOM 2763 O O . ASN A 1 346 ? -32.208 -7.828 23.406 1.00 94.69 346 ASN A O 1
ATOM 2767 N N . THR A 1 347 ? -30.763 -8.183 21.721 1.00 95.00 347 THR A N 1
ATOM 2768 C CA . THR A 1 347 ? -31.364 -9.446 21.280 1.00 95.00 347 THR A CA 1
ATOM 2769 C C . THR A 1 347 ? -31.188 -10.530 22.341 1.00 95.00 347 THR A C 1
ATOM 2771 O O . THR A 1 347 ? -32.170 -11.152 22.742 1.00 95.00 347 THR A O 1
ATOM 2774 N N . LEU A 1 348 ? -29.973 -10.693 22.874 1.00 95.69 348 LEU A N 1
ATOM 2775 C CA . LEU A 1 348 ? -29.689 -11.671 23.929 1.00 95.69 348 LEU A CA 1
ATOM 2776 C C . LEU A 1 348 ? -30.520 -11.413 25.192 1.00 95.69 348 LEU A C 1
ATOM 2778 O O . LEU A 1 348 ? -31.165 -12.332 25.700 1.00 95.69 348 LEU A O 1
ATOM 2782 N N . LEU A 1 349 ? -30.597 -10.157 25.642 1.00 95.25 349 LEU A N 1
ATOM 2783 C CA . LEU A 1 349 ? -31.377 -9.789 26.827 1.00 95.25 349 LEU A CA 1
ATOM 2784 C C . LEU A 1 349 ? -32.874 -10.079 26.659 1.00 95.25 349 LEU A C 1
ATOM 2786 O O . LEU A 1 349 ? -33.500 -10.608 27.578 1.00 95.25 349 LEU A O 1
ATOM 2790 N N . LYS A 1 350 ? -33.455 -9.795 25.483 1.00 93.12 350 LYS A N 1
ATOM 2791 C CA . LYS A 1 350 ? -34.863 -10.122 25.179 1.00 93.12 350 LYS A CA 1
ATOM 2792 C C . LYS A 1 350 ? -35.144 -11.624 25.216 1.00 93.12 350 LYS A C 1
ATOM 2794 O O . LYS A 1 350 ? -36.262 -12.026 25.522 1.00 93.12 350 LYS A O 1
ATOM 2799 N N . LEU A 1 351 ? -34.137 -12.442 24.923 1.00 92.12 351 LEU A N 1
ATOM 2800 C CA . LEU A 1 351 ? -34.211 -13.903 24.933 1.00 92.12 351 LEU A CA 1
ATOM 2801 C C . LEU A 1 351 ? -33.870 -14.518 26.300 1.00 92.12 351 LEU A C 1
ATOM 2803 O O . LEU A 1 351 ? -33.821 -15.746 26.417 1.00 92.12 351 LEU A O 1
ATOM 2807 N N . GLY A 1 352 ? -33.643 -13.681 27.319 1.00 92.19 352 GLY A N 1
ATOM 2808 C CA . GLY A 1 352 ? -33.305 -14.102 28.677 1.00 92.19 352 GLY A CA 1
ATOM 2809 C C . GLY A 1 352 ? -31.853 -14.548 28.857 1.00 92.19 352 GLY A C 1
ATOM 2810 O O . GLY A 1 352 ? -31.546 -15.186 29.859 1.00 92.19 352 GLY A O 1
ATOM 2811 N N . ILE A 1 353 ? -30.966 -14.232 27.910 1.00 94.50 353 ILE A N 1
ATOM 2812 C CA . ILE A 1 353 ? -29.542 -14.579 27.956 1.00 94.50 353 ILE A CA 1
ATOM 2813 C C . ILE A 1 353 ? -28.767 -13.346 28.426 1.00 94.50 353 ILE A C 1
ATOM 2815 O O . ILE A 1 353 ? -28.831 -12.286 27.803 1.00 94.50 353 ILE A O 1
ATOM 2819 N N . THR A 1 354 ? -28.029 -13.475 29.531 1.00 94.19 354 THR A N 1
ATOM 2820 C CA . THR A 1 354 ? -27.190 -12.385 30.056 1.00 94.19 354 THR A CA 1
ATOM 2821 C C . THR A 1 354 ? -25.741 -12.612 29.631 1.00 94.19 354 THR A C 1
ATOM 2823 O O . THR A 1 354 ? -25.152 -13.590 30.084 1.00 94.19 354 THR A O 1
ATOM 2826 N N . PRO A 1 355 ? -25.156 -11.755 28.774 1.00 96.88 355 PRO A N 1
ATOM 2827 C CA . PRO A 1 355 ? -23.765 -11.912 28.368 1.00 96.88 355 PRO A CA 1
ATOM 2828 C C . PRO A 1 355 ? -22.793 -11.496 29.479 1.00 96.88 355 PRO A C 1
ATOM 2830 O O . PRO A 1 355 ? -23.096 -10.603 30.275 1.00 96.88 355 PRO A O 1
ATOM 2833 N N . ASP A 1 356 ? -21.598 -12.089 29.488 1.00 96.69 356 ASP A N 1
ATOM 2834 C CA . ASP A 1 356 ? -20.513 -11.713 30.403 1.00 96.69 356 ASP A CA 1
ATOM 2835 C C . ASP A 1 356 ? -19.912 -10.356 30.038 1.00 96.69 356 ASP A C 1
ATOM 2837 O O . ASP A 1 356 ? -19.648 -9.523 30.914 1.00 96.69 356 ASP A O 1
ATOM 2841 N N . PHE A 1 357 ? -19.729 -10.134 28.734 1.00 98.00 357 PHE A N 1
ATOM 2842 C CA . PHE A 1 357 ? -19.201 -8.901 28.174 1.00 98.00 357 PHE A CA 1
ATOM 2843 C C . PHE A 1 357 ? -20.123 -8.355 27.091 1.00 98.00 357 PHE A C 1
ATOM 2845 O O . PHE A 1 357 ? -20.496 -9.051 26.148 1.00 98.00 357 PHE A O 1
ATOM 2852 N N . HIS A 1 358 ? -20.430 -7.067 27.185 1.00 98.50 358 HIS A N 1
ATOM 2853 C CA . HIS A 1 358 ? -20.846 -6.282 26.035 1.00 98.50 358 HIS A CA 1
ATOM 2854 C C . HIS A 1 358 ? -19.604 -5.662 25.395 1.00 98.50 358 HIS A C 1
ATOM 2856 O O . HIS A 1 358 ? -18.735 -5.153 26.104 1.00 98.50 358 HIS A O 1
ATOM 2862 N N . VAL A 1 359 ? -19.515 -5.714 24.067 1.00 98.38 359 VAL A N 1
ATOM 2863 C CA . VAL A 1 359 ? -18.390 -5.173 23.306 1.00 98.38 359 VAL A CA 1
ATOM 2864 C C . VAL A 1 359 ? -18.845 -4.009 22.443 1.00 98.38 359 VAL A C 1
ATOM 2866 O O . VAL A 1 359 ? -19.806 -4.136 21.684 1.00 98.38 359 VAL A O 1
ATOM 2869 N N . LEU A 1 360 ? -18.134 -2.885 22.542 1.00 97.62 360 LEU A N 1
ATOM 2870 C CA . LEU A 1 360 ? -18.383 -1.669 21.768 1.00 97.62 360 LEU A CA 1
ATOM 2871 C C . LEU A 1 360 ? -17.093 -1.162 21.123 1.00 97.62 360 LEU A C 1
ATOM 2873 O O . LEU A 1 360 ? -15.997 -1.392 21.624 1.00 97.62 360 LEU A O 1
ATOM 2877 N N . VAL A 1 361 ? -17.236 -0.461 19.999 1.00 94.94 361 VAL A N 1
ATOM 2878 C CA . VAL A 1 361 ? -16.104 0.133 19.264 1.00 94.94 361 VAL A CA 1
ATOM 2879 C C . VAL A 1 361 ? -16.405 1.544 18.748 1.00 94.94 361 VAL A C 1
ATOM 2881 O O . VAL A 1 361 ? -15.494 2.355 18.590 1.00 94.94 361 VAL A O 1
ATOM 2884 N N . GLU A 1 362 ? -17.683 1.862 18.524 1.00 92.31 362 GLU A N 1
ATOM 2885 C CA . GLU A 1 362 ? -18.117 3.116 17.909 1.00 92.31 362 GLU A CA 1
ATOM 2886 C C . GLU A 1 362 ? -17.973 4.315 18.854 1.00 92.31 362 GLU A C 1
ATOM 2888 O O . GLU A 1 362 ? -18.680 4.432 19.857 1.00 92.31 362 GLU A O 1
ATOM 2893 N N . ARG A 1 363 ? -17.081 5.237 18.480 1.00 91.38 363 ARG A N 1
ATOM 2894 C CA . ARG A 1 363 ? -16.715 6.465 19.206 1.00 91.38 363 ARG A CA 1
ATOM 2895 C C . ARG A 1 363 ? -17.861 7.439 19.525 1.00 91.38 363 ARG A C 1
ATOM 2897 O O . ARG A 1 363 ? -17.800 8.032 20.602 1.00 91.38 363 ARG A O 1
ATOM 2904 N N . PRO A 1 364 ? -18.832 7.716 18.631 1.00 92.81 364 PRO A N 1
ATOM 2905 C CA . PRO A 1 364 ? -19.725 8.860 18.813 1.00 92.81 364 PRO A CA 1
ATOM 2906 C C . PRO A 1 364 ? -20.662 8.739 20.023 1.00 92.81 364 PRO A C 1
ATOM 2908 O O . PRO A 1 364 ? -21.049 7.643 20.429 1.00 92.81 364 PRO A O 1
ATOM 2911 N N . LYS A 1 365 ? -21.131 9.886 20.536 1.00 95.31 365 LYS A N 1
ATOM 2912 C CA . LYS A 1 365 ? -22.138 9.956 21.613 1.00 95.31 365 LYS A CA 1
ATOM 2913 C C . LYS A 1 365 ? -23.433 9.203 21.279 1.00 95.31 365 LYS A C 1
ATOM 2915 O O . LYS A 1 365 ? -24.097 8.699 22.179 1.00 95.31 365 LYS A O 1
ATOM 2920 N N . THR A 1 366 ? -23.771 9.043 20.000 1.00 95.25 366 THR A N 1
ATOM 2921 C CA . THR A 1 366 ? -24.935 8.249 19.576 1.00 95.25 366 THR A CA 1
ATOM 2922 C C . THR A 1 366 ? -24.887 6.808 20.089 1.00 95.25 366 THR A C 1
ATOM 2924 O O . THR A 1 366 ? -25.939 6.230 20.344 1.00 95.25 366 THR A O 1
ATOM 2927 N N . THR A 1 367 ? -23.693 6.241 20.304 1.00 95.12 367 THR A N 1
ATOM 2928 C 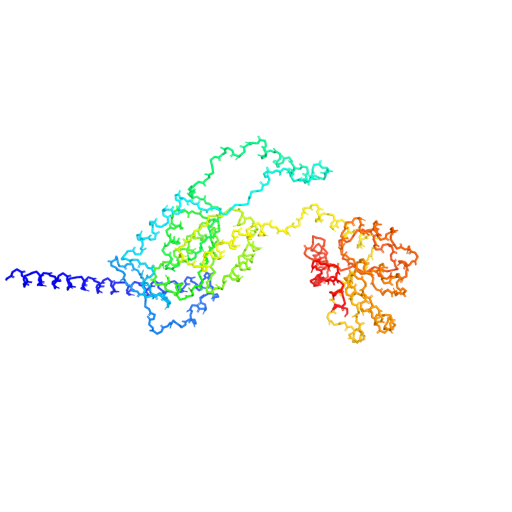CA . THR A 1 367 ? -23.519 4.935 20.958 1.00 95.12 367 THR A CA 1
ATOM 2929 C C . THR A 1 367 ? -24.068 4.957 22.386 1.00 95.12 367 THR A C 1
ATOM 2931 O O . THR A 1 367 ? -24.839 4.077 22.765 1.00 95.12 367 THR A O 1
ATOM 2934 N N . TYR A 1 368 ? -23.720 5.984 23.168 1.00 97.19 368 TYR A N 1
ATOM 2935 C CA . TYR A 1 368 ? -24.250 6.187 24.517 1.00 97.19 368 TYR A CA 1
ATOM 2936 C C . TYR A 1 368 ? -25.765 6.386 24.505 1.00 97.19 368 TYR A C 1
ATOM 2938 O O . TYR A 1 368 ? -26.476 5.730 25.266 1.00 97.19 368 TYR A O 1
ATOM 2946 N N . ASP A 1 369 ? -26.260 7.253 23.619 1.00 96.56 369 ASP A N 1
ATOM 2947 C CA . ASP A 1 369 ? -27.686 7.577 23.536 1.00 96.56 369 ASP A CA 1
ATOM 2948 C C . ASP A 1 369 ? -28.517 6.335 23.199 1.00 96.56 369 ASP A C 1
ATOM 2950 O O . ASP A 1 369 ? -29.519 6.061 23.859 1.00 96.56 369 ASP A O 1
ATOM 2954 N N . TYR A 1 370 ? -28.065 5.535 22.230 1.00 95.12 370 TYR A N 1
ATOM 2955 C CA . TYR A 1 370 ? -28.725 4.289 21.854 1.00 95.12 370 TYR A CA 1
ATOM 2956 C C . TYR A 1 370 ? -28.786 3.297 23.022 1.00 95.12 370 TYR A C 1
ATOM 2958 O O . TYR A 1 370 ? -29.844 2.733 23.301 1.00 95.12 370 TYR A O 1
ATOM 2966 N N . ILE A 1 371 ? -27.673 3.082 23.728 1.00 95.56 371 ILE A N 1
ATOM 2967 C CA . ILE A 1 371 ? -27.621 2.129 24.846 1.00 95.56 371 ILE A CA 1
ATOM 2968 C C . ILE A 1 371 ? -28.538 2.588 25.979 1.00 95.56 371 ILE A C 1
ATOM 2970 O O . ILE A 1 371 ? -29.362 1.806 26.449 1.00 95.56 371 ILE A O 1
ATOM 2974 N N . SER A 1 372 ? -28.442 3.861 26.365 1.00 94.44 372 SER A N 1
ATOM 2975 C CA . SER A 1 372 ? -29.237 4.448 27.447 1.00 94.44 372 SER A CA 1
ATOM 2976 C C . SER A 1 372 ? -30.742 4.442 27.158 1.00 94.44 372 SER A C 1
ATOM 2978 O O . SER A 1 372 ? -31.544 4.388 28.086 1.00 94.44 372 SER A O 1
ATOM 2980 N N . GLN A 1 373 ? -31.143 4.483 25.883 1.00 94.62 373 GLN A N 1
ATOM 2981 C CA . GLN A 1 373 ? -32.551 4.434 25.473 1.00 94.62 373 GLN A CA 1
ATOM 2982 C C . GLN A 1 373 ? -33.093 3.013 25.293 1.00 94.62 373 GLN A C 1
ATOM 2984 O O . GLN A 1 373 ? -34.302 2.807 25.396 1.00 94.62 373 GLN A O 1
ATOM 2989 N N . THR A 1 374 ? -32.236 2.037 24.984 1.00 93.88 374 THR A N 1
ATOM 2990 C CA . THR A 1 374 ? -32.682 0.686 24.601 1.00 93.88 374 THR A CA 1
ATOM 2991 C C . THR A 1 374 ? -32.480 -0.368 25.681 1.00 93.88 374 THR A C 1
ATOM 2993 O O . THR A 1 374 ? -33.194 -1.371 25.672 1.00 93.88 374 THR A O 1
ATOM 2996 N N . VAL A 1 375 ? -31.569 -0.141 26.631 1.00 94.62 375 VAL A N 1
ATOM 2997 C CA . VAL A 1 375 ? -31.253 -1.091 27.702 1.00 94.62 375 VAL A CA 1
ATOM 2998 C C . VAL A 1 375 ? -31.553 -0.469 29.061 1.00 94.62 375 VAL A C 1
ATOM 3000 O O . VAL A 1 375 ? -31.171 0.664 29.341 1.00 94.62 375 VAL A O 1
ATOM 3003 N N . ASN A 1 376 ? -32.203 -1.231 29.943 1.00 93.50 376 ASN A N 1
ATOM 3004 C CA . ASN A 1 376 ? -32.428 -0.799 31.320 1.00 93.50 376 ASN A CA 1
ATOM 3005 C C . ASN A 1 376 ? -31.071 -0.607 32.051 1.00 93.50 376 ASN A C 1
ATOM 3007 O O . ASN A 1 376 ? -30.286 -1.562 32.108 1.00 93.50 376 ASN A O 1
ATOM 3011 N N . PRO A 1 377 ? -30.803 0.568 32.657 1.00 93.69 377 PRO A N 1
ATOM 3012 C CA . PRO A 1 377 ? -29.574 0.831 33.411 1.00 93.69 377 PRO A CA 1
ATOM 3013 C C . PRO A 1 377 ? -29.256 -0.202 34.503 1.00 93.69 377 PRO A C 1
ATOM 3015 O O . PRO A 1 377 ? -28.092 -0.560 34.688 1.00 93.69 377 PRO A O 1
ATOM 3018 N N . ASP A 1 378 ? -30.269 -0.751 35.180 1.00 95.25 378 ASP A N 1
ATOM 3019 C CA . ASP A 1 378 ? -30.088 -1.768 36.226 1.00 95.25 378 ASP A CA 1
ATOM 3020 C C . ASP A 1 378 ? -29.519 -3.085 35.677 1.00 95.25 378 ASP A C 1
ATOM 3022 O O . ASP A 1 378 ? -28.888 -3.854 36.408 1.00 95.25 378 ASP A O 1
ATOM 3026 N N . ILE A 1 379 ? -29.748 -3.366 34.389 1.00 94.94 379 ILE A N 1
ATOM 3027 C CA . ILE A 1 379 ? -29.167 -4.517 33.691 1.00 94.94 379 ILE A CA 1
ATOM 3028 C C . ILE A 1 379 ? -27.711 -4.219 33.332 1.00 94.94 379 ILE A C 1
ATOM 3030 O O . ILE A 1 379 ? -26.843 -5.050 33.593 1.00 94.94 379 ILE A O 1
ATOM 3034 N N . LEU A 1 380 ? -27.419 -3.027 32.801 1.00 95.44 380 LEU A N 1
ATOM 3035 C CA . LEU A 1 380 ? -26.049 -2.622 32.453 1.00 95.44 380 LEU A CA 1
ATOM 3036 C C . LEU A 1 380 ? -25.120 -2.672 33.672 1.00 95.44 380 LEU A C 1
ATOM 3038 O O . LEU A 1 380 ? -23.992 -3.151 33.573 1.00 95.44 380 LEU A O 1
ATOM 3042 N N . LYS A 1 381 ? -25.625 -2.317 34.859 1.00 96.38 381 LYS A N 1
ATOM 3043 C CA . LYS A 1 381 ? -24.895 -2.423 36.136 1.00 96.38 381 LYS A CA 1
ATOM 3044 C C . LYS A 1 381 ? -24.581 -3.851 36.591 1.00 96.38 381 LYS A C 1
ATOM 3046 O O . LYS A 1 381 ? -23.892 -4.029 37.596 1.00 96.38 381 LYS A O 1
ATOM 3051 N N . LYS A 1 382 ? -25.038 -4.867 35.859 1.00 95.69 382 LYS A N 1
ATOM 3052 C CA . LYS A 1 382 ? -24.713 -6.283 36.083 1.00 95.69 382 LYS A CA 1
ATOM 3053 C C . LYS A 1 382 ? -23.787 -6.861 35.010 1.00 95.69 382 LYS A C 1
ATOM 3055 O O . LYS A 1 382 ? -23.266 -7.951 35.220 1.00 95.69 382 LYS A O 1
ATOM 3060 N N . ILE A 1 383 ? -23.560 -6.135 33.916 1.00 97.06 383 ILE A N 1
ATOM 3061 C CA . ILE A 1 383 ? -22.787 -6.574 32.748 1.00 97.06 383 ILE A CA 1
ATOM 3062 C C . ILE A 1 383 ? -21.439 -5.847 32.724 1.00 97.06 383 ILE A C 1
ATOM 3064 O O . ILE A 1 383 ? -21.335 -4.691 33.146 1.00 97.06 383 ILE A O 1
ATOM 3068 N N . ASN A 1 384 ? -20.398 -6.523 32.240 1.00 97.88 384 ASN A N 1
ATOM 3069 C CA . ASN A 1 384 ? -19.087 -5.915 32.033 1.00 97.88 384 ASN A CA 1
ATOM 3070 C C . ASN A 1 384 ? -18.967 -5.366 30.604 1.00 97.88 384 ASN A C 1
ATOM 3072 O O . ASN A 1 384 ? -19.528 -5.922 29.662 1.00 97.88 384 ASN A O 1
ATOM 3076 N N . LEU A 1 385 ? -18.205 -4.293 30.431 1.00 98.38 385 LEU A N 1
ATOM 3077 C CA . LEU A 1 385 ? -17.879 -3.710 29.136 1.00 98.38 385 LEU A CA 1
ATOM 3078 C C . LEU A 1 385 ? -16.443 -4.058 28.750 1.00 98.38 385 LEU A C 1
ATOM 3080 O O . LEU A 1 385 ? -15.518 -3.870 29.540 1.00 98.38 385 LEU A O 1
ATOM 3084 N N . LEU A 1 386 ? -16.259 -4.481 27.504 1.00 98.06 386 LEU A N 1
ATOM 3085 C CA . LEU A 1 386 ? -14.982 -4.385 26.808 1.00 98.06 386 LEU A CA 1
ATOM 3086 C C . LEU A 1 386 ? -15.140 -3.406 25.653 1.00 98.06 386 LEU A C 1
ATOM 3088 O O . LEU A 1 386 ? -16.091 -3.475 24.879 1.00 98.06 386 LEU A O 1
ATOM 3092 N N . SER A 1 387 ? -14.237 -2.446 25.555 1.00 97.31 387 SER A N 1
ATOM 3093 C CA . SER A 1 387 ? -14.286 -1.443 24.498 1.00 97.31 387 SER A CA 1
ATOM 3094 C C . SER A 1 387 ? -12.881 -0.959 24.178 1.00 97.31 387 SER A C 1
ATOM 3096 O O . SER A 1 387 ? -11.889 -1.512 24.646 1.00 97.31 387 SER A O 1
ATOM 3098 N N . VAL A 1 388 ? -12.780 0.063 23.352 1.00 96.44 388 VAL A N 1
ATOM 3099 C CA . VAL A 1 388 ? -11.515 0.669 22.957 1.00 96.44 388 VAL A CA 1
ATOM 3100 C C . VAL A 1 388 ? -11.336 2.046 23.583 1.00 96.44 388 VAL A C 1
ATOM 3102 O O . VAL A 1 388 ? -12.306 2.694 23.970 1.00 96.44 388 VAL A O 1
ATOM 3105 N N . ASP A 1 389 ? -10.089 2.498 23.656 1.00 95.25 389 ASP A N 1
ATOM 3106 C CA . ASP A 1 389 ? -9.657 3.784 24.212 1.00 95.25 389 ASP A CA 1
ATOM 3107 C C . ASP A 1 389 ? -10.477 4.984 23.718 1.00 95.25 389 ASP A C 1
ATOM 3109 O O . ASP A 1 389 ? -10.771 5.900 24.484 1.00 95.25 389 ASP A O 1
ATOM 3113 N N . VAL A 1 390 ? -10.905 4.949 22.458 1.00 95.44 390 VAL A N 1
ATOM 3114 C CA . VAL A 1 390 ? -11.606 6.056 21.796 1.00 95.44 390 VAL A CA 1
ATOM 3115 C C . VAL A 1 390 ? -13.126 6.104 22.028 1.00 95.44 390 VAL A C 1
ATOM 3117 O O . VAL A 1 390 ? -13.803 6.936 21.420 1.00 95.44 390 VAL A O 1
ATOM 3120 N N . ILE A 1 391 ? -13.691 5.223 22.862 1.00 96.81 391 ILE A N 1
ATOM 3121 C CA . ILE A 1 391 ? -15.135 5.190 23.162 1.00 96.81 391 ILE A CA 1
ATOM 3122 C C . ILE A 1 391 ? -15.604 6.460 23.885 1.00 96.81 391 ILE A C 1
ATOM 3124 O O . ILE A 1 391 ? -14.863 7.015 24.693 1.00 96.81 391 ILE A O 1
ATOM 3128 N N . TYR A 1 392 ? -16.840 6.909 23.634 1.00 98.06 392 TYR A N 1
ATOM 3129 C CA . TYR A 1 392 ? -17.414 8.065 24.333 1.00 98.06 392 TYR A CA 1
ATOM 3130 C C . TYR A 1 392 ? -17.331 7.908 25.872 1.00 98.06 392 TYR A C 1
ATOM 3132 O O . TYR A 1 392 ? -17.766 6.865 26.375 1.00 98.06 392 TYR A O 1
ATOM 3140 N N . PRO A 1 393 ? -16.825 8.905 26.631 1.00 98.19 393 PRO A N 1
ATOM 3141 C CA . PRO A 1 393 ? -16.408 8.707 28.025 1.00 98.19 393 PRO A CA 1
ATOM 3142 C C . PRO A 1 393 ? -17.498 8.333 29.026 1.00 98.19 393 PRO A C 1
ATOM 3144 O O . PRO A 1 393 ? -17.216 7.707 30.045 1.00 98.19 393 PRO A O 1
ATOM 3147 N N . GLU A 1 394 ? -18.756 8.655 28.736 1.00 98.12 394 GLU A N 1
ATOM 3148 C CA . GLU A 1 394 ? -19.871 8.282 29.611 1.00 98.12 394 GLU A CA 1
ATOM 3149 C C . GLU A 1 394 ? -20.304 6.816 29.430 1.00 98.12 394 GLU A C 1
ATOM 3151 O O . GLU A 1 394 ? -20.995 6.265 30.287 1.00 98.12 394 GLU A O 1
ATOM 3156 N N . VAL A 1 395 ? -19.894 6.145 28.343 1.00 98.19 395 VAL A N 1
ATOM 3157 C CA . VAL A 1 395 ? -20.273 4.747 28.070 1.00 98.19 395 VAL A CA 1
ATOM 3158 C C . VAL A 1 395 ? -19.719 3.786 29.127 1.00 98.19 395 VAL A C 1
ATOM 3160 O O . VAL A 1 395 ? -20.519 3.023 29.673 1.00 98.19 395 VAL A O 1
ATOM 3163 N N . PRO A 1 396 ? -18.414 3.799 29.480 1.00 97.88 396 PRO A N 1
ATOM 3164 C CA . PRO A 1 396 ? -17.880 2.966 30.561 1.00 97.88 396 PRO A CA 1
ATOM 3165 C C . PRO A 1 396 ? -18.645 3.087 31.882 1.00 97.88 396 PRO A C 1
ATOM 3167 O O . PRO A 1 396 ? -18.829 2.091 32.584 1.00 97.88 396 PRO A O 1
ATOM 3170 N N . LEU A 1 397 ? -19.151 4.284 32.195 1.00 97.38 397 LEU A N 1
ATOM 3171 C CA . LEU A 1 397 ? -19.850 4.573 33.447 1.00 97.38 397 LEU A CA 1
ATOM 3172 C C . LEU A 1 397 ? -21.220 3.891 33.552 1.00 97.38 397 LEU A C 1
ATOM 3174 O O . LEU A 1 397 ? -21.766 3.804 34.653 1.00 97.38 397 LEU A O 1
ATOM 3178 N N . LEU A 1 398 ? -21.781 3.380 32.453 1.00 97.44 398 LEU A N 1
ATOM 3179 C CA . LEU A 1 398 ? -23.058 2.659 32.460 1.00 97.44 398 LEU A CA 1
ATOM 3180 C C . LEU A 1 398 ? -22.937 1.239 33.036 1.00 97.44 398 LEU A C 1
ATOM 3182 O O . LEU A 1 398 ? -23.914 0.705 33.562 1.00 97.44 398 LEU A O 1
ATOM 3186 N N . TYR A 1 399 ? -21.748 0.638 32.985 1.00 98.00 399 TYR A N 1
ATOM 3187 C CA . TYR A 1 399 ? -21.547 -0.789 33.254 1.00 98.00 399 TYR A CA 1
ATOM 3188 C C . TYR A 1 399 ? -21.130 -1.076 34.699 1.00 98.00 399 TYR A C 1
ATOM 3190 O O . TYR A 1 399 ? -20.872 -0.162 35.491 1.00 98.00 399 TYR A O 1
ATOM 3198 N N . LYS A 1 400 ? -21.091 -2.368 35.054 1.00 97.31 400 LYS A N 1
ATOM 3199 C CA . LYS A 1 400 ? -20.522 -2.864 36.320 1.00 97.31 400 LYS A CA 1
ATOM 3200 C C . LYS A 1 400 ? -19.016 -2.608 36.392 1.00 97.31 400 LYS A C 1
ATOM 3202 O O . LYS A 1 400 ? -18.493 -2.185 37.419 1.00 97.31 400 LYS A O 1
ATOM 3207 N N . TRP A 1 401 ? -18.337 -2.927 35.299 1.00 97.31 401 TRP A N 1
ATOM 3208 C CA . TRP A 1 401 ? -16.901 -2.797 35.098 1.00 97.31 401 TRP A CA 1
ATOM 3209 C C . TRP A 1 401 ? -16.655 -2.548 33.614 1.00 97.31 401 TRP A C 1
ATOM 3211 O O . TRP A 1 401 ? -17.408 -3.057 32.786 1.00 97.31 401 TRP A O 1
ATOM 3221 N N . ALA A 1 402 ? -15.612 -1.795 33.279 1.00 97.25 402 ALA A N 1
ATOM 3222 C CA . ALA A 1 402 ? -15.234 -1.514 31.902 1.00 97.25 402 ALA A CA 1
ATOM 3223 C C . ALA A 1 402 ? -13.723 -1.670 31.720 1.00 97.25 402 ALA A C 1
ATOM 3225 O O . ALA A 1 402 ? -12.962 -1.056 32.460 1.00 97.25 402 ALA A O 1
ATOM 3226 N N . GLY A 1 403 ? -13.302 -2.459 30.735 1.00 96.31 403 GLY A N 1
ATOM 3227 C CA . GLY A 1 403 ? -11.909 -2.584 30.312 1.00 96.31 403 GLY A CA 1
ATOM 3228 C C . GLY A 1 403 ? -11.730 -2.047 28.902 1.00 96.31 403 GLY A C 1
ATOM 3229 O O . GLY A 1 403 ? -12.522 -2.369 28.014 1.00 96.31 403 GLY A O 1
ATOM 3230 N N . LEU A 1 404 ? -10.700 -1.230 28.693 1.00 96.81 404 LEU A N 1
ATOM 3231 C CA . LEU A 1 404 ? -10.449 -0.585 27.408 1.00 96.81 404 LEU A CA 1
ATOM 3232 C C . LEU A 1 404 ? -9.119 -1.042 26.817 1.00 96.81 404 LEU A C 1
ATOM 3234 O O . LEU A 1 404 ? -8.087 -0.946 27.475 1.00 96.81 404 LEU A O 1
ATOM 3238 N N . ALA A 1 405 ? -9.121 -1.512 25.574 1.00 95.62 405 ALA A N 1
ATOM 3239 C CA . ALA A 1 405 ? -7.889 -1.763 24.828 1.00 95.62 405 ALA A CA 1
ATOM 3240 C C . ALA A 1 405 ? -7.502 -0.547 23.981 1.00 95.62 405 ALA A C 1
ATOM 3242 O O . ALA A 1 405 ? -8.355 0.246 23.588 1.00 95.62 405 ALA A O 1
ATOM 3243 N N . LEU A 1 406 ? -6.223 -0.425 23.634 1.00 95.00 406 LEU A N 1
ATOM 3244 C CA . LEU A 1 406 ? -5.817 0.521 22.597 1.00 95.00 406 LEU A CA 1
ATOM 3245 C C . LEU A 1 406 ? -6.274 -0.008 21.234 1.00 95.00 406 LEU A C 1
ATOM 3247 O O . LEU A 1 406 ? -5.902 -1.125 20.871 1.00 95.00 406 LEU A O 1
ATOM 3251 N N . LYS A 1 407 ? -7.068 0.764 20.486 1.00 92.56 407 LYS A N 1
ATOM 3252 C CA . LYS A 1 407 ? -7.584 0.340 19.175 1.00 92.56 407 LYS A CA 1
ATOM 3253 C C . LYS A 1 407 ? -6.469 0.219 18.139 1.00 92.56 407 LYS A C 1
ATOM 3255 O O . LYS A 1 407 ? -6.356 -0.820 17.507 1.00 92.56 407 LYS A O 1
ATOM 3260 N N . GLY A 1 408 ? -5.641 1.257 17.997 1.00 83.50 408 GLY A N 1
ATOM 3261 C CA . GLY A 1 408 ? -4.624 1.360 16.946 1.00 83.50 408 GLY A CA 1
ATOM 3262 C C . GLY A 1 408 ? -5.195 1.355 15.506 1.00 83.50 408 GLY A C 1
ATOM 3263 O O . GLY A 1 408 ? -6.150 0.637 15.217 1.00 83.50 408 GLY A O 1
ATOM 3264 N N . PRO A 1 409 ? -4.629 2.122 14.558 1.00 83.75 409 PRO A N 1
ATOM 3265 C CA . PRO A 1 409 ? -3.622 3.175 14.706 1.00 83.75 409 PRO A CA 1
ATOM 3266 C C . PRO A 1 409 ? -4.275 4.538 15.034 1.00 83.75 409 PRO A C 1
ATOM 3268 O O . PRO A 1 409 ? -4.356 5.424 14.191 1.00 83.75 409 PRO A O 1
ATOM 3271 N N . GLU A 1 410 ? -4.760 4.719 16.265 1.00 89.19 410 GLU A N 1
ATOM 3272 C CA . GLU A 1 410 ? -5.354 5.985 16.727 1.00 89.19 410 GLU A CA 1
ATOM 3273 C C . GLU A 1 410 ? -4.291 6.888 17.379 1.00 89.19 410 GLU A C 1
ATOM 3275 O O . GLU A 1 410 ? -3.341 6.400 18.000 1.00 89.19 410 GLU A O 1
ATOM 3280 N N . ALA A 1 411 ? -4.479 8.212 17.313 1.00 90.19 411 ALA A N 1
ATOM 3281 C CA . ALA A 1 411 ? -3.573 9.178 17.948 1.00 90.19 411 ALA A CA 1
ATOM 3282 C C . ALA A 1 411 ? -3.445 8.955 19.469 1.00 90.19 411 ALA A C 1
ATOM 3284 O O . ALA A 1 411 ? -2.351 9.055 20.027 1.00 90.19 411 ALA A O 1
ATOM 3285 N N . SER A 1 412 ? -4.548 8.592 20.132 1.00 90.81 412 SER A N 1
ATOM 3286 C CA . SER A 1 412 ? -4.569 8.195 21.545 1.00 90.81 412 SER A CA 1
ATOM 3287 C C . SER A 1 412 ? -3.699 6.972 21.809 1.00 90.81 412 SER A C 1
ATOM 3289 O O . SER A 1 412 ? -2.873 6.988 22.719 1.00 90.81 412 SER A O 1
ATOM 3291 N N . SER A 1 413 ? -3.852 5.926 20.995 1.00 91.69 413 SER A N 1
ATOM 3292 C CA . SER A 1 413 ? -3.109 4.679 21.147 1.00 91.69 413 SER A CA 1
ATOM 3293 C C . SER A 1 413 ? -1.601 4.933 21.068 1.00 91.69 413 SER A C 1
ATOM 3295 O O . SER A 1 413 ? -0.872 4.507 21.961 1.00 91.69 413 SER A O 1
ATOM 3297 N N . LEU A 1 414 ? -1.146 5.712 20.079 1.00 91.69 414 LEU A N 1
ATOM 3298 C CA . LEU A 1 414 ? 0.264 6.093 19.945 1.00 91.69 414 LEU A CA 1
ATOM 3299 C C . LEU A 1 414 ? 0.769 6.920 21.136 1.00 91.69 414 LEU A C 1
ATOM 3301 O O . LEU A 1 414 ? 1.857 6.648 21.647 1.00 91.69 414 LEU A O 1
ATOM 3305 N N . LEU A 1 415 ? -0.013 7.897 21.610 1.00 92.69 415 LEU A N 1
ATOM 3306 C CA . LEU A 1 415 ? 0.368 8.721 22.760 1.00 92.69 415 LEU A CA 1
ATOM 3307 C C . LEU A 1 415 ? 0.573 7.870 24.020 1.00 92.69 415 LEU A C 1
ATOM 3309 O O . LEU A 1 415 ? 1.594 8.006 24.693 1.00 92.69 415 LEU A O 1
ATOM 3313 N N . TYR A 1 416 ? -0.366 6.971 24.323 1.00 92.00 416 TYR A N 1
ATOM 3314 C CA . TYR A 1 416 ? -0.264 6.092 25.489 1.00 92.00 416 TYR A CA 1
ATOM 3315 C C . TYR A 1 416 ? 0.860 5.067 25.353 1.00 92.00 416 TYR A C 1
ATOM 3317 O O . TYR A 1 416 ? 1.539 4.772 26.335 1.00 92.00 416 TYR A O 1
ATOM 3325 N N . GLN A 1 417 ? 1.108 4.553 24.147 1.00 93.12 417 GLN A N 1
ATOM 3326 C CA . GLN A 1 417 ? 2.259 3.689 23.882 1.00 93.12 417 GLN A CA 1
ATOM 3327 C C . GLN A 1 417 ? 3.581 4.409 24.145 1.00 93.12 417 GLN A C 1
ATOM 3329 O O . GLN A 1 417 ? 4.459 3.851 24.805 1.00 93.12 417 GLN A O 1
ATOM 3334 N N . TYR A 1 418 ? 3.707 5.651 23.677 1.00 93.50 418 TYR A N 1
ATOM 3335 C CA . TYR A 1 418 ? 4.889 6.476 23.898 1.00 93.50 418 TYR A CA 1
ATOM 3336 C C . TYR A 1 418 ? 5.077 6.843 25.379 1.00 93.50 418 TYR A C 1
ATOM 3338 O O . TYR A 1 418 ? 6.172 6.684 25.923 1.00 93.50 418 TYR A O 1
ATOM 3346 N N . ASP A 1 419 ? 4.018 7.277 26.066 1.00 91.88 419 ASP A N 1
ATOM 3347 C CA . ASP A 1 419 ? 4.064 7.590 27.501 1.00 91.88 419 ASP A CA 1
ATOM 3348 C C . ASP A 1 419 ? 4.451 6.357 28.336 1.00 91.88 419 ASP A C 1
ATOM 3350 O O . ASP A 1 419 ? 5.321 6.425 29.207 1.00 91.88 419 ASP A O 1
ATOM 3354 N N . TYR A 1 420 ? 3.879 5.191 28.021 1.00 91.31 420 TYR A N 1
ATOM 3355 C CA . TYR A 1 420 ? 4.207 3.941 28.702 1.00 91.31 420 TYR A CA 1
ATOM 3356 C C . TYR A 1 420 ? 5.658 3.511 28.444 1.00 91.31 420 TYR A C 1
ATOM 3358 O O . TYR A 1 420 ? 6.372 3.125 29.373 1.00 91.31 420 TYR A O 1
ATOM 3366 N N . PHE A 1 421 ? 6.129 3.632 27.201 1.00 94.19 421 PHE A N 1
ATOM 3367 C CA . PHE A 1 421 ? 7.507 3.311 26.842 1.00 94.19 421 PHE A CA 1
ATOM 3368 C C . PHE A 1 421 ? 8.517 4.224 27.541 1.00 94.19 421 PHE A C 1
ATOM 3370 O O . PHE A 1 421 ? 9.491 3.736 28.110 1.00 94.19 421 PHE A O 1
ATOM 3377 N N . THR A 1 422 ? 8.279 5.535 27.558 1.00 95.81 422 THR A N 1
ATOM 3378 C CA . THR A 1 422 ? 9.200 6.496 28.189 1.00 95.81 422 THR A CA 1
ATOM 3379 C C . THR A 1 422 ? 9.272 6.337 29.708 1.00 95.81 422 THR A C 1
ATOM 3381 O O . THR A 1 422 ? 10.337 6.536 30.289 1.00 95.81 422 THR A O 1
ATOM 3384 N N . LYS A 1 423 ? 8.177 5.925 30.359 1.00 94.31 423 LYS A N 1
ATOM 3385 C CA . LYS A 1 423 ? 8.136 5.698 31.814 1.00 94.31 423 LYS A CA 1
ATOM 3386 C C . LYS A 1 423 ? 8.656 4.331 32.247 1.00 94.31 423 LYS A C 1
ATOM 3388 O O . LYS A 1 423 ? 9.277 4.230 33.303 1.00 94.31 423 LYS A O 1
ATOM 3393 N N . TYR A 1 424 ? 8.379 3.282 31.475 1.00 92.88 424 TYR A N 1
ATOM 3394 C CA . TYR A 1 424 ? 8.585 1.896 31.915 1.00 92.88 424 TYR A CA 1
ATOM 3395 C C . TYR A 1 424 ? 9.521 1.078 31.029 1.00 92.88 424 TYR A C 1
ATOM 3397 O O . TYR A 1 424 ? 9.714 -0.099 31.329 1.00 92.88 424 TYR A O 1
ATOM 3405 N N . THR A 1 425 ? 10.038 1.657 29.939 1.00 93.31 425 THR A N 1
ATOM 3406 C CA . THR A 1 425 ? 10.873 0.987 28.921 1.00 93.31 425 THR A CA 1
ATOM 3407 C C . THR A 1 425 ? 10.263 -0.312 28.387 1.00 93.31 425 THR A C 1
ATOM 3409 O O . THR A 1 425 ? 10.958 -1.253 28.006 1.00 93.31 425 THR A O 1
ATOM 3412 N N . LYS A 1 426 ? 8.927 -0.357 28.343 1.00 88.94 426 LYS A N 1
ATOM 3413 C CA . LYS A 1 426 ? 8.124 -1.479 27.855 1.00 88.94 426 LYS A CA 1
ATOM 3414 C C . LYS A 1 426 ? 7.169 -1.007 26.774 1.00 88.94 426 LYS A C 1
ATOM 3416 O O . LYS A 1 426 ? 6.708 0.129 26.796 1.00 88.94 426 LYS A O 1
ATOM 3421 N N . THR A 1 427 ? 6.849 -1.892 25.842 1.00 86.25 427 THR A N 1
ATOM 3422 C CA . THR A 1 427 ? 5.862 -1.618 24.800 1.00 86.25 427 THR A CA 1
ATOM 3423 C C . THR A 1 427 ? 4.461 -1.961 25.293 1.00 86.25 427 THR A C 1
ATOM 3425 O O . THR A 1 427 ? 4.223 -3.020 25.876 1.00 86.25 427 THR A O 1
ATOM 3428 N N . LEU A 1 428 ? 3.523 -1.050 25.052 1.00 87.44 428 LEU A N 1
ATOM 3429 C CA . LEU A 1 428 ? 2.102 -1.269 25.287 1.00 87.44 428 LEU A CA 1
ATOM 3430 C C . LEU A 1 428 ? 1.472 -1.774 23.982 1.00 87.44 428 LEU A C 1
ATOM 3432 O O . LEU A 1 428 ? 1.572 -1.117 22.948 1.00 87.44 428 LEU A O 1
ATOM 3436 N N . SER A 1 429 ? 0.878 -2.966 23.989 1.00 88.81 429 SER A N 1
ATOM 3437 C CA . SER A 1 429 ? 0.327 -3.559 22.761 1.00 88.81 429 SER A CA 1
ATOM 3438 C C . SER A 1 429 ? -1.095 -3.069 22.498 1.00 88.81 429 SER A C 1
ATOM 3440 O O . SER A 1 429 ? -1.910 -3.019 23.418 1.00 88.81 429 SER A O 1
ATOM 3442 N N . ALA A 1 430 ? -1.388 -2.735 21.241 1.00 92.00 430 ALA A N 1
ATOM 3443 C CA . ALA A 1 430 ? -2.751 -2.493 20.782 1.00 92.00 430 ALA A CA 1
ATOM 3444 C C . ALA A 1 430 ? -3.502 -3.810 20.547 1.00 92.00 430 ALA A C 1
ATOM 3446 O O . ALA A 1 430 ? -2.889 -4.870 20.382 1.00 92.00 430 ALA A O 1
ATOM 3447 N N . LEU A 1 431 ? -4.831 -3.735 20.541 1.00 92.19 431 LEU A N 1
ATOM 3448 C CA . LEU A 1 431 ? -5.693 -4.862 20.220 1.00 92.19 431 LEU A CA 1
ATOM 3449 C C . LEU A 1 431 ? -5.461 -5.266 18.750 1.00 92.19 431 LEU A C 1
ATOM 3451 O O . LEU A 1 431 ? -5.468 -4.395 17.882 1.00 92.19 431 LEU A O 1
ATOM 3455 N N . PRO A 1 432 ? -5.226 -6.549 18.430 1.00 91.06 432 PRO A N 1
ATOM 3456 C CA . PRO A 1 432 ? -4.950 -6.958 17.056 1.00 91.06 432 PRO A CA 1
ATOM 3457 C C . PRO A 1 432 ? -6.237 -7.005 16.220 1.00 91.06 432 PRO A C 1
ATOM 3459 O O . PRO A 1 432 ? -7.210 -7.631 16.620 1.00 91.06 432 PRO A O 1
ATOM 3462 N N . TYR A 1 433 ? -6.249 -6.393 15.037 1.00 90.62 433 TYR A N 1
ATOM 3463 C CA . TYR A 1 433 ? -7.374 -6.457 14.085 1.00 90.62 433 TYR A CA 1
ATOM 3464 C C . TYR A 1 433 ? -8.772 -6.138 14.681 1.00 90.62 433 TYR A C 1
ATOM 3466 O O . TYR A 1 433 ? -9.724 -6.884 14.444 1.00 90.62 433 TYR A O 1
ATOM 3474 N N . PRO A 1 434 ? -8.956 -5.038 15.442 1.00 90.50 434 PRO A N 1
ATOM 3475 C CA . PRO A 1 434 ? -10.228 -4.738 16.104 1.00 90.50 434 PRO A CA 1
ATOM 3476 C C . PRO A 1 434 ? -11.290 -4.155 15.156 1.00 90.50 434 PRO A C 1
ATOM 3478 O O . PRO A 1 434 ? -12.373 -3.796 15.605 1.00 90.50 434 PRO A O 1
ATOM 3481 N N . ALA A 1 435 ? -10.977 -4.030 13.868 1.00 88.25 435 ALA A N 1
ATOM 3482 C CA . ALA A 1 435 ? -11.750 -3.366 12.823 1.00 88.25 435 ALA A CA 1
ATOM 3483 C C . ALA A 1 435 ? -12.068 -4.360 11.679 1.00 88.25 435 ALA A C 1
ATOM 3485 O O . ALA A 1 435 ? -11.411 -5.400 11.591 1.00 88.25 435 ALA A O 1
ATOM 3486 N N . PRO A 1 436 ? -13.035 -4.068 10.783 1.00 88.12 436 PRO A N 1
ATOM 3487 C CA . PRO A 1 436 ? -13.847 -2.848 10.716 1.00 88.12 436 PRO A CA 1
ATOM 3488 C C . PRO A 1 436 ? -15.112 -2.866 11.580 1.00 88.12 436 PRO A C 1
ATOM 3490 O O . PRO A 1 436 ? -15.644 -1.799 11.863 1.00 88.12 436 PRO A O 1
ATOM 3493 N N . LEU A 1 437 ? -15.601 -4.034 12.009 1.00 93.25 437 LEU A N 1
ATOM 3494 C CA . LEU A 1 437 ? -16.866 -4.150 12.739 1.00 93.25 437 LEU A CA 1
ATOM 3495 C C . LEU A 1 437 ? -16.643 -4.535 14.204 1.00 93.25 437 LEU A C 1
ATOM 3497 O O . LEU A 1 437 ? -15.672 -5.201 14.554 1.00 93.25 437 LEU A O 1
ATOM 3501 N N . VAL A 1 438 ? -17.615 -4.213 15.060 1.00 95.94 438 VAL A N 1
ATOM 3502 C CA . VAL A 1 438 ? -17.591 -4.564 16.494 1.00 95.94 438 VAL A CA 1
ATOM 3503 C C . VAL A 1 438 ? -17.445 -6.072 16.757 1.00 95.94 438 VAL A C 1
ATOM 3505 O O . VAL A 1 438 ? -16.898 -6.478 17.779 1.00 95.94 438 VAL A O 1
ATOM 3508 N N . ALA A 1 439 ? -17.879 -6.922 15.820 1.00 96.19 439 ALA A N 1
ATOM 3509 C CA . ALA A 1 439 ? -17.666 -8.367 15.892 1.00 96.19 439 ALA A CA 1
ATOM 3510 C C . ALA A 1 439 ? -16.176 -8.744 15.784 1.00 96.19 439 ALA A C 1
ATOM 3512 O O . ALA A 1 439 ? -15.728 -9.644 16.492 1.00 96.19 439 ALA A O 1
ATOM 3513 N N . ASN A 1 440 ? -15.394 -8.027 14.964 1.00 96.25 440 ASN A N 1
ATOM 3514 C CA . ASN A 1 440 ? -13.938 -8.178 14.904 1.00 96.25 440 ASN A CA 1
ATOM 3515 C C . ASN A 1 440 ? -13.306 -7.777 16.239 1.00 96.25 440 ASN A C 1
ATOM 3517 O O . ASN A 1 440 ? -12.461 -8.500 16.761 1.00 96.25 440 ASN A O 1
ATOM 3521 N N . THR A 1 441 ? -13.766 -6.669 16.831 1.00 96.56 441 THR A N 1
ATOM 3522 C CA . THR A 1 441 ? -13.318 -6.226 18.159 1.00 96.56 441 THR A CA 1
ATOM 3523 C C . THR A 1 441 ? -13.588 -7.295 19.220 1.00 96.56 441 THR A C 1
ATOM 3525 O O . THR A 1 441 ? -12.690 -7.648 19.981 1.00 96.56 441 THR A O 1
ATOM 3528 N N . ALA A 1 442 ? -14.801 -7.853 19.246 1.00 97.19 442 ALA A N 1
ATOM 3529 C CA . ALA A 1 442 ? -15.196 -8.888 20.198 1.00 97.19 442 ALA A CA 1
ATOM 3530 C C . ALA A 1 442 ? -14.377 -10.174 20.034 1.00 97.19 442 ALA A C 1
ATOM 3532 O O . ALA A 1 442 ? -13.887 -10.719 21.022 1.00 97.19 442 ALA A O 1
ATOM 3533 N N . LEU A 1 443 ? -14.171 -10.619 18.791 1.00 95.94 443 LEU A N 1
ATOM 3534 C CA . LEU A 1 443 ? -13.318 -11.766 18.491 1.00 95.94 443 LEU A CA 1
ATOM 3535 C C . LEU A 1 443 ? -11.870 -11.521 18.917 1.00 95.94 443 LEU A C 1
ATOM 3537 O O . LEU A 1 443 ? -11.240 -12.410 19.482 1.00 95.94 443 LEU A O 1
ATOM 3541 N N . SER A 1 444 ? -11.350 -10.318 18.685 1.00 94.69 444 SER A N 1
ATOM 3542 C CA . SER A 1 444 ? -9.990 -9.966 19.076 1.00 94.69 444 SER A CA 1
ATOM 3543 C C . SER A 1 444 ? -9.796 -9.982 20.592 1.00 94.69 444 SER A C 1
ATOM 3545 O O . SER A 1 444 ? -8.807 -10.535 21.073 1.00 94.69 444 SER A O 1
ATOM 3547 N N . PHE A 1 445 ? -10.763 -9.460 21.356 1.00 94.19 445 PHE A N 1
ATOM 3548 C CA . PHE A 1 445 ? -10.770 -9.596 22.814 1.00 94.19 445 PHE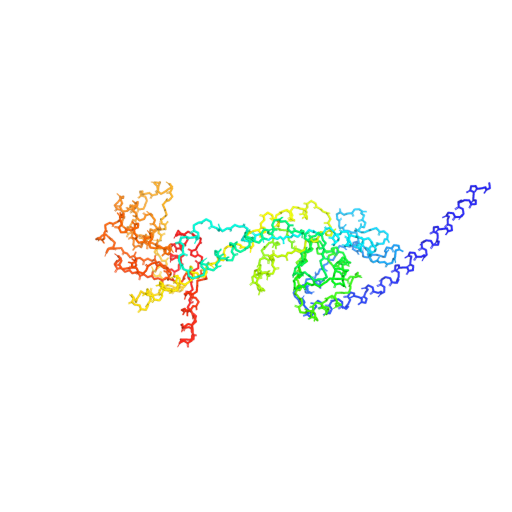 A CA 1
ATOM 3549 C C . PHE A 1 445 ? -10.792 -11.062 23.242 1.00 94.19 445 PHE A C 1
ATOM 3551 O O . PHE A 1 445 ? -9.937 -11.470 24.023 1.00 94.19 445 PHE A O 1
ATOM 3558 N N . ALA A 1 446 ? -11.718 -11.855 22.698 1.00 92.81 446 ALA A N 1
ATOM 3559 C CA . ALA A 1 446 ? -11.845 -13.272 23.027 1.00 92.81 446 ALA A CA 1
ATOM 3560 C C . ALA A 1 446 ? -10.559 -14.063 22.726 1.00 92.81 446 ALA A C 1
ATOM 3562 O O . ALA A 1 446 ? -10.154 -14.903 23.521 1.00 92.81 446 ALA A O 1
ATOM 3563 N N . ALA A 1 447 ? -9.887 -13.767 21.610 1.00 90.88 447 ALA A N 1
ATOM 3564 C CA . ALA A 1 447 ? -8.642 -14.422 21.210 1.00 90.88 447 ALA A CA 1
ATOM 3565 C C . ALA A 1 447 ? -7.395 -13.917 21.962 1.00 90.88 447 ALA A C 1
ATOM 3567 O O . ALA A 1 447 ? -6.341 -14.549 21.890 1.00 90.88 447 ALA A O 1
ATOM 3568 N N . SER A 1 448 ? -7.493 -12.771 22.642 1.00 87.19 448 SER A N 1
ATOM 3569 C CA . SER A 1 448 ? -6.380 -12.127 23.357 1.00 87.19 448 SER A CA 1
ATOM 3570 C C . SER A 1 448 ? -6.433 -12.310 24.878 1.00 87.19 448 SER A C 1
ATOM 3572 O O . SER A 1 448 ? -5.583 -11.740 25.572 1.00 87.19 448 SER A O 1
ATOM 3574 N N . LEU A 1 449 ? -7.442 -13.032 25.379 1.00 77.12 449 LEU A N 1
ATOM 3575 C CA . LEU A 1 449 ? -7.711 -13.264 26.800 1.00 77.12 449 LEU A CA 1
ATOM 3576 C C . LEU A 1 449 ? -6.902 -14.408 27.420 1.00 77.12 449 LEU A C 1
ATOM 3578 O O . LEU A 1 449 ? -6.506 -15.375 26.724 1.00 77.12 449 LEU A O 1
#

Foldseek 3Di:
DVVVVVVVVVVVVVVVLVVLQVVLFVVLVVQLVVLLVLVLVLCCVPPVPVSVVLVVDDDDPPWDWGQALVSFTWGADPPGPDIPDHRDRLVVLLVQLVVCQQQWDKDADPPLCDLPPPLVVDPDDVSVVSNVVSVVVNVVPCVPDDPDRGHDQEDAEEEEQACQLNSNVVVCLVRHYYQEYEHEHQEQSRVSNNSSGDRVNVVVVSCVVSNHYYHYHYNDALVCVVVSVLVVCVVVHLVSRNMYTYHYDDDDPRSVVSVVVCSVCVVVSVDDDDDPVLLVLLQVQLCCQCVVVVAAEDFLDPPPDPVLVPAAEALDEDDPCVVVCLVVCVVCLVRHAYEQQQPSCLVCVVSVRQHQEYFDEDQDCVSVVVCPVRDDLVSQLVHEYEYASRHHNCVQVSHVHYYHFHAPPGPNSVVVQVVCCVVPVDGGDGQPQCDDGSSSVSVSVSSRD

Mean predicted aligned error: 8.52 Å

Nearest PDB structures (foldseek):
  5mu5-assembly1_A  TM=8.255E-01  e=4.699E-22  Paramagnetospirillum magneticum AMB-1
  8x8j-assembly1_A  TM=5.935E-01  e=1.646E-01  Acinetobacter baumannii
  7k6p-assembly1_K  TM=3.174E-01  e=1.828E-02  Saccharomyces cerevisiae
  8x8i-assembly1_B  TM=6.206E-01  e=5.233E-01  Acinetobacter baumannii
  6o96-assembly1_K  TM=3.807E-01  e=6.224E-01  Homo sapiens

Secondary structure (DSSP, 8-state):
-HHHHHHHHHHHHHHHHHHHHHHHHHHHHHHHHHHHHHHHHHHHHH-HHHHHHHHH----TT--EEE-TTS-EEE--TT-SS-SS-S-HHHHHHHHHHHHHHT--EEE--TTSSPPTTGGG--SHHHHHHHHHHHHHHHTTGGGS----S--SEEEEEEEE--TTSHHHHHHHHH-EEEEEEEEES-HHHHHHHTTTS-HHHHHHHHHHTT-EEEEEES--HHHHHHHHHHHHHHH-GGGGSEEEEEE-S--HHHHHHHHHHHHHTTGGG--PPPHHHHHHHHHHHHIIIIIS-PPBP---TT--HHHHTSEEEEE--STTHHHHHHHHHHHTTTEEEEEETTHHHHHHHTT---SEEE----SHHHHHHHHHHS-HHHHTTSEEEEETTS-TTTGGGSSEEEEE--SS-HHHHHHHHHHHHHHS-PPPPPSS--SSHHHHHHHHHHT-

Sequence (449 aa):
MDDIQLTLKNLEAKIESALRNQKLQLAFEKESETRFKRNLVAFEKYFPALCKEIKNFEPREDFRVFAAESGAGNFIPQDSPVPLYGSDPIAQCDEQVERYTQSAIFGRSELYKEVPKGTGIDDRLHVRYMVELAQTFVNADLGDEDKLSSLPNHYPTCVMFGLGLGYPLKTIMQRFSFDYVFVCEPDFEVFYASLFCIDWEEIFQESEAESGCLFLKIGISYDTFFDELNSAVNSVGNSSLISSFCYQHTPGSEINSLIKRFFDNFALLQSGYGFYNDAITGLAHALENFNEHKCPVFLPNRNSDEKLRTLTAYVVANGPSLDEAIEVIRDNQHQVVIFAAGTALNTLLKLGITPDFHVLVERPKTTYDYISQTVNPDILKKINLLSVDVIYPEVPLLYKWAGLALKGPEASSLLYQYDYFTKYTKTLSALPYPAPLVANTALSFAASL